Protein AF-F2NRZ7-F1 (afdb_monomer_lite)

Organism: Treponema succinifaciens (strain ATCC 33096 / DSM 2489 / 6091) (NCBI:txid869209)

Structure (mmCIF, N/CA/C/O backbone):
data_AF-F2NRZ7-F1
#
_entry.id   AF-F2NRZ7-F1
#
loop_
_atom_site.group_PDB
_atom_site.id
_atom_site.type_symbol
_atom_site.label_atom_id
_atom_site.label_alt_id
_atom_site.label_comp_id
_atom_site.label_asym_id
_atom_site.label_entity_id
_atom_site.label_seq_id
_atom_site.pdbx_PDB_ins_code
_atom_site.Cartn_x
_atom_site.Cartn_y
_atom_site.Cartn_z
_atom_site.occupancy
_atom_site.B_iso_or_equiv
_atom_site.auth_seq_id
_atom_site.auth_comp_id
_atom_site.auth_asym_id
_atom_site.auth_atom_id
_atom_site.pdbx_PDB_model_num
ATOM 1 N N . MET A 1 1 ? -38.856 -4.569 29.353 1.00 71.75 1 MET A N 1
ATOM 2 C CA . MET A 1 1 ? -38.367 -3.383 28.620 1.00 71.75 1 MET A CA 1
ATOM 3 C C . MET A 1 1 ? -38.237 -2.202 29.564 1.00 71.75 1 MET A C 1
ATOM 5 O O . MET A 1 1 ? -39.229 -1.791 30.155 1.00 71.75 1 MET A O 1
ATOM 9 N N . MET A 1 2 ? -37.025 -1.677 29.712 1.00 82.81 2 MET A N 1
ATOM 10 C CA . MET A 1 2 ? -36.746 -0.445 30.451 1.00 82.81 2 MET A CA 1
ATOM 11 C C . MET A 1 2 ? -36.793 0.750 29.491 1.00 82.81 2 MET A C 1
ATOM 13 O O . MET A 1 2 ? -36.138 0.725 28.452 1.00 82.81 2 MET A O 1
ATOM 17 N N . THR A 1 3 ? -37.536 1.804 29.827 1.00 87.44 3 THR A N 1
ATOM 18 C CA . THR A 1 3 ? -37.587 3.025 29.007 1.00 87.44 3 THR A CA 1
ATOM 19 C C . THR A 1 3 ? -36.494 3.998 29.443 1.00 87.44 3 THR A C 1
ATOM 21 O O . THR A 1 3 ? -36.428 4.378 30.612 1.00 87.44 3 THR A O 1
ATOM 24 N N . VAL A 1 4 ? -35.634 4.412 28.515 1.00 92.44 4 VAL A N 1
ATOM 25 C CA . VAL A 1 4 ? -34.505 5.319 28.765 1.00 92.44 4 VAL A CA 1
ATOM 26 C C . VAL A 1 4 ? -34.384 6.342 27.648 1.00 92.44 4 VAL A C 1
ATOM 28 O O . VAL A 1 4 ? -34.383 5.996 26.479 1.00 92.44 4 VAL A O 1
ATOM 31 N N . LYS A 1 5 ? -34.216 7.620 27.990 1.00 92.00 5 LYS A N 1
ATOM 32 C CA . LYS A 1 5 ? -34.144 8.691 26.985 1.00 92.00 5 LYS A CA 1
ATOM 33 C C . LYS A 1 5 ? -32.967 8.520 26.013 1.00 92.00 5 LYS A C 1
ATOM 35 O O . LYS A 1 5 ? -33.154 8.467 24.803 1.00 92.00 5 LYS A O 1
ATOM 40 N N . ASN A 1 6 ? -31.757 8.389 26.557 1.00 95.38 6 ASN A N 1
ATOM 41 C CA . ASN A 1 6 ? -30.532 8.188 25.787 1.00 95.38 6 ASN A CA 1
ATOM 42 C C . ASN A 1 6 ? -29.869 6.878 26.212 1.00 95.38 6 ASN A C 1
ATOM 44 O O . ASN A 1 6 ? -29.610 6.686 27.407 1.00 95.38 6 ASN A O 1
ATOM 48 N N . ILE A 1 7 ? -29.505 6.043 25.243 1.00 96.94 7 ILE A N 1
ATOM 49 C CA . ILE A 1 7 ? -28.735 4.819 25.466 1.00 96.94 7 ILE A CA 1
ATOM 50 C C . ILE A 1 7 ? -27.406 4.871 24.703 1.00 96.94 7 ILE A C 1
ATOM 52 O O . ILE A 1 7 ? -27.328 5.354 23.571 1.00 96.94 7 ILE A O 1
ATOM 56 N N . SER A 1 8 ? -26.338 4.399 25.343 1.00 96.94 8 SER A N 1
ATOM 57 C CA . SER A 1 8 ? -25.001 4.301 24.756 1.00 96.94 8 SER A CA 1
ATOM 58 C C . SER A 1 8 ? -24.507 2.862 24.823 1.00 96.94 8 SER A C 1
ATOM 60 O O . SER A 1 8 ? -24.247 2.339 25.906 1.00 96.94 8 SER A O 1
ATOM 62 N N . VAL A 1 9 ? -24.334 2.242 23.661 1.00 96.00 9 VAL A N 1
ATOM 63 C CA . VAL A 1 9 ? -23.868 0.863 23.513 1.00 96.00 9 VAL A CA 1
ATOM 64 C C . VAL A 1 9 ? -22.377 0.854 23.198 1.00 96.00 9 VAL A C 1
ATOM 66 O O . VAL A 1 9 ? -21.923 1.516 22.260 1.00 96.00 9 VAL A O 1
ATOM 69 N N . PHE A 1 10 ? -21.614 0.079 23.962 1.00 95.12 10 PHE A N 1
ATOM 70 C CA . PHE A 1 10 ? -20.195 -0.160 23.715 1.00 95.12 10 PHE A CA 1
ATOM 71 C C . PHE A 1 10 ? -19.946 -1.650 23.483 1.00 95.12 10 PHE A C 1
ATOM 73 O O . PHE A 1 10 ? -20.399 -2.492 24.258 1.00 95.12 10 PHE A O 1
ATOM 80 N N . ASP A 1 11 ? -19.188 -1.974 22.438 1.00 92.75 11 ASP A N 1
ATOM 81 C CA . ASP A 1 11 ? -18.600 -3.306 22.306 1.00 92.75 11 ASP A CA 1
ATOM 82 C C . ASP A 1 11 ? -17.385 -3.455 23.242 1.00 92.75 11 ASP A C 1
ATOM 84 O O . ASP A 1 11 ? -16.753 -2.469 23.646 1.00 92.75 11 ASP A O 1
ATOM 88 N N . LEU A 1 12 ? -17.036 -4.693 23.588 1.00 91.31 12 LEU A N 1
ATOM 89 C CA . LEU A 1 12 ? -15.899 -4.994 24.458 1.00 91.31 12 LEU A CA 1
ATOM 90 C C . LEU A 1 12 ? -14.636 -5.248 23.636 1.00 91.31 12 LEU A C 1
ATOM 92 O O . LEU A 1 12 ? -13.702 -4.438 23.639 1.00 91.31 12 LEU A O 1
ATOM 96 N N . ASP A 1 13 ? -14.619 -6.362 22.909 1.00 88.25 13 ASP A N 1
ATOM 97 C CA . ASP A 1 13 ? -13.446 -6.853 22.197 1.00 88.25 13 ASP A CA 1
ATOM 98 C C . ASP A 1 13 ? -13.024 -5.904 21.077 1.00 88.25 13 ASP A C 1
ATOM 100 O O . ASP A 1 13 ? -13.783 -5.594 20.172 1.00 88.25 13 ASP A O 1
ATOM 104 N N . GLY A 1 14 ? -11.774 -5.440 21.117 1.00 81.25 14 GLY A N 1
ATOM 105 C CA . GLY A 1 14 ? -11.239 -4.521 20.112 1.00 81.25 14 GLY A CA 1
ATOM 106 C C . GLY A 1 14 ? -11.711 -3.066 20.232 1.00 81.25 14 GLY A C 1
ATOM 107 O O . GLY A 1 14 ? -11.094 -2.197 19.603 1.00 81.25 14 GLY A O 1
ATOM 108 N N . THR A 1 15 ? -12.713 -2.803 21.074 1.00 87.00 15 THR A N 1
ATOM 109 C CA . THR A 1 15 ? -13.313 -1.488 21.321 1.00 87.00 15 THR A CA 1
ATOM 110 C C . THR A 1 15 ? -12.858 -0.932 22.669 1.00 87.00 15 THR A C 1
ATOM 112 O O . THR A 1 15 ? -11.977 -0.061 22.715 1.00 87.00 15 THR A O 1
ATOM 115 N N . LEU A 1 16 ? -13.421 -1.449 23.767 1.00 88.88 16 LEU A N 1
ATOM 116 C CA . LEU A 1 16 ? -13.014 -1.101 25.128 1.00 88.88 16 LEU A CA 1
ATOM 117 C C . LEU A 1 16 ? -11.698 -1.795 25.497 1.00 88.88 16 LEU A C 1
ATOM 119 O O . LEU A 1 16 ? -10.797 -1.163 26.053 1.00 88.88 16 LEU A O 1
ATOM 123 N N . TRP A 1 17 ? -11.552 -3.065 25.121 1.00 89.19 17 TRP A N 1
ATOM 124 C CA . TRP A 1 17 ? -10.311 -3.822 25.252 1.00 89.19 17 TRP A CA 1
ATOM 125 C C . TRP A 1 17 ? -9.490 -3.765 23.966 1.00 89.19 17 TRP A C 1
ATOM 127 O O . TRP A 1 17 ? -10.008 -3.877 22.858 1.00 89.19 17 TRP A O 1
ATOM 137 N N . GLU A 1 18 ? -8.168 -3.622 24.081 1.00 81.25 18 GLU A N 1
ATOM 138 C CA . GLU A 1 18 ? -7.297 -3.537 22.897 1.00 81.25 18 GLU A CA 1
ATOM 139 C C . GLU A 1 18 ? -7.199 -4.864 22.114 1.00 81.25 18 GLU A C 1
ATOM 141 O O . GLU A 1 18 ? -6.882 -4.870 20.915 1.00 81.25 18 GLU A O 1
ATOM 146 N N . LYS A 1 19 ? -7.431 -5.993 22.790 1.00 80.50 19 LYS A N 1
ATOM 147 C CA . LYS A 1 19 ? -7.312 -7.359 22.259 1.00 80.50 19 LYS A CA 1
ATOM 148 C C . LYS A 1 19 ? -8.657 -8.086 22.344 1.00 80.50 19 LYS A C 1
ATOM 150 O O . LYS A 1 19 ? -9.559 -7.640 23.031 1.00 80.50 19 LYS A O 1
ATOM 155 N N . ASN A 1 20 ? -8.760 -9.193 21.613 1.00 86.00 20 ASN A N 1
ATOM 156 C CA . ASN A 1 20 ? -9.926 -10.069 21.621 1.00 86.00 20 ASN A CA 1
ATOM 157 C C . ASN A 1 20 ? -9.838 -11.052 22.803 1.00 86.00 20 ASN A C 1
ATOM 159 O O . ASN A 1 20 ? -8.793 -11.690 22.988 1.00 86.00 20 ASN A O 1
ATOM 163 N N . SER A 1 21 ? -10.920 -11.152 23.570 1.00 87.75 21 SER A N 1
ATOM 164 C CA . SER A 1 21 ? -11.039 -11.955 24.785 1.00 87.75 21 SER A CA 1
ATOM 165 C C . SER A 1 21 ? -10.859 -13.449 24.531 1.00 87.75 21 SER A C 1
ATOM 167 O O . SER A 1 21 ? -10.072 -14.091 25.225 1.00 87.75 21 SER A O 1
ATOM 169 N N . HIS A 1 22 ? -11.465 -13.987 23.469 1.00 88.06 22 HIS A N 1
ATOM 170 C CA . HIS A 1 22 ? -11.382 -15.406 23.108 1.00 88.06 22 HIS A CA 1
ATOM 171 C C . HIS A 1 22 ? -9.931 -15.874 22.941 1.00 88.06 22 HIS A C 1
ATOM 173 O O . HIS A 1 22 ? -9.544 -16.937 23.426 1.00 88.06 22 HIS A O 1
ATOM 179 N N . LEU A 1 23 ? -9.097 -15.068 22.273 1.00 88.06 23 LEU A N 1
ATOM 180 C CA . LEU A 1 23 ? -7.690 -15.412 22.044 1.00 88.06 23 LEU A CA 1
ATOM 181 C C . LEU A 1 23 ? -6.860 -15.379 23.331 1.00 88.06 23 LEU A C 1
ATOM 183 O O . LEU A 1 23 ? -5.922 -16.162 23.465 1.00 88.06 23 LEU A O 1
ATOM 187 N N . LEU A 1 24 ? -7.171 -14.463 24.249 1.00 87.94 24 LEU A N 1
ATOM 188 C CA . LEU A 1 24 ? -6.462 -14.339 25.523 1.00 87.94 24 LEU A CA 1
ATOM 189 C C . LEU A 1 24 ? -6.814 -15.486 26.468 1.00 87.94 24 LEU A C 1
ATOM 191 O O . LEU A 1 24 ? -5.905 -16.105 27.013 1.00 87.94 24 LEU A O 1
ATOM 195 N N . ILE A 1 25 ? -8.095 -15.842 26.558 1.00 89.75 25 ILE A N 1
ATOM 196 C CA . ILE A 1 25 ? -8.564 -16.986 27.350 1.00 89.75 25 ILE A CA 1
ATOM 197 C C . ILE A 1 25 ? -7.921 -18.280 26.843 1.00 89.75 25 ILE A C 1
ATOM 199 O O . ILE A 1 25 ? -7.378 -19.046 27.632 1.00 89.75 25 ILE A O 1
ATOM 203 N N . LEU A 1 26 ? -7.897 -18.497 25.522 1.00 89.94 26 LEU A N 1
ATOM 204 C CA . LEU A 1 26 ? -7.240 -19.668 24.931 1.00 89.94 26 LEU A CA 1
ATOM 205 C C . LEU A 1 26 ? -5.737 -19.706 25.213 1.00 89.94 26 LEU A C 1
ATOM 207 O O . LEU A 1 26 ? -5.190 -20.765 25.511 1.00 89.94 26 LEU A O 1
ATOM 211 N N . ASN A 1 27 ? -5.052 -18.572 25.090 1.00 89.38 27 ASN A N 1
ATOM 212 C CA . ASN A 1 27 ? -3.631 -18.495 25.405 1.00 89.38 27 ASN A CA 1
ATOM 213 C C . ASN A 1 27 ? -3.357 -18.819 26.878 1.00 89.38 27 ASN A C 1
ATOM 215 O O . ASN A 1 27 ? -2.423 -19.565 27.156 1.00 89.38 27 ASN A O 1
ATOM 219 N N . SER A 1 28 ? -4.163 -18.278 27.793 1.00 87.50 28 SER A N 1
ATOM 220 C CA . SER A 1 28 ? -4.012 -18.503 29.231 1.00 87.50 28 SER A CA 1
ATOM 221 C C . SER A 1 28 ? -4.302 -19.958 29.602 1.00 87.50 28 SER A C 1
ATOM 223 O O . SER A 1 28 ? -3.450 -20.610 30.194 1.00 87.50 28 SER A O 1
ATOM 225 N N . PHE A 1 29 ? -5.426 -20.516 29.137 1.00 90.56 29 PHE A N 1
ATOM 226 C CA . PHE A 1 29 ? -5.820 -21.897 29.431 1.00 90.56 29 PHE A CA 1
ATOM 227 C C . PHE A 1 29 ? -4.834 -22.938 28.887 1.00 90.56 29 PHE A C 1
ATOM 229 O O . PHE A 1 29 ? -4.499 -23.900 29.567 1.00 90.56 29 PHE A O 1
ATOM 236 N N . PHE A 1 30 ? -4.351 -22.759 27.653 1.00 89.00 30 PHE A N 1
ATOM 237 C CA . PHE A 1 30 ? -3.375 -23.680 27.063 1.00 89.00 30 PHE A CA 1
ATOM 238 C C . PHE A 1 30 ? -1.923 -23.338 27.430 1.00 89.00 30 PHE A C 1
ATOM 240 O O . PHE A 1 30 ? -1.016 -24.010 26.945 1.00 89.00 30 PHE A O 1
ATOM 247 N N . HIS A 1 31 ? -1.688 -22.286 28.222 1.00 87.38 31 HIS A N 1
ATOM 248 C CA . HIS A 1 31 ? -0.358 -21.748 28.523 1.00 87.38 31 HIS A CA 1
ATOM 249 C C . HIS A 1 31 ? 0.503 -21.521 27.264 1.00 87.38 31 HIS A C 1
ATOM 251 O O . HIS A 1 31 ? 1.679 -21.878 27.204 1.00 87.38 31 HIS A O 1
ATOM 257 N N . THR A 1 32 ? -0.083 -20.924 26.220 1.00 88.25 32 THR A N 1
ATOM 258 C CA . THR A 1 32 ? 0.611 -20.650 24.950 1.00 88.25 32 THR A CA 1
ATOM 259 C C . THR A 1 32 ? 0.487 -19.193 24.518 1.00 88.25 32 THR A C 1
ATOM 261 O O . THR A 1 32 ? -0.475 -18.510 24.840 1.00 88.25 32 THR A O 1
ATOM 264 N N . GLY A 1 33 ? 1.428 -18.717 23.698 1.00 82.06 33 GLY A N 1
ATOM 265 C CA . GLY A 1 33 ? 1.283 -17.465 22.939 1.00 82.06 33 GLY A CA 1
ATOM 266 C C . GLY A 1 33 ? 0.729 -17.664 21.523 1.00 82.06 33 GLY A C 1
ATOM 267 O O . GLY A 1 33 ? 0.687 -16.708 20.736 1.00 82.06 33 GLY A O 1
ATOM 268 N N . PHE A 1 34 ? 0.356 -18.901 21.170 1.00 85.06 34 PHE A N 1
ATOM 269 C CA . PHE A 1 34 ? 0.097 -19.333 19.797 1.00 85.06 34 PHE A CA 1
ATOM 270 C C . PHE A 1 34 ? -1.033 -18.537 19.144 1.00 85.06 34 PHE A C 1
ATOM 272 O O . PHE A 1 34 ? -0.855 -18.021 18.038 1.00 85.06 34 PHE A O 1
ATOM 279 N N . TYR A 1 35 ? -2.163 -18.369 19.837 1.00 83.06 35 TYR A N 1
ATOM 280 C CA . TYR A 1 35 ? -3.372 -17.760 19.271 1.00 83.06 35 TYR A CA 1
ATOM 281 C C . TYR A 1 35 ? -3.218 -16.255 19.016 1.00 83.06 35 TYR A C 1
ATOM 283 O O . TYR A 1 35 ? -3.890 -15.690 18.153 1.00 83.06 35 TYR A O 1
ATOM 291 N N . THR A 1 36 ? -2.271 -15.605 19.696 1.00 81.56 36 THR A N 1
ATOM 292 C CA . THR A 1 36 ? -1.872 -14.212 19.425 1.00 81.56 36 THR A CA 1
ATOM 293 C C . THR A 1 36 ? -0.624 -14.077 18.547 1.00 81.56 36 THR A C 1
ATOM 295 O O . THR A 1 36 ? -0.237 -12.954 18.196 1.00 81.56 36 THR A O 1
ATOM 298 N N . GLY A 1 37 ? 0.008 -15.198 18.196 1.00 78.69 37 GLY A N 1
ATOM 299 C CA . GLY A 1 37 ? 1.261 -15.269 17.453 1.00 78.69 37 GLY A CA 1
ATOM 300 C C . GLY A 1 37 ? 1.143 -14.865 15.981 1.00 78.69 37 GLY A C 1
ATOM 301 O O . GLY A 1 37 ? 0.058 -14.648 15.436 1.00 78.69 37 GLY A O 1
ATOM 302 N N . LEU A 1 38 ? 2.295 -14.754 15.312 1.00 70.38 38 LEU A N 1
ATOM 303 C CA . LEU A 1 38 ? 2.387 -14.387 13.892 1.00 70.38 38 LEU A CA 1
ATOM 304 C C . LEU A 1 38 ? 1.639 -15.374 12.982 1.00 70.38 38 LEU A C 1
ATOM 306 O O . LEU A 1 38 ? 0.881 -14.932 12.122 1.00 70.38 38 LEU A O 1
ATOM 310 N N . PHE A 1 39 ? 1.791 -16.681 13.215 1.00 71.56 39 PHE A N 1
ATOM 311 C CA . PHE A 1 39 ? 1.132 -17.727 12.427 1.00 71.56 39 PHE A CA 1
ATOM 312 C C . PHE A 1 39 ? -0.396 -17.690 12.551 1.00 71.56 39 PHE A C 1
ATOM 314 O O . PHE A 1 39 ? -1.089 -17.664 11.536 1.00 71.56 39 PHE A O 1
ATOM 321 N N . ALA A 1 40 ? -0.930 -17.600 13.772 1.00 77.94 40 ALA A N 1
ATOM 322 C CA . ALA A 1 40 ? -2.370 -17.477 14.003 1.00 77.94 40 ALA A CA 1
ATOM 323 C C . ALA A 1 40 ? -2.956 -16.213 13.354 1.00 77.94 40 ALA A C 1
ATOM 325 O O . ALA A 1 40 ? -4.023 -16.257 12.746 1.00 77.94 40 ALA A O 1
ATOM 326 N N . ARG A 1 41 ? -2.228 -15.090 13.415 1.00 75.06 41 ARG A N 1
ATOM 327 C CA . ARG A 1 41 ? -2.615 -13.834 12.749 1.00 75.06 41 ARG A CA 1
ATOM 328 C C . ARG A 1 41 ? -2.599 -13.928 11.225 1.00 75.06 41 ARG A C 1
ATOM 330 O O . ARG A 1 41 ? -3.413 -13.282 10.573 1.00 75.06 41 ARG A O 1
ATOM 337 N N . PHE A 1 42 ? -1.664 -14.686 10.660 1.00 71.00 42 PHE A N 1
ATOM 338 C CA . PHE A 1 42 ? -1.611 -14.935 9.224 1.00 71.00 42 PHE A CA 1
ATOM 339 C C . PHE A 1 42 ? -2.805 -15.790 8.782 1.00 71.00 42 PHE A C 1
ATOM 341 O O . PHE A 1 42 ? -3.546 -15.390 7.887 1.00 71.00 42 PHE A O 1
ATOM 348 N N . PHE A 1 43 ? -3.058 -16.908 9.467 1.00 71.81 43 PHE A N 1
ATOM 349 C CA . PHE A 1 43 ? -4.197 -17.778 9.168 1.00 71.81 43 PHE A CA 1
ATOM 350 C C . PHE A 1 43 ? -5.539 -17.062 9.327 1.00 71.81 43 PHE A C 1
ATOM 352 O O . PHE A 1 43 ? -6.385 -17.157 8.439 1.00 71.81 43 PHE A O 1
ATOM 359 N N . SER A 1 44 ? -5.723 -16.290 10.400 1.00 75.44 44 SER A N 1
ATOM 360 C CA . SER A 1 44 ? -6.964 -15.540 10.615 1.00 75.44 44 SER A CA 1
ATOM 361 C C . SER A 1 44 ? -7.199 -14.450 9.569 1.00 75.44 44 SER A C 1
ATOM 363 O O . SER A 1 44 ? -8.347 -14.098 9.310 1.00 75.44 44 SER A O 1
ATOM 365 N N . TYR A 1 45 ? -6.147 -13.937 8.922 1.00 71.31 45 TYR A N 1
ATOM 366 C CA . TYR A 1 45 ? -6.283 -12.970 7.835 1.00 71.31 45 TYR A CA 1
ATOM 367 C C . TYR A 1 45 ? -6.862 -13.598 6.559 1.00 71.31 45 TYR A C 1
ATOM 369 O O . TYR A 1 45 ? -7.757 -13.007 5.954 1.00 71.31 45 TYR A O 1
ATOM 377 N N . PHE A 1 46 ? -6.379 -14.782 6.166 1.00 64.12 46 PHE A N 1
ATOM 378 C CA . PHE A 1 46 ? -6.825 -15.474 4.949 1.00 64.12 46 PHE A CA 1
ATOM 379 C C . PHE A 1 46 ? -8.117 -16.276 5.145 1.00 64.12 46 PHE A C 1
ATOM 381 O O . PHE A 1 46 ? -8.940 -16.347 4.239 1.00 64.12 46 PHE A O 1
ATOM 388 N N . PHE A 1 47 ? -8.325 -16.836 6.337 1.00 77.12 47 PHE A N 1
ATOM 389 C CA . PHE A 1 47 ? -9.365 -17.826 6.616 1.00 77.12 47 PHE A CA 1
ATOM 390 C C . PHE A 1 47 ? -10.295 -17.382 7.754 1.00 77.12 47 PHE A C 1
ATOM 392 O O . PHE A 1 47 ? -10.566 -18.155 8.671 1.00 77.12 47 PHE A O 1
ATOM 399 N N . LYS A 1 48 ? -10.779 -16.130 7.717 1.00 72.00 48 LYS A N 1
ATOM 400 C CA . LYS A 1 48 ? -11.517 -15.484 8.826 1.00 72.00 48 LYS A CA 1
ATOM 401 C C . LYS A 1 48 ? -12.636 -16.336 9.437 1.00 72.00 48 LYS A C 1
ATOM 403 O O . LYS A 1 48 ? -12.603 -16.585 10.635 1.00 72.00 48 LYS A O 1
ATOM 408 N N . SER A 1 49 ? -13.602 -16.784 8.628 1.00 72.38 49 SER A N 1
ATOM 409 C CA . SER A 1 49 ? -14.782 -17.524 9.114 1.00 72.38 49 SER A CA 1
ATOM 410 C C . SER A 1 49 ? -14.394 -18.872 9.730 1.00 72.38 49 SER A C 1
ATOM 412 O O . SER A 1 49 ? -14.714 -19.154 10.881 1.00 72.38 49 SER A O 1
ATOM 414 N N . THR A 1 50 ? -13.604 -19.668 9.010 1.00 79.44 50 THR A N 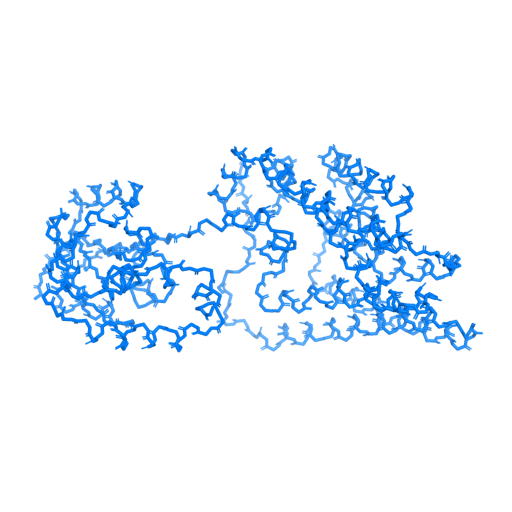1
ATOM 415 C CA . THR A 1 50 ? -13.112 -20.966 9.491 1.00 79.44 50 THR A CA 1
ATOM 416 C C . THR A 1 50 ? -12.194 -20.847 10.706 1.00 79.44 50 THR A C 1
ATOM 418 O O . THR A 1 50 ? -12.166 -21.745 11.545 1.00 79.44 50 THR A O 1
ATOM 421 N N . TRP A 1 51 ? -11.426 -19.758 10.813 1.00 81.75 51 TRP A N 1
ATOM 422 C CA . TRP A 1 51 ? -10.576 -19.501 11.969 1.00 81.75 51 TRP A CA 1
ATOM 423 C C . TRP A 1 51 ? -11.419 -19.194 13.202 1.00 81.75 51 TRP A C 1
ATOM 425 O O . TRP A 1 51 ? -11.204 -19.826 14.231 1.00 81.75 51 TRP A O 1
ATOM 435 N N . GLN A 1 52 ? -12.405 -18.299 13.085 1.00 80.50 52 GLN A N 1
ATOM 436 C CA . GLN A 1 52 ? -13.305 -17.973 14.191 1.00 80.50 52 GLN A CA 1
ATOM 437 C C . GLN A 1 52 ? -14.043 -19.221 14.687 1.00 80.50 52 GLN A C 1
ATOM 439 O O . GLN A 1 52 ? -13.958 -19.544 15.863 1.00 80.50 52 GLN A O 1
ATOM 444 N N . HIS A 1 53 ? -14.599 -20.027 13.778 1.00 82.88 53 HIS A N 1
ATOM 445 C CA . HIS A 1 53 ? -15.287 -21.263 14.157 1.00 82.88 53 HIS A CA 1
ATOM 446 C C . HIS A 1 53 ? -14.374 -22.264 14.899 1.00 82.88 53 HIS A C 1
ATOM 448 O O . HIS A 1 53 ? -14.797 -22.943 15.834 1.00 82.88 53 HIS A O 1
ATOM 454 N N . LYS A 1 54 ? -13.086 -22.345 14.525 1.00 85.75 54 LYS A N 1
ATOM 455 C CA . LYS A 1 54 ? -12.093 -23.153 15.258 1.00 85.75 54 LYS A CA 1
ATOM 456 C C . LYS A 1 54 ? -11.786 -22.594 16.647 1.00 85.75 54 LYS A C 1
ATOM 458 O O . LYS A 1 54 ? -11.559 -23.385 17.561 1.00 85.75 54 LYS A O 1
ATOM 463 N N . ILE A 1 55 ? -11.725 -21.271 16.788 1.00 86.06 55 ILE A N 1
ATOM 464 C CA . ILE A 1 55 ? -11.526 -20.590 18.072 1.00 86.06 55 ILE A CA 1
ATOM 465 C C . ILE A 1 55 ? -12.715 -20.873 18.989 1.00 86.06 55 ILE A C 1
ATOM 467 O O . ILE A 1 55 ? -12.500 -21.374 20.089 1.00 86.06 55 ILE A O 1
ATOM 471 N N . ASP A 1 56 ? -13.940 -20.682 18.503 1.00 83.38 56 ASP A N 1
ATOM 472 C CA . ASP A 1 56 ? -15.170 -20.888 19.274 1.00 83.38 56 ASP A CA 1
ATOM 473 C C . ASP A 1 56 ? -15.290 -22.346 19.744 1.00 83.38 56 ASP A C 1
ATOM 475 O O . ASP A 1 56 ? -15.483 -22.612 20.929 1.00 83.38 56 ASP A O 1
ATOM 479 N N . ARG A 1 57 ? -15.038 -23.315 18.850 1.00 86.50 57 ARG A N 1
ATOM 480 C CA . ARG A 1 57 ? -15.050 -24.748 19.196 1.00 86.50 57 ARG A CA 1
ATOM 481 C C . ARG A 1 57 ? -14.000 -25.120 20.244 1.00 86.50 57 ARG A C 1
ATOM 483 O O . ARG A 1 57 ? -14.214 -26.038 21.032 1.00 86.50 57 ARG A O 1
ATOM 490 N N . LYS A 1 58 ? -12.835 -24.467 20.234 1.00 88.31 58 LYS A N 1
ATOM 491 C CA . LYS A 1 58 ? -11.813 -24.683 21.266 1.00 88.31 58 LYS A CA 1
ATOM 492 C C . LYS A 1 58 ? -12.197 -24.020 22.581 1.00 88.31 58 LYS A C 1
ATOM 494 O O . LYS A 1 58 ? -11.933 -24.608 23.622 1.00 88.31 58 LYS A O 1
ATOM 499 N N . LEU A 1 59 ? -12.818 -22.846 22.530 1.00 86.25 59 LEU A N 1
ATOM 500 C CA . LEU A 1 59 ? -13.283 -22.139 23.714 1.00 86.25 59 LEU A CA 1
ATOM 501 C C . LEU A 1 59 ? -14.377 -22.932 24.444 1.00 86.25 59 LEU A C 1
ATOM 503 O O . LEU A 1 59 ? -14.313 -23.067 25.655 1.00 86.25 59 LEU A O 1
ATOM 507 N N . GLN A 1 60 ? -15.299 -23.559 23.707 1.00 85.75 60 GLN A N 1
ATOM 508 C CA . GLN A 1 60 ? -16.336 -24.446 24.261 1.00 85.75 60 GLN A CA 1
ATOM 509 C C . GLN A 1 60 ? -15.786 -25.673 25.009 1.00 85.75 60 GLN A C 1
ATOM 511 O O . GLN A 1 60 ? -16.517 -26.313 25.755 1.00 85.75 60 GLN A O 1
ATOM 516 N N . ARG A 1 61 ? -14.512 -26.035 24.804 1.00 88.06 61 ARG A N 1
ATOM 517 C CA . ARG A 1 61 ? -13.852 -27.134 25.532 1.00 88.06 61 ARG A CA 1
ATOM 518 C C . ARG A 1 61 ? -13.219 -26.686 26.849 1.00 88.06 61 ARG A C 1
ATOM 520 O O . ARG A 1 61 ? -12.730 -27.533 27.590 1.00 88.06 61 ARG A O 1
ATOM 527 N N . ILE A 1 62 ? -13.167 -25.382 27.109 1.00 89.38 62 ILE A N 1
ATOM 528 C CA . ILE A 1 62 ? -12.637 -24.830 28.353 1.00 89.38 62 ILE A CA 1
ATOM 529 C C . ILE A 1 62 ? -13.729 -24.937 29.427 1.00 89.38 62 ILE A C 1
ATOM 531 O O . ILE A 1 62 ? -14.868 -24.559 29.154 1.00 89.38 62 ILE A O 1
ATOM 535 N N . PRO A 1 63 ? -13.411 -25.415 30.645 1.00 90.06 63 PRO A N 1
ATOM 536 C CA . PRO A 1 63 ? -14.359 -25.423 31.754 1.00 90.06 63 PRO A CA 1
ATOM 537 C C . PRO A 1 63 ? -14.900 -24.018 32.046 1.00 90.06 63 PRO A C 1
ATOM 539 O O . PRO A 1 63 ? -14.125 -23.063 32.134 1.00 90.06 63 PRO A O 1
ATOM 542 N N . SER A 1 64 ? -16.213 -23.887 32.253 1.00 85.69 64 SER A N 1
ATOM 543 C CA . SER A 1 64 ? -16.848 -22.605 32.601 1.00 85.69 64 SER A CA 1
ATOM 544 C C . SER A 1 64 ? -16.222 -21.976 33.846 1.00 85.69 64 SER A C 1
ATOM 546 O O . SER A 1 64 ? -15.944 -20.780 33.844 1.00 85.69 64 SER A O 1
ATOM 548 N N . SER A 1 65 ? -15.862 -22.794 34.840 1.00 87.88 65 SER A N 1
ATOM 549 C CA . SER A 1 65 ? -15.164 -22.365 36.057 1.00 87.88 65 SER A CA 1
ATOM 550 C C . SER A 1 65 ? -13.826 -21.668 35.788 1.00 87.88 65 SER A C 1
ATOM 552 O O . SER A 1 65 ? -13.426 -20.789 36.548 1.00 87.88 65 SER A O 1
ATOM 554 N N . PHE A 1 66 ? -13.124 -22.007 34.703 1.00 90.50 66 PHE A N 1
ATOM 555 C CA . PHE A 1 66 ? -11.899 -21.304 34.321 1.00 90.50 66 PHE A CA 1
ATOM 556 C C . PHE A 1 66 ? -12.215 -19.909 33.770 1.00 90.50 66 PHE A C 1
ATOM 558 O O . PHE A 1 66 ? -11.585 -18.928 34.157 1.00 90.50 66 PHE A O 1
ATOM 565 N N . ILE A 1 67 ? -13.222 -19.796 32.900 1.00 86.81 67 ILE A N 1
ATOM 566 C CA . ILE A 1 67 ? -13.653 -18.515 32.316 1.00 86.81 67 ILE A CA 1
ATOM 567 C C . ILE A 1 67 ? -14.212 -17.591 33.417 1.00 86.81 67 ILE A C 1
ATOM 569 O O . ILE A 1 67 ? -13.888 -16.401 33.484 1.00 86.81 67 ILE A O 1
ATOM 573 N N . GLU A 1 68 ? -14.979 -18.155 34.348 1.00 85.62 68 GLU A N 1
ATOM 574 C CA . GLU A 1 68 ? -15.507 -17.479 35.538 1.00 85.62 68 GLU A CA 1
ATOM 575 C C . GLU A 1 68 ? -14.435 -17.045 36.533 1.00 85.62 68 GLU A C 1
ATOM 577 O O . GLU A 1 68 ? -14.678 -16.124 37.303 1.00 85.62 68 GLU A O 1
ATOM 582 N N . ASN A 1 69 ? -13.230 -17.607 36.490 1.00 87.62 69 ASN A N 1
ATOM 583 C CA . ASN A 1 69 ? -12.104 -17.170 37.322 1.00 87.62 69 ASN A CA 1
ATOM 584 C C . ASN A 1 69 ? -11.045 -16.383 36.540 1.00 87.62 69 ASN A C 1
ATOM 586 O O . ASN A 1 69 ? -10.101 -15.873 37.134 1.00 87.62 69 ASN A O 1
ATOM 590 N N . PHE A 1 70 ? -11.226 -16.213 35.227 1.00 87.62 70 PHE A N 1
ATOM 591 C CA . PHE A 1 70 ? -10.314 -15.439 34.393 1.00 87.62 70 PHE A CA 1
ATOM 592 C C . PHE A 1 70 ? -10.227 -13.983 34.869 1.00 87.62 70 PHE A C 1
ATOM 594 O O . PHE A 1 70 ? -11.257 -13.312 35.030 1.00 87.62 70 PHE A O 1
ATOM 601 N N . ASP A 1 71 ? -9.010 -13.493 35.084 1.00 85.38 71 ASP A N 1
ATOM 602 C CA . ASP A 1 71 ? -8.779 -12.139 35.568 1.00 85.38 71 ASP A CA 1
ATOM 603 C C . ASP A 1 71 ? -8.951 -11.115 34.435 1.00 85.38 71 ASP A C 1
ATOM 605 O O . ASP A 1 71 ? -8.236 -11.118 33.432 1.00 85.38 71 ASP A O 1
ATOM 609 N N . ILE A 1 72 ? -9.905 -10.197 34.604 1.00 83.50 72 ILE A N 1
ATOM 610 C CA . ILE A 1 72 ? -10.147 -9.115 33.641 1.00 83.50 72 ILE A CA 1
ATOM 611 C C . ILE A 1 72 ? -8.999 -8.114 33.609 1.00 83.50 72 ILE A C 1
ATOM 613 O O . ILE A 1 72 ? -8.827 -7.434 32.595 1.00 83.50 72 ILE A O 1
ATOM 617 N N . SER A 1 73 ? -8.197 -8.021 34.671 1.00 78.81 73 SER A N 1
ATOM 618 C CA . SER A 1 73 ? -7.053 -7.110 34.717 1.00 78.81 73 SER A CA 1
ATOM 619 C C . SER A 1 73 ? -6.015 -7.414 33.624 1.00 78.81 73 SER A C 1
ATOM 621 O O . SER A 1 73 ? -5.307 -6.510 33.169 1.00 78.81 73 SER A O 1
ATOM 623 N N . GLU A 1 74 ? -5.995 -8.648 33.101 1.00 80.69 74 GLU A N 1
ATOM 624 C CA . GLU A 1 74 ? -5.182 -9.028 31.942 1.00 80.69 74 GLU A CA 1
ATOM 625 C C . GLU A 1 74 ? -5.600 -8.303 30.646 1.00 80.69 74 GLU A C 1
ATOM 627 O O . GLU A 1 74 ? -4.802 -8.153 29.705 1.00 80.69 74 GLU A O 1
ATOM 632 N N . PHE A 1 75 ? -6.844 -7.820 30.565 1.00 85.75 75 PHE A N 1
ATOM 633 C CA . PHE A 1 75 ? -7.325 -7.053 29.426 1.00 85.75 75 PHE A CA 1
ATOM 634 C C . PHE A 1 75 ? -6.841 -5.608 29.495 1.00 85.75 75 PHE A C 1
ATOM 636 O O . PHE A 1 75 ? -7.307 -4.776 30.269 1.00 85.75 75 PHE A O 1
ATOM 643 N N . LYS A 1 76 ? -5.941 -5.255 28.575 1.00 86.56 76 LYS A N 1
ATOM 644 C CA . LYS A 1 76 ? -5.513 -3.867 28.413 1.00 86.56 76 LYS A CA 1
ATOM 645 C C . LYS A 1 76 ? -6.667 -2.982 27.920 1.00 86.56 76 LYS A C 1
ATOM 647 O O . LYS A 1 76 ? -7.108 -3.112 26.773 1.00 86.56 76 LYS A O 1
ATOM 652 N N . ILE A 1 77 ? -7.094 -2.050 28.772 1.00 88.38 77 ILE A N 1
ATOM 653 C CA . ILE A 1 77 ? -8.180 -1.097 28.509 1.00 88.38 77 ILE A CA 1
ATOM 654 C C . ILE A 1 77 ? -7.698 0.055 27.617 1.00 88.38 77 ILE A C 1
ATOM 656 O O . ILE A 1 77 ? -6.650 0.669 27.846 1.00 88.38 77 ILE A O 1
ATOM 660 N N . ASN A 1 78 ? -8.500 0.402 26.614 1.00 86.56 78 ASN A N 1
ATOM 661 C CA . ASN A 1 78 ? -8.291 1.581 25.787 1.00 86.56 78 ASN A CA 1
ATOM 662 C C . ASN A 1 78 ? -8.689 2.849 26.560 1.00 86.56 78 ASN A C 1
ATOM 664 O O . ASN A 1 78 ? -9.862 3.211 26.638 1.00 86.56 78 ASN A O 1
ATOM 668 N N . THR A 1 79 ? -7.700 3.565 27.096 1.00 87.38 79 THR A N 1
ATOM 669 C CA . THR A 1 79 ? -7.912 4.730 27.975 1.00 87.38 79 THR A CA 1
ATOM 670 C C . THR A 1 79 ? -8.747 5.851 27.353 1.00 87.38 79 THR A C 1
ATOM 672 O O . THR A 1 79 ? -9.458 6.547 28.074 1.00 87.38 79 THR A O 1
ATOM 675 N N . LYS A 1 80 ? -8.707 6.035 26.024 1.00 86.94 80 LYS A N 1
ATOM 676 C CA . LYS A 1 80 ? -9.540 7.039 25.337 1.00 86.94 80 LYS A CA 1
ATOM 677 C C . LYS A 1 80 ? -11.015 6.645 25.339 1.00 86.94 80 LYS A C 1
ATOM 679 O O . LYS A 1 80 ? -11.870 7.499 25.538 1.00 86.94 80 LYS A O 1
ATOM 684 N N . ILE A 1 81 ? -11.295 5.362 25.126 1.00 90.62 81 ILE A N 1
ATOM 685 C CA . ILE A 1 81 ? -12.660 4.829 25.106 1.00 90.62 81 ILE A CA 1
ATOM 686 C C . ILE A 1 81 ? -13.208 4.720 26.517 1.00 90.62 81 ILE A C 1
ATOM 688 O O . ILE A 1 81 ? -14.359 5.068 26.731 1.00 90.62 81 ILE A O 1
ATOM 692 N N . HIS A 1 82 ? -12.370 4.363 27.488 1.00 92.38 82 HIS A N 1
ATOM 693 C CA . HIS A 1 82 ? -12.741 4.411 28.896 1.00 92.38 82 HIS A CA 1
ATOM 694 C C . HIS A 1 82 ? -13.159 5.825 29.332 1.00 92.38 82 HIS A C 1
ATOM 696 O O . HIS A 1 82 ? -14.220 5.995 29.915 1.00 92.38 82 HIS A O 1
ATOM 702 N N . LYS A 1 83 ? -12.394 6.866 28.966 1.00 92.50 83 LYS A N 1
ATOM 703 C CA . LYS A 1 83 ? -12.796 8.261 29.235 1.00 92.50 83 LYS A CA 1
ATOM 704 C C . LYS A 1 83 ? -14.139 8.624 28.594 1.00 92.50 83 LYS A C 1
ATOM 706 O O . LYS A 1 83 ? -14.952 9.277 29.235 1.00 92.50 83 LYS A O 1
ATOM 711 N N . LEU A 1 84 ? -14.371 8.191 27.354 1.00 92.94 84 LEU A N 1
ATOM 712 C CA . LEU A 1 84 ? -15.643 8.410 26.664 1.00 92.94 84 LEU A CA 1
ATOM 713 C C . LEU A 1 84 ? -16.801 7.662 27.340 1.00 92.94 84 LEU A C 1
ATOM 715 O O . LEU A 1 84 ? -17.900 8.193 27.433 1.00 92.94 84 LEU A O 1
ATOM 719 N N . LEU A 1 85 ? -16.562 6.439 27.809 1.00 95.12 85 LEU A N 1
ATOM 720 C CA . LEU A 1 85 ? -17.535 5.650 28.556 1.00 95.12 85 LEU A CA 1
ATOM 721 C C . LEU A 1 85 ? -17.947 6.376 29.842 1.00 95.12 85 LEU A C 1
ATOM 723 O O . LEU A 1 85 ? -19.140 6.554 30.079 1.00 95.12 85 LEU A O 1
ATOM 727 N N . GLU A 1 86 ? -16.978 6.874 30.613 1.00 95.38 86 GLU A N 1
ATOM 728 C CA . GLU A 1 86 ? -17.235 7.663 31.826 1.00 95.38 86 GLU A CA 1
ATOM 729 C C . GLU A 1 86 ? -17.982 8.973 31.539 1.00 95.38 86 GLU A C 1
ATOM 731 O O . GLU A 1 86 ? -18.856 9.381 32.302 1.00 95.38 86 GLU A O 1
ATOM 736 N N . GLU A 1 87 ? -17.691 9.626 30.414 1.00 94.25 87 GLU A N 1
ATOM 737 C CA . GLU A 1 87 ? -18.444 10.797 29.962 1.00 94.25 87 GLU A CA 1
ATOM 738 C C . GLU A 1 87 ? -19.899 10.436 29.617 1.00 94.25 87 GLU A C 1
ATOM 740 O O . GLU A 1 87 ? -20.831 11.129 30.029 1.00 94.25 87 GLU A O 1
ATOM 745 N N . LYS A 1 88 ? -20.116 9.322 28.906 1.00 94.81 88 LYS A N 1
ATOM 746 C CA . LYS A 1 88 ? -21.451 8.866 28.493 1.00 94.81 88 LYS A CA 1
ATOM 747 C C . LYS A 1 88 ? -22.318 8.407 29.661 1.00 94.81 88 LYS A C 1
ATOM 749 O O . LYS A 1 88 ? -23.522 8.663 29.618 1.00 94.81 88 LYS A O 1
ATOM 754 N N . LYS A 1 89 ? -21.734 7.826 30.715 1.00 95.12 89 LYS A N 1
ATOM 755 C CA . LYS A 1 89 ? -22.453 7.456 31.950 1.00 95.12 89 LYS A CA 1
ATOM 756 C C . LYS A 1 89 ? -23.192 8.629 32.593 1.00 95.12 89 LYS A C 1
ATOM 758 O O . LYS A 1 89 ? -24.221 8.423 33.222 1.00 95.12 89 LYS A O 1
ATOM 763 N N . ARG A 1 90 ? -22.695 9.858 32.426 1.00 93.06 90 ARG A N 1
ATOM 764 C CA . ARG A 1 90 ? -23.312 11.059 33.015 1.00 93.06 90 ARG A CA 1
ATOM 765 C C . ARG A 1 90 ? -24.626 11.454 32.338 1.00 93.06 90 ARG A C 1
ATOM 767 O O . ARG A 1 90 ? -25.473 12.056 32.981 1.00 93.06 90 ARG A O 1
ATOM 774 N N . ASN A 1 91 ? -24.788 11.121 31.054 1.00 92.94 91 ASN A N 1
ATOM 775 C CA . ASN A 1 91 ? -25.844 11.683 30.199 1.00 92.94 91 ASN A CA 1
ATOM 776 C C . ASN A 1 91 ? -26.703 10.619 29.486 1.00 92.94 91 ASN A C 1
ATOM 778 O O . ASN A 1 91 ? -27.621 10.961 28.734 1.00 92.94 91 ASN A O 1
ATOM 782 N N . SER A 1 92 ? -26.380 9.336 29.654 1.00 94.62 92 SER A N 1
ATOM 783 C CA . SER A 1 92 ? -27.065 8.215 29.006 1.00 94.62 92 SER A CA 1
ATOM 784 C C . SER A 1 92 ? -26.920 6.934 29.819 1.00 94.62 92 SER A C 1
ATOM 786 O O . SER A 1 92 ? -25.928 6.754 30.527 1.00 94.62 92 SER A O 1
ATOM 788 N N . LYS A 1 93 ? -27.877 6.015 29.668 1.00 96.44 93 LYS A N 1
ATOM 789 C CA . LYS A 1 93 ? -27.726 4.645 30.160 1.00 96.44 93 LYS A CA 1
ATOM 790 C C . LYS A 1 93 ? -26.665 3.953 29.304 1.00 96.44 93 LYS A C 1
ATOM 792 O O . LYS A 1 93 ? -26.824 3.847 28.091 1.00 96.44 93 LYS A O 1
ATOM 797 N N . VAL A 1 94 ? -25.564 3.538 29.921 1.00 97.00 94 VAL A N 1
ATOM 798 C CA . VAL A 1 94 ? -24.481 2.829 29.230 1.00 97.00 94 VAL A CA 1
ATOM 799 C C . VAL A 1 94 ? -24.688 1.330 29.381 1.00 97.00 94 VAL A C 1
ATOM 801 O O . VAL A 1 94 ? -24.951 0.861 30.488 1.00 97.00 94 VAL A O 1
ATOM 804 N N . VAL A 1 95 ? -24.548 0.601 28.276 1.00 97.00 95 VAL A N 1
ATOM 805 C CA . VAL A 1 95 ? -24.649 -0.860 28.243 1.00 97.00 95 VAL A CA 1
ATOM 806 C C . VAL A 1 95 ? -23.543 -1.467 27.383 1.00 97.00 95 VAL A C 1
ATOM 808 O O . VAL A 1 95 ? -23.106 -0.875 26.388 1.00 97.00 95 VAL A O 1
ATOM 811 N N . PHE A 1 96 ? -23.099 -2.663 27.753 1.00 96.31 96 PHE A N 1
ATOM 812 C CA . PHE A 1 96 ? -22.249 -3.499 26.917 1.00 96.31 96 PHE A CA 1
ATOM 813 C C . PHE A 1 96 ? -23.087 -4.502 26.144 1.00 96.31 96 PHE A C 1
ATOM 815 O O . PHE A 1 96 ? -23.895 -5.211 26.732 1.00 96.31 96 PHE A O 1
ATOM 822 N N . ILE A 1 97 ? -22.864 -4.578 24.832 1.00 94.81 97 ILE A N 1
ATOM 823 C CA . ILE A 1 97 ? -23.437 -5.625 23.982 1.00 94.81 97 ILE A CA 1
ATOM 824 C C . ILE A 1 97 ? -22.306 -6.214 23.148 1.00 94.81 97 ILE A C 1
ATOM 826 O O . ILE A 1 97 ? -21.772 -5.559 22.245 1.00 94.81 97 ILE A O 1
ATOM 830 N N . SER A 1 98 ? -21.903 -7.441 23.477 1.00 92.75 98 SER A N 1
ATOM 831 C CA . SER A 1 98 ? -20.722 -8.070 22.885 1.00 92.75 98 SER A CA 1
ATOM 832 C C . SER A 1 98 ? -20.913 -9.562 22.646 1.00 92.75 98 SER A C 1
ATOM 834 O O . SER A 1 98 ? -21.653 -10.234 23.356 1.00 92.75 98 SER A O 1
ATOM 836 N N . ASN A 1 99 ? -20.187 -10.081 21.660 1.00 90.44 99 ASN A N 1
ATOM 837 C CA . ASN A 1 99 ? -20.098 -11.512 21.382 1.00 90.44 99 ASN A CA 1
ATOM 838 C C . ASN A 1 99 ? -19.008 -12.212 22.208 1.00 90.44 99 ASN A C 1
ATOM 840 O O . ASN A 1 99 ? -18.757 -13.396 22.003 1.00 90.44 99 ASN A O 1
ATOM 844 N N . ALA A 1 100 ? -18.323 -11.489 23.102 1.00 89.06 100 ALA A N 1
ATOM 845 C CA . ALA A 1 100 ? -17.427 -12.082 24.089 1.00 89.06 100 ALA A CA 1
ATOM 846 C C . ALA A 1 100 ? -18.170 -13.132 24.943 1.00 89.06 100 ALA A C 1
ATOM 848 O O . ALA A 1 100 ? -19.395 -13.042 25.070 1.00 89.06 100 ALA A O 1
ATOM 849 N N . PRO A 1 101 ? -17.461 -14.104 25.549 1.00 89.56 101 PRO A N 1
ATOM 850 C CA . PRO A 1 101 ? -18.092 -15.111 26.400 1.00 89.56 101 PRO A CA 1
ATOM 851 C C . PRO A 1 101 ? -18.960 -14.453 27.474 1.00 89.56 101 PRO A C 1
ATOM 853 O O . PRO A 1 101 ? -18.535 -13.479 28.094 1.00 89.56 101 PRO A O 1
ATOM 856 N N . GLU A 1 102 ? -20.164 -14.968 27.693 1.00 90.81 102 GLU A N 1
ATOM 857 C CA . GLU A 1 102 ? -21.183 -14.342 28.545 1.00 90.81 102 GLU A CA 1
ATOM 858 C C . GLU A 1 102 ? -20.658 -13.987 29.946 1.00 90.81 102 GLU A C 1
ATOM 860 O O . GLU A 1 102 ? -20.819 -12.859 30.415 1.00 90.81 102 GLU A O 1
ATOM 865 N N . GLN A 1 103 ? -19.904 -14.892 30.572 1.00 90.75 103 GLN A N 1
ATOM 866 C CA . GLN A 1 103 ? -19.307 -14.673 31.894 1.00 90.75 103 GLN A CA 1
ATOM 867 C C . GLN A 1 103 ? -18.328 -13.489 31.895 1.00 90.75 103 GLN A C 1
ATOM 869 O O . GLN A 1 103 ? -18.241 -12.728 32.858 1.00 90.75 103 GLN A O 1
ATOM 874 N N . ILE A 1 104 ? -17.597 -13.311 30.796 1.00 91.88 104 ILE A N 1
ATOM 875 C CA . ILE A 1 104 ? -16.645 -12.215 30.608 1.00 91.88 104 ILE A CA 1
ATOM 876 C C . ILE A 1 104 ? -17.386 -10.894 30.393 1.00 91.88 104 ILE A C 1
ATOM 878 O O . ILE A 1 104 ? -16.966 -9.873 30.939 1.00 91.88 104 ILE A O 1
ATOM 882 N N . VAL A 1 105 ? -18.507 -10.912 29.663 1.00 93.12 105 VAL A N 1
ATOM 883 C CA . VAL A 1 105 ? -19.377 -9.740 29.494 1.00 93.12 105 VAL A CA 1
ATOM 884 C C . VAL A 1 105 ? -19.923 -9.281 30.843 1.00 93.12 105 VAL A C 1
ATOM 886 O O . VAL A 1 105 ? -19.772 -8.108 31.182 1.00 93.12 105 VAL A O 1
ATOM 889 N N . HIS A 1 106 ? -20.489 -10.187 31.642 1.00 93.19 106 HIS A N 1
ATOM 890 C CA . HIS A 1 106 ? -21.050 -9.844 32.953 1.00 93.19 106 HIS A CA 1
ATOM 891 C C . HIS A 1 106 ? -20.003 -9.322 33.924 1.00 93.19 106 HIS A C 1
ATOM 893 O O . HIS A 1 106 ? -20.209 -8.305 34.583 1.00 93.19 106 HIS A O 1
ATOM 899 N N . LYS A 1 107 ? -18.841 -9.970 33.992 1.00 92.25 107 LYS A N 1
ATOM 900 C CA . LYS A 1 107 ? -17.767 -9.471 34.842 1.00 92.25 107 LYS A CA 1
ATOM 901 C C . LYS A 1 107 ? -17.254 -8.100 34.386 1.00 92.25 107 LYS A C 1
ATOM 903 O O . LYS A 1 107 ? -16.959 -7.261 35.233 1.00 92.25 107 LYS A O 1
ATOM 908 N N . ALA A 1 108 ? -17.155 -7.848 33.077 1.00 92.69 108 ALA A N 1
ATOM 909 C CA . ALA A 1 108 ? -16.798 -6.525 32.565 1.00 92.69 108 ALA A CA 1
ATOM 910 C C . ALA A 1 108 ? -17.857 -5.487 32.955 1.00 92.69 108 ALA A C 1
ATOM 912 O O . ALA A 1 108 ? -17.517 -4.405 33.427 1.00 92.69 108 ALA A O 1
ATOM 913 N N . ALA A 1 109 ? -19.133 -5.835 32.811 1.00 94.50 109 ALA A N 1
ATOM 914 C CA . ALA A 1 109 ? -20.259 -5.000 33.200 1.00 94.50 109 ALA A CA 1
ATOM 915 C C . ALA A 1 109 ? -20.193 -4.625 34.689 1.00 94.50 109 ALA A C 1
ATOM 917 O O . ALA A 1 109 ? -20.237 -3.443 35.025 1.00 94.50 109 ALA A O 1
ATOM 918 N N . ASN A 1 110 ? -19.929 -5.604 35.560 1.00 93.94 110 ASN A N 1
ATOM 919 C CA . ASN A 1 110 ? -19.722 -5.387 36.993 1.00 93.94 110 ASN A CA 1
ATOM 920 C C . ASN A 1 110 ? -18.507 -4.494 37.273 1.00 93.94 110 ASN A C 1
ATOM 922 O O . ASN A 1 110 ? -18.613 -3.534 38.031 1.00 93.94 110 ASN A O 1
ATOM 926 N N . TYR A 1 111 ? -17.367 -4.770 36.632 1.00 92.38 111 TYR A N 1
ATOM 927 C CA . TYR A 1 111 ? -16.137 -3.990 36.801 1.00 92.38 111 TYR A CA 1
ATOM 928 C C . TYR A 1 111 ? -16.334 -2.512 36.442 1.00 92.38 111 TYR A C 1
ATOM 930 O O . TYR A 1 111 ? -15.830 -1.626 37.128 1.00 92.38 111 TYR A O 1
ATOM 938 N N . PHE A 1 112 ? -17.091 -2.237 35.378 1.00 93.06 112 PHE A N 1
ATOM 939 C CA . PHE A 1 112 ? -17.395 -0.877 34.942 1.00 93.06 112 PHE A CA 1
ATOM 940 C C . PHE A 1 112 ? -18.713 -0.334 35.507 1.00 93.06 112 PHE A C 1
ATOM 942 O O . PHE A 1 112 ? -19.078 0.775 35.131 1.00 93.06 112 PHE A O 1
ATOM 949 N N . ALA A 1 113 ? -19.416 -1.043 36.392 1.00 95.06 113 ALA A N 1
ATOM 950 C CA . ALA A 1 113 ? -20.723 -0.647 36.927 1.00 95.06 113 ALA A CA 1
ATOM 951 C C . ALA A 1 113 ? -21.735 -0.225 35.834 1.00 95.06 113 ALA A C 1
ATOM 953 O O . ALA A 1 113 ? -22.308 0.867 35.870 1.00 95.06 113 ALA A O 1
ATOM 954 N N . VAL A 1 114 ? -21.911 -1.077 34.824 1.00 95.75 114 VAL A N 1
ATOM 955 C CA . VAL A 1 114 ? -22.894 -0.928 33.735 1.00 95.75 114 VAL A CA 1
ATOM 956 C C . VAL A 1 114 ? -23.643 -2.242 33.525 1.00 95.75 114 VAL A C 1
ATOM 958 O O . VAL A 1 114 ? -23.243 -3.265 34.071 1.00 95.75 114 VAL A O 1
ATOM 961 N N . ASP A 1 115 ? -24.698 -2.237 32.710 1.00 95.69 115 ASP A N 1
ATOM 962 C CA . ASP A 1 115 ? -25.364 -3.486 32.322 1.00 95.69 115 ASP A CA 1
ATOM 963 C C . ASP A 1 115 ? -24.604 -4.130 31.154 1.00 95.69 115 ASP A C 1
ATOM 965 O O . ASP A 1 115 ? -24.076 -3.427 30.287 1.00 95.69 115 ASP A O 1
ATOM 969 N N . GLY A 1 116 ? -24.552 -5.460 31.108 1.00 95.81 116 GLY A N 1
ATOM 970 C CA . GLY A 1 116 ? -23.868 -6.199 30.050 1.00 95.81 116 GLY A CA 1
ATOM 971 C C . GLY A 1 116 ? -24.708 -7.348 29.528 1.00 95.81 116 GLY A C 1
ATOM 972 O O . GLY A 1 116 ? -25.246 -8.124 30.313 1.00 95.81 116 GLY A O 1
ATOM 973 N N . PHE A 1 117 ? -24.771 -7.457 28.205 1.00 95.69 117 PHE A N 1
ATOM 974 C CA . PHE A 1 117 ? -25.544 -8.463 27.494 1.00 95.69 117 PHE A CA 1
ATOM 975 C C . PHE A 1 117 ? -24.667 -9.176 26.469 1.00 95.69 117 PHE A C 1
ATOM 977 O O . PHE A 1 117 ? -23.965 -8.548 25.665 1.00 95.69 117 PHE A O 1
ATOM 984 N N . HIS A 1 118 ? -24.709 -10.503 26.501 1.00 93.69 118 HIS A N 1
ATOM 985 C CA . HIS A 1 118 ? -24.131 -11.320 25.449 1.00 93.69 118 HIS A CA 1
ATOM 986 C C . HIS A 1 118 ? -25.035 -11.293 24.211 1.00 93.69 118 HIS A C 1
ATOM 988 O O . HIS A 1 118 ? -26.259 -11.311 24.328 1.00 93.69 118 HIS A O 1
ATOM 994 N N . ALA A 1 119 ? -24.435 -11.250 23.024 1.00 90.88 119 ALA A N 1
ATOM 995 C CA . ALA A 1 119 ? -25.161 -11.319 21.765 1.00 90.88 119 ALA A CA 1
ATOM 996 C C . ALA A 1 119 ? -24.361 -12.085 20.708 1.00 90.88 119 ALA A C 1
ATOM 998 O O . ALA A 1 119 ? -23.174 -11.816 20.493 1.00 90.88 119 ALA A O 1
ATOM 999 N N . ASP A 1 120 ? -25.040 -12.979 19.989 1.00 86.44 120 ASP A N 1
ATOM 1000 C CA . ASP A 1 120 ? -24.483 -13.609 18.795 1.00 86.44 120 ASP A CA 1
ATOM 1001 C C . ASP A 1 120 ? -24.115 -12.555 17.738 1.00 86.44 120 ASP A C 1
ATOM 1003 O O . ASP A 1 120 ? -24.673 -11.453 17.668 1.00 86.44 120 ASP A O 1
ATOM 1007 N N . VAL A 1 121 ? -23.197 -12.921 16.842 1.00 81.25 121 VAL A N 1
ATOM 1008 C CA . VAL A 1 121 ? -22.808 -12.066 15.715 1.00 81.25 121 VAL A CA 1
ATOM 1009 C C . VAL A 1 121 ? -24.035 -11.721 14.862 1.00 81.25 121 VAL A C 1
ATOM 1011 O O . VAL A 1 121 ? -24.656 -12.602 14.273 1.00 81.25 121 VAL A O 1
ATOM 1014 N N . GLY A 1 122 ? -24.339 -10.424 14.758 1.00 83.31 122 GLY A N 1
ATOM 1015 C CA . GLY A 1 122 ? -25.452 -9.896 13.965 1.00 83.31 122 GLY A CA 1
ATOM 1016 C C . GLY A 1 122 ? -26.812 -9.869 14.670 1.00 83.31 122 GLY A C 1
ATOM 1017 O O . GLY A 1 122 ? -27.789 -9.545 14.004 1.00 83.31 122 GLY A O 1
ATOM 1018 N N . LYS A 1 123 ? -26.873 -10.201 15.970 1.00 89.56 123 LYS A N 1
ATOM 1019 C CA . LYS A 1 123 ? -28.087 -10.116 16.808 1.00 89.56 123 LYS A CA 1
ATOM 1020 C C . LYS A 1 123 ? -27.980 -9.074 17.928 1.00 89.56 123 LYS A C 1
ATOM 1022 O O . LYS A 1 123 ? -28.737 -9.098 18.897 1.00 89.56 123 LYS A O 1
ATOM 1027 N N . LYS A 1 124 ? -27.008 -8.164 17.849 1.00 92.25 124 LYS A N 1
ATOM 1028 C CA . LYS A 1 124 ? -26.785 -7.146 18.881 1.00 92.25 124 LYS A CA 1
ATOM 1029 C C . LYS A 1 124 ? -27.943 -6.141 18.936 1.00 92.25 124 LYS A C 1
ATOM 1031 O O . LYS A 1 124 ? -28.266 -5.660 20.020 1.00 92.25 124 LYS A O 1
ATOM 1036 N N . SER A 1 125 ? -28.570 -5.827 17.796 1.00 92.06 125 SER A N 1
ATOM 1037 C CA . SER A 1 125 ? -29.775 -4.978 17.758 1.00 92.06 125 SER A CA 1
ATOM 1038 C C . SER A 1 125 ? -30.973 -5.616 18.453 1.00 92.06 125 SER A C 1
ATOM 1040 O O . SER A 1 125 ? -31.731 -4.918 19.118 1.00 92.06 125 SER A O 1
ATOM 1042 N N . ASP A 1 126 ? -31.131 -6.930 18.312 1.00 92.44 126 ASP A N 1
ATOM 1043 C CA . ASP A 1 126 ? -32.296 -7.654 18.821 1.00 92.44 126 ASP A CA 1
ATOM 1044 C C . ASP A 1 126 ? -32.273 -7.646 20.350 1.00 92.44 126 ASP A C 1
ATOM 1046 O O . ASP A 1 126 ? -33.219 -7.186 20.984 1.00 92.44 126 ASP A O 1
ATOM 1050 N N . ILE A 1 127 ? -31.118 -7.982 20.933 1.00 93.38 127 ILE A N 1
ATOM 1051 C CA . ILE A 1 127 ? -30.872 -7.897 22.378 1.00 93.38 127 ILE A CA 1
ATOM 1052 C C . ILE A 1 127 ? -31.097 -6.477 22.913 1.00 93.38 127 ILE A C 1
ATOM 1054 O O . ILE A 1 127 ? -31.660 -6.299 23.995 1.00 93.38 127 ILE A O 1
ATOM 1058 N N . LEU A 1 128 ? -30.678 -5.449 22.170 1.00 93.38 128 LEU A N 1
ATOM 1059 C CA . LEU A 1 128 ? -30.905 -4.061 22.568 1.00 93.38 128 LEU A CA 1
ATOM 1060 C C . LEU A 1 128 ? -32.406 -3.743 22.637 1.00 93.38 128 LEU A C 1
ATOM 1062 O O . LEU A 1 128 ? -32.862 -3.175 23.631 1.00 93.38 128 LEU A O 1
ATOM 1066 N N . HIS A 1 129 ? -33.163 -4.122 21.606 1.00 93.12 129 HIS A N 1
ATOM 1067 C CA . HIS A 1 129 ? -34.600 -3.875 21.535 1.00 93.12 129 HIS A CA 1
ATOM 1068 C C . HIS A 1 129 ? -35.392 -4.711 22.541 1.00 93.12 129 HIS A C 1
ATOM 1070 O O . HIS A 1 129 ? -36.331 -4.193 23.125 1.00 93.12 129 HIS A O 1
ATOM 1076 N N . GLU A 1 130 ? -35.012 -5.956 22.822 1.00 93.25 130 GLU A N 1
ATOM 1077 C CA . GLU A 1 130 ? -35.680 -6.786 23.838 1.00 93.25 130 GLU A CA 1
ATOM 1078 C C . GLU A 1 130 ? -35.613 -6.161 25.242 1.00 93.25 130 GLU A C 1
ATOM 1080 O O . GLU A 1 130 ? -36.560 -6.244 26.033 1.00 93.25 130 GLU A O 1
ATOM 1085 N N . ASN A 1 131 ? -34.501 -5.491 25.550 1.00 93.88 131 ASN A N 1
ATOM 1086 C CA . ASN A 1 131 ? -34.232 -4.982 26.889 1.00 93.88 131 ASN A CA 1
ATOM 1087 C C . ASN A 1 131 ? -34.633 -3.511 27.072 1.00 93.88 131 ASN A C 1
ATOM 1089 O O . ASN A 1 131 ? -35.080 -3.137 28.164 1.00 93.88 131 ASN A O 1
ATOM 1093 N N . PHE A 1 132 ? -34.551 -2.684 26.025 1.00 94.75 132 PHE A N 1
ATOM 1094 C CA . PHE A 1 132 ? -34.682 -1.231 26.143 1.00 94.75 132 PHE A CA 1
ATOM 1095 C C . PHE A 1 132 ? -35.637 -0.613 25.124 1.00 94.75 132 PHE A C 1
ATOM 1097 O O . PHE A 1 132 ? -35.669 -0.983 23.954 1.00 94.75 132 PHE A O 1
ATOM 1104 N N . ASN A 1 133 ? -36.348 0.420 25.572 1.00 92.56 133 ASN A N 1
ATOM 1105 C CA . ASN A 1 133 ? -37.033 1.375 24.712 1.00 92.56 133 ASN A CA 1
ATOM 1106 C C . ASN A 1 133 ? -36.356 2.744 24.865 1.00 92.56 133 ASN A C 1
ATOM 1108 O O . ASN A 1 133 ? -36.133 3.184 25.996 1.00 92.56 133 ASN A O 1
ATOM 1112 N N . TYR A 1 134 ? -35.987 3.397 23.764 1.00 94.62 134 TYR A N 1
ATOM 1113 C CA . TYR A 1 134 ? -35.161 4.605 23.806 1.00 94.62 134 TYR A CA 1
ATOM 1114 C C . TYR A 1 134 ? -35.454 5.603 22.690 1.00 94.62 134 TYR A C 1
ATOM 1116 O O . TYR A 1 134 ? -35.919 5.229 21.619 1.00 94.62 134 TYR A O 1
ATOM 1124 N N . GLU A 1 135 ? -35.144 6.879 22.943 1.00 93.25 135 GLU A N 1
ATOM 1125 C CA . GLU A 1 135 ? -35.304 7.956 21.954 1.00 93.25 135 GLU A CA 1
ATOM 1126 C C . GLU A 1 135 ? -34.042 8.158 21.114 1.00 93.25 135 GLU A C 1
ATOM 1128 O O . GLU A 1 135 ? -34.142 8.468 19.931 1.00 93.25 135 GLU A O 1
ATOM 1133 N N . ARG A 1 136 ? -32.854 8.005 21.720 1.00 95.19 136 ARG A N 1
ATOM 1134 C CA . ARG A 1 136 ? -31.570 8.210 21.036 1.00 95.19 136 ARG A CA 1
ATOM 1135 C C . ARG A 1 136 ? -30.547 7.134 21.376 1.00 95.19 136 ARG A C 1
ATOM 1137 O O . ARG A 1 136 ? -30.304 6.851 22.552 1.00 95.19 136 ARG A O 1
ATOM 1144 N N . LEU A 1 137 ? -29.884 6.612 20.348 1.00 96.12 137 LEU A N 1
ATOM 1145 C CA . LEU A 1 137 ? -28.867 5.570 20.420 1.00 96.12 137 LEU A CA 1
ATOM 1146 C C . LEU A 1 137 ? -27.495 6.071 19.953 1.00 96.12 137 LEU A C 1
ATOM 1148 O O . LEU A 1 137 ? -27.302 6.492 18.811 1.00 96.12 137 LEU A O 1
ATOM 1152 N N . PHE A 1 138 ? -26.508 5.933 20.836 1.00 96.06 138 PHE A N 1
ATOM 1153 C CA . PHE A 1 138 ? -25.090 6.047 20.510 1.00 96.06 138 PHE A CA 1
ATOM 1154 C C . PHE A 1 138 ? -24.435 4.660 20.464 1.00 96.06 138 PHE A C 1
ATOM 1156 O O . PHE A 1 138 ? -24.576 3.889 21.409 1.00 96.06 138 PHE A O 1
ATOM 1163 N N . VAL A 1 139 ? -23.661 4.355 19.417 1.00 94.25 139 VAL A N 1
ATOM 1164 C CA . VAL A 1 139 ? -22.921 3.082 19.292 1.00 94.25 139 VAL A CA 1
ATOM 1165 C C . VAL A 1 139 ? -21.419 3.319 19.153 1.00 94.25 139 VAL A C 1
ATOM 1167 O O . VAL A 1 139 ? -20.970 4.078 18.291 1.00 94.25 139 VAL A O 1
ATOM 1170 N N . CYS A 1 140 ? -20.628 2.615 19.961 1.00 91.81 140 CYS A N 1
ATOM 1171 C CA . CYS A 1 140 ? -19.169 2.587 19.897 1.00 91.81 140 CYS A CA 1
ATOM 1172 C C . CYS A 1 140 ? -18.671 1.164 19.607 1.00 91.81 140 CYS A C 1
ATOM 1174 O O . CYS A 1 140 ? -18.852 0.266 20.428 1.00 91.81 140 CYS A O 1
ATOM 1176 N N . THR A 1 141 ? -18.035 0.961 18.450 1.00 89.50 141 THR A N 1
ATOM 1177 C CA . THR A 1 141 ? -17.521 -0.354 18.017 1.00 89.50 141 THR A CA 1
ATOM 1178 C C . THR A 1 141 ? -16.279 -0.214 17.126 1.00 89.50 141 THR A C 1
ATOM 1180 O O . THR A 1 141 ? -16.102 0.793 16.431 1.00 89.50 141 THR A O 1
ATOM 1183 N N . ASP A 1 142 ? -15.393 -1.210 17.130 1.00 82.69 142 ASP A N 1
ATOM 1184 C CA . ASP A 1 142 ? -14.265 -1.352 16.200 1.00 82.69 142 ASP A CA 1
ATOM 1185 C C . ASP A 1 142 ? -14.605 -2.234 14.989 1.00 82.69 142 ASP A C 1
ATOM 1187 O O . ASP A 1 142 ? -13.825 -2.304 14.026 1.00 82.69 142 ASP A O 1
ATOM 1191 N N . ASN A 1 143 ? -15.772 -2.884 15.008 1.00 79.69 143 ASN A N 1
ATOM 1192 C CA . ASN A 1 143 ? -16.119 -3.911 14.050 1.00 79.69 143 ASN A CA 1
ATOM 1193 C C . ASN A 1 143 ? -17.225 -3.465 13.094 1.00 79.69 143 ASN A C 1
ATOM 1195 O O . ASN A 1 143 ? -18.350 -3.152 13.471 1.00 79.69 143 ASN A O 1
ATOM 1199 N N . LYS A 1 144 ? -16.907 -3.460 11.793 1.00 67.69 144 LYS A N 1
ATOM 1200 C CA . LYS A 1 144 ? -17.887 -3.109 10.758 1.00 67.69 144 LYS A CA 1
ATOM 1201 C C . LYS A 1 144 ? -19.007 -4.138 10.643 1.00 67.69 144 LYS A C 1
ATOM 1203 O O . LYS A 1 144 ? -20.000 -3.810 10.009 1.00 67.69 144 LYS A O 1
ATOM 1208 N N . SER A 1 145 ? -18.828 -5.355 11.165 1.00 66.06 145 SER A N 1
ATOM 1209 C CA . SER A 1 145 ? -19.862 -6.393 11.123 1.00 66.06 145 SER A CA 1
ATOM 1210 C C . SER A 1 145 ? -20.990 -6.180 12.127 1.00 66.06 145 SER A C 1
ATOM 1212 O O . SER A 1 145 ? -22.012 -6.833 11.971 1.00 66.06 145 SER A O 1
ATOM 1214 N N . ASP A 1 146 ? -20.866 -5.234 13.064 1.00 77.56 146 ASP A N 1
ATOM 1215 C CA . ASP A 1 146 ? -21.978 -4.768 13.912 1.00 77.56 146 ASP A CA 1
ATOM 1216 C C . ASP A 1 146 ? -22.930 -3.865 13.099 1.00 77.56 146 ASP A C 1
ATOM 1218 O O . ASP A 1 146 ? -23.322 -2.771 13.507 1.00 77.56 146 ASP A O 1
ATOM 1222 N N . THR A 1 147 ? -23.220 -4.268 11.857 1.00 77.19 147 THR A N 1
ATOM 1223 C CA . THR A 1 147 ? -24.042 -3.495 10.922 1.00 77.19 147 THR A CA 1
ATOM 1224 C C . THR A 1 147 ? -25.472 -3.352 11.409 1.00 77.19 147 THR A C 1
ATOM 1226 O O . THR A 1 147 ? -26.123 -2.378 11.058 1.00 77.19 147 THR A O 1
ATOM 1229 N N . ASP A 1 148 ? -25.947 -4.326 12.172 1.00 87.69 148 ASP A N 1
ATOM 1230 C CA . ASP A 1 148 ? -27.250 -4.351 12.820 1.00 87.69 148 ASP A CA 1
ATOM 1231 C C . ASP A 1 148 ? -27.394 -3.168 13.790 1.00 87.69 148 ASP A C 1
ATOM 1233 O O . ASP A 1 148 ? -28.256 -2.319 13.572 1.00 87.69 148 ASP A O 1
ATOM 1237 N N . LEU A 1 149 ? -26.465 -2.998 14.739 1.00 88.25 149 LEU A N 1
ATOM 1238 C CA . LEU A 1 149 ? -26.431 -1.829 15.631 1.00 88.25 149 LEU A CA 1
ATOM 1239 C C . LEU A 1 149 ? -26.142 -0.522 14.882 1.00 88.25 149 LEU A C 1
ATOM 1241 O O . LEU A 1 149 ? -26.773 0.505 15.124 1.00 88.25 149 LEU A O 1
ATOM 1245 N N . LEU A 1 150 ? -25.177 -0.533 13.958 1.00 87.25 150 LEU A N 1
ATOM 1246 C CA . LEU A 1 150 ? -24.744 0.680 13.254 1.00 87.25 150 LEU A CA 1
ATOM 1247 C C . LEU A 1 150 ? -25.801 1.255 12.298 1.00 87.25 150 LEU A C 1
ATOM 1249 O O . LEU A 1 150 ? -25.679 2.422 11.910 1.00 87.25 150 LEU A O 1
ATOM 1253 N N . LYS A 1 151 ? -26.782 0.449 11.874 1.00 88.44 151 LYS A N 1
ATOM 1254 C CA . LYS A 1 151 ? -27.907 0.887 11.032 1.00 88.44 151 LYS A CA 1
ATOM 1255 C C . LYS A 1 151 ? -28.961 1.654 11.822 1.00 88.44 151 LYS A C 1
ATOM 1257 O O . LYS A 1 151 ? -29.538 2.579 11.265 1.00 88.44 151 LYS A O 1
ATOM 1262 N N . ILE A 1 152 ? -29.190 1.268 13.075 1.00 91.62 152 ILE A N 1
ATOM 1263 C CA . ILE A 1 152 ? -30.226 1.850 13.939 1.00 91.62 152 ILE A CA 1
ATOM 1264 C C . ILE A 1 152 ? -29.699 2.977 14.842 1.00 91.62 152 ILE A C 1
ATOM 1266 O O . ILE A 1 152 ? -30.480 3.615 15.533 1.00 91.62 152 ILE A O 1
ATOM 1270 N N . ALA A 1 153 ? -28.384 3.219 14.860 1.00 91.81 153 ALA A N 1
ATOM 1271 C CA . ALA A 1 153 ? -27.755 4.237 15.698 1.00 91.81 153 ALA A CA 1
ATOM 1272 C C . ALA A 1 153 ? -27.891 5.658 15.132 1.00 91.81 153 ALA A C 1
ATOM 1274 O O . ALA A 1 153 ? -27.507 5.907 13.984 1.00 91.81 153 ALA A O 1
ATOM 1275 N N . ASP A 1 154 ? -28.307 6.601 15.979 1.00 94.31 154 ASP A N 1
ATOM 1276 C CA . ASP A 1 154 ? -28.326 8.035 15.665 1.00 94.31 154 ASP A CA 1
ATOM 1277 C C . ASP A 1 154 ? -26.908 8.607 15.609 1.00 94.31 154 ASP A C 1
ATOM 1279 O O . ASP A 1 154 ? -26.533 9.323 14.679 1.00 94.31 154 ASP A O 1
ATOM 1283 N N . ASP A 1 155 ? -26.086 8.234 16.592 1.00 91.56 155 ASP A N 1
ATOM 1284 C CA . ASP A 1 155 ? -24.687 8.625 16.684 1.00 91.56 155 ASP A CA 1
ATOM 1285 C C . ASP A 1 155 ? -23.788 7.388 16.703 1.00 91.56 155 ASP A C 1
ATOM 1287 O O . ASP A 1 155 ? -24.032 6.416 17.417 1.00 91.56 155 ASP A O 1
ATOM 1291 N N . LYS A 1 156 ? -22.680 7.430 15.960 1.00 90.38 156 LYS A N 1
ATOM 1292 C CA . LYS A 1 156 ? -21.744 6.302 15.886 1.00 90.38 156 LYS A CA 1
ATOM 1293 C C . LYS A 1 156 ? -20.292 6.725 15.978 1.00 90.38 156 LYS A C 1
ATOM 1295 O O . LYS A 1 156 ? -19.844 7.632 15.275 1.00 90.38 156 LYS A O 1
ATOM 1300 N N . LEU A 1 157 ? -19.534 5.997 16.791 1.00 87.50 157 LEU A N 1
ATOM 1301 C CA . LEU A 1 157 ? -18.085 6.084 16.860 1.00 87.50 157 LEU A CA 1
ATOM 1302 C C . LEU A 1 157 ? -17.464 4.766 16.403 1.00 87.50 157 LEU A C 1
ATOM 1304 O O . LEU A 1 157 ? -17.563 3.743 17.072 1.00 87.50 157 LEU A O 1
ATOM 1308 N N . PHE A 1 158 ? -16.772 4.821 15.265 1.00 82.38 158 PHE A N 1
ATOM 1309 C CA . PHE A 1 158 ? -16.048 3.677 14.727 1.00 82.38 158 PHE A CA 1
ATOM 1310 C C . PHE A 1 158 ? -14.564 3.732 15.104 1.00 82.38 158 PHE A C 1
ATOM 1312 O O . PHE A 1 158 ? -13.824 4.608 14.633 1.00 82.38 158 PHE A O 1
ATOM 1319 N N . ILE A 1 159 ? -14.095 2.785 15.916 1.00 78.69 159 ILE A N 1
ATOM 1320 C CA . ILE A 1 159 ? -12.690 2.720 16.331 1.00 78.69 159 ILE A CA 1
ATOM 1321 C C . ILE A 1 159 ? -11.879 2.033 15.240 1.00 78.69 159 ILE A C 1
ATOM 1323 O O . ILE A 1 159 ? -11.794 0.813 15.133 1.00 78.69 159 ILE A O 1
ATOM 1327 N N . LYS A 1 160 ? -11.201 2.831 14.419 1.00 69.81 160 LYS A N 1
ATOM 1328 C CA . LYS A 1 160 ? -10.268 2.285 13.436 1.00 69.81 160 LYS A CA 1
ATOM 1329 C C . LYS A 1 160 ? -8.921 1.997 14.100 1.00 69.81 160 LYS A C 1
ATOM 1331 O O . LYS A 1 160 ? -8.202 2.924 14.463 1.00 69.81 160 LYS A O 1
ATOM 1336 N N . LYS A 1 161 ? -8.533 0.721 14.200 1.00 67.81 161 LYS A N 1
ATOM 1337 C CA . LYS A 1 161 ? -7.165 0.347 14.599 1.00 67.81 161 LYS A CA 1
ATOM 1338 C C . LYS A 1 161 ? -6.149 0.992 13.649 1.00 67.81 161 LYS A C 1
ATOM 1340 O O . LYS A 1 161 ? -6.216 0.815 12.433 1.00 67.81 161 LYS A O 1
ATOM 1345 N N . THR A 1 162 ? -5.193 1.737 14.206 1.00 69.31 162 THR A N 1
ATOM 1346 C CA . THR A 1 162 ? -4.098 2.339 13.434 1.00 69.31 162 THR A CA 1
ATOM 1347 C C . THR A 1 162 ? -3.209 1.228 12.863 1.00 69.31 162 THR A C 1
ATOM 1349 O O . THR A 1 162 ? -2.536 0.516 13.615 1.00 69.31 162 THR A O 1
ATOM 1352 N N . GLU A 1 163 ? -3.150 1.070 11.538 1.00 77.88 163 GLU A N 1
ATOM 1353 C CA . GLU A 1 163 ? -2.309 0.051 10.890 1.00 77.88 163 GLU A CA 1
ATOM 1354 C C . GLU A 1 163 ? -0.827 0.483 10.850 1.00 77.88 163 GLU A C 1
ATOM 1356 O O . GLU A 1 163 ? -0.252 0.735 9.794 1.00 77.88 163 GLU A O 1
ATOM 1361 N N . LYS A 1 164 ? -0.166 0.548 12.013 1.00 87.44 164 LYS A N 1
ATOM 1362 C CA . LYS A 1 164 ? 1.233 1.015 12.155 1.00 87.44 164 LYS A CA 1
ATOM 1363 C C . LYS A 1 164 ? 2.237 0.214 11.314 1.00 87.44 164 LYS A C 1
ATOM 1365 O O . LYS A 1 164 ? 3.221 0.763 10.829 1.00 87.44 164 LYS A O 1
ATOM 1370 N N . LYS A 1 165 ? 1.977 -1.082 11.102 1.00 89.00 165 LYS A N 1
ATOM 1371 C CA . LYS A 1 165 ? 2.868 -1.998 10.363 1.00 89.00 165 LYS A CA 1
ATOM 1372 C C . LYS A 1 165 ? 3.152 -1.537 8.932 1.00 89.00 165 LYS A C 1
ATOM 1374 O O . LYS A 1 165 ? 4.258 -1.752 8.443 1.00 89.00 165 LYS A O 1
ATOM 1379 N N . LYS A 1 166 ? 2.188 -0.871 8.281 1.00 92.44 166 LYS A N 1
ATOM 1380 C CA . LYS A 1 166 ? 2.333 -0.410 6.892 1.00 92.44 166 LYS A CA 1
ATOM 1381 C C . LYS A 1 166 ? 3.476 0.591 6.717 1.00 92.44 166 LYS A C 1
ATOM 1383 O O . LYS A 1 166 ? 4.026 0.682 5.633 1.00 92.44 166 LYS A O 1
ATOM 1388 N N . PHE A 1 167 ? 3.861 1.316 7.770 1.00 94.06 167 PHE A N 1
ATOM 1389 C CA . PHE A 1 167 ? 4.975 2.262 7.705 1.00 94.06 167 PHE A CA 1
ATOM 1390 C C . PHE A 1 167 ? 6.339 1.570 7.651 1.00 94.06 167 PHE A C 1
ATOM 1392 O O . PHE A 1 167 ? 7.233 2.085 6.991 1.00 94.06 167 PHE A O 1
ATOM 1399 N N . TYR A 1 168 ? 6.493 0.401 8.276 1.00 92.81 168 TYR A N 1
ATOM 1400 C CA . TYR A 1 168 ? 7.788 -0.277 8.400 1.00 92.81 168 TYR A CA 1
ATOM 1401 C C . TYR A 1 168 ? 8.030 -1.339 7.330 1.00 92.81 168 TYR A C 1
ATOM 1403 O O . TYR A 1 168 ? 9.166 -1.518 6.910 1.00 92.81 168 TYR A O 1
ATOM 1411 N N . ILE A 1 169 ? 6.980 -2.036 6.886 1.00 90.69 169 ILE A N 1
ATOM 1412 C CA . ILE A 1 169 ? 7.113 -3.145 5.936 1.00 90.69 169 ILE A CA 1
ATOM 1413 C C . ILE A 1 169 ? 7.152 -2.593 4.496 1.00 90.69 169 ILE A C 1
ATOM 1415 O O . ILE A 1 169 ? 6.213 -1.891 4.097 1.00 90.69 169 ILE A O 1
ATOM 1419 N N . PRO A 1 170 ? 8.198 -2.903 3.709 1.00 89.69 170 PRO A N 1
ATOM 1420 C CA . PRO A 1 170 ? 8.280 -2.568 2.289 1.00 89.69 170 PRO A CA 1
ATOM 1421 C C . PRO A 1 170 ? 7.076 -3.074 1.490 1.00 89.69 170 PRO A C 1
ATOM 1423 O O . PRO A 1 170 ? 6.522 -4.129 1.791 1.00 89.69 170 PRO A O 1
ATOM 1426 N N . LEU A 1 171 ? 6.666 -2.316 0.474 1.00 91.25 171 LEU A N 1
ATOM 1427 C CA . LEU A 1 171 ? 5.481 -2.513 -0.379 1.00 91.25 171 LEU A CA 1
ATOM 1428 C C . LEU A 1 171 ? 4.127 -2.425 0.343 1.00 91.25 171 LEU A C 1
ATOM 1430 O O . LEU A 1 171 ? 3.125 -2.052 -0.276 1.00 91.25 171 LEU A O 1
ATOM 1434 N N . LEU A 1 172 ? 4.059 -2.724 1.643 1.00 92.06 172 LEU A N 1
ATOM 1435 C CA . LEU A 1 172 ? 2.808 -2.700 2.396 1.00 92.06 172 LEU A CA 1
ATOM 1436 C C . LEU A 1 172 ? 2.226 -1.284 2.477 1.00 92.06 172 LEU A C 1
ATOM 1438 O O . LEU A 1 172 ? 1.005 -1.130 2.416 1.00 92.06 172 LEU A O 1
ATOM 1442 N N . TYR A 1 173 ? 3.071 -0.250 2.568 1.00 94.25 173 TYR A N 1
ATOM 1443 C CA . TYR A 1 173 ? 2.612 1.141 2.553 1.00 94.25 173 TYR A CA 1
ATOM 1444 C C . TYR A 1 173 ? 1.886 1.465 1.245 1.00 94.25 173 TYR A C 1
ATOM 1446 O O . TYR A 1 173 ? 0.770 1.993 1.253 1.00 94.25 173 TYR A O 1
ATOM 1454 N N . THR A 1 174 ? 2.492 1.103 0.117 1.00 92.12 174 THR A N 1
ATOM 1455 C CA . THR A 1 174 ? 1.950 1.306 -1.228 1.00 92.12 174 THR A CA 1
ATOM 1456 C C . THR A 1 174 ? 0.637 0.557 -1.405 1.00 92.12 174 THR A C 1
ATOM 1458 O O . THR A 1 174 ? -0.355 1.151 -1.829 1.00 92.12 174 THR A O 1
ATOM 1461 N N . LEU A 1 175 ? 0.580 -0.715 -1.013 1.00 90.81 175 LEU A N 1
ATOM 1462 C CA . LEU A 1 175 ? -0.639 -1.518 -1.120 1.00 90.81 175 LEU A CA 1
ATOM 1463 C C . LEU A 1 175 ? -1.777 -0.965 -0.252 1.00 90.81 175 LEU A C 1
ATOM 1465 O O . LEU A 1 175 ? -2.916 -0.873 -0.699 1.00 90.81 175 LEU A O 1
ATOM 1469 N N . LYS A 1 176 ? -1.478 -0.517 0.970 1.00 89.19 176 LYS A N 1
ATOM 1470 C CA . LYS A 1 176 ? -2.496 -0.020 1.908 1.00 89.19 176 LYS A CA 1
ATOM 1471 C C . LYS A 1 176 ? -2.932 1.427 1.672 1.00 89.19 176 LYS A C 1
ATOM 1473 O O . LYS A 1 176 ? -3.979 1.813 2.184 1.00 89.19 176 LYS A O 1
ATOM 1478 N N . THR A 1 177 ? -2.160 2.234 0.939 1.00 89.19 177 THR A N 1
ATOM 1479 C CA . THR A 1 177 ? -2.474 3.663 0.716 1.00 89.19 177 THR A CA 1
ATOM 1480 C C . THR A 1 177 ? -2.753 4.032 -0.739 1.00 89.19 177 THR A C 1
ATOM 1482 O O . THR A 1 177 ? -3.454 5.011 -0.985 1.00 89.19 177 THR A O 1
ATOM 1485 N N . ARG A 1 178 ? -2.200 3.294 -1.710 1.00 87.88 178 ARG A N 1
ATOM 1486 C CA . ARG A 1 178 ? -2.327 3.587 -3.149 1.00 87.88 178 ARG A CA 1
ATOM 1487 C C . ARG A 1 178 ? -3.186 2.559 -3.885 1.00 87.88 178 ARG A C 1
ATOM 1489 O O . ARG A 1 178 ? -3.922 2.944 -4.786 1.00 87.88 178 ARG A O 1
ATOM 1496 N N . TYR A 1 179 ? -3.116 1.287 -3.492 1.00 87.31 179 TYR A N 1
ATOM 1497 C CA . TYR A 1 179 ? -3.761 0.163 -4.183 1.00 87.31 179 TYR A CA 1
ATOM 1498 C C . TYR A 1 179 ? -4.720 -0.599 -3.260 1.00 87.31 179 TYR A C 1
ATOM 1500 O O . TYR A 1 179 ? -4.561 -1.788 -2.999 1.00 87.31 179 TYR A O 1
ATOM 1508 N N . ILE A 1 180 ? -5.721 0.117 -2.746 1.00 82.50 180 ILE A N 1
ATOM 1509 C CA . ILE A 1 180 ? -6.629 -0.385 -1.710 1.00 82.50 180 ILE A CA 1
ATOM 1510 C C . ILE A 1 180 ? -7.537 -1.497 -2.263 1.00 82.50 180 ILE A C 1
ATOM 1512 O O . ILE A 1 180 ? -8.194 -1.333 -3.291 1.00 82.50 180 ILE A O 1
ATOM 1516 N N . GLY A 1 181 ? -7.623 -2.608 -1.526 1.00 79.38 181 GLY A N 1
ATOM 1517 C CA . GLY A 1 181 ? -8.505 -3.737 -1.835 1.00 79.38 181 GLY A CA 1
ATOM 1518 C C . GLY A 1 181 ? -7.976 -4.664 -2.934 1.00 79.38 181 GLY A C 1
ATOM 1519 O O . GLY A 1 181 ? -6.905 -4.448 -3.495 1.00 79.38 181 GLY A O 1
ATOM 1520 N N . ILE A 1 182 ? -8.744 -5.714 -3.245 1.00 78.88 182 ILE A N 1
ATOM 1521 C CA . ILE A 1 182 ? -8.335 -6.758 -4.201 1.00 78.88 182 ILE A CA 1
ATOM 1522 C C . ILE A 1 182 ? -8.136 -6.211 -5.621 1.00 78.88 182 ILE A C 1
ATOM 1524 O O . ILE A 1 182 ? -7.124 -6.491 -6.253 1.00 78.88 182 ILE A O 1
ATOM 1528 N N . LEU A 1 183 ? -9.044 -5.352 -6.096 1.00 82.81 183 LEU A N 1
ATOM 1529 C CA . LEU A 1 183 ? -8.925 -4.713 -7.411 1.00 82.81 183 LEU A CA 1
ATOM 1530 C C . LEU A 1 183 ? -7.720 -3.764 -7.472 1.00 82.81 183 LEU A C 1
ATOM 1532 O O . LEU A 1 183 ? -7.038 -3.693 -8.492 1.00 82.81 183 LEU A O 1
ATOM 1536 N N . GLY A 1 184 ? -7.424 -3.070 -6.368 1.00 84.25 184 GLY A N 1
ATOM 1537 C CA . GLY A 1 184 ? -6.215 -2.264 -6.239 1.00 84.25 184 GLY A CA 1
ATOM 1538 C C . GLY A 1 184 ? -4.957 -3.124 -6.344 1.00 84.25 184 GLY A C 1
ATOM 1539 O O . GLY A 1 184 ? -4.059 -2.798 -7.117 1.00 84.25 184 GLY A O 1
ATOM 1540 N N . PHE A 1 185 ? -4.909 -4.250 -5.633 1.00 85.12 185 PHE A N 1
ATOM 1541 C CA . PHE A 1 185 ? -3.796 -5.196 -5.709 1.00 85.12 185 PHE A CA 1
ATOM 1542 C C . PHE A 1 185 ? -3.591 -5.749 -7.129 1.00 85.12 185 PHE A C 1
ATOM 1544 O O . PHE A 1 185 ? -2.471 -5.721 -7.633 1.00 85.12 185 PHE A O 1
ATOM 1551 N N . ILE A 1 186 ? -4.665 -6.146 -7.820 1.00 86.31 186 ILE A N 1
ATOM 1552 C CA . ILE A 1 186 ? -4.602 -6.574 -9.230 1.00 86.31 186 ILE A CA 1
ATOM 1553 C C . ILE A 1 186 ? -4.046 -5.443 -10.107 1.00 86.31 186 ILE A C 1
ATOM 1555 O O . ILE A 1 186 ? -3.145 -5.664 -10.917 1.00 86.31 186 ILE A O 1
ATOM 1559 N N . SER A 1 187 ? -4.508 -4.204 -9.899 1.00 89.44 187 SER A N 1
ATOM 1560 C CA . SER A 1 187 ? -3.962 -3.038 -10.600 1.00 89.44 187 SER A CA 1
ATOM 1561 C C . SER A 1 187 ? -2.466 -2.851 -10.345 1.00 89.44 187 SER A C 1
ATOM 1563 O O . SER A 1 187 ? -1.753 -2.434 -11.258 1.00 89.44 187 SER A O 1
ATOM 1565 N N . PHE A 1 188 ? -1.979 -3.102 -9.129 1.00 90.50 188 PHE A N 1
ATOM 1566 C CA . PHE A 1 188 ? -0.557 -3.000 -8.807 1.00 90.50 188 PHE A CA 1
ATOM 1567 C C . PHE A 1 188 ? 0.263 -4.043 -9.569 1.00 90.50 188 PHE A C 1
ATOM 1569 O O . PHE A 1 188 ? 1.293 -3.693 -10.151 1.00 90.50 188 PHE A O 1
ATOM 1576 N N . LEU A 1 189 ? -0.221 -5.288 -9.623 1.00 91.12 189 LEU A N 1
ATOM 1577 C CA . LEU A 1 189 ? 0.443 -6.359 -10.363 1.00 91.12 189 LEU A CA 1
ATOM 1578 C C . LEU A 1 189 ? 0.579 -6.003 -11.846 1.00 91.12 189 LEU A C 1
ATOM 1580 O O . LEU A 1 189 ? 1.689 -5.965 -12.369 1.00 91.12 189 LEU A O 1
ATOM 1584 N N . ILE A 1 190 ? -0.526 -5.630 -12.492 1.00 91.75 190 ILE A N 1
ATOM 1585 C CA . ILE A 1 190 ? -0.559 -5.365 -13.937 1.00 91.75 190 ILE A CA 1
ATOM 1586 C C . ILE A 1 190 ? 0.211 -4.091 -14.318 1.00 91.75 190 ILE A C 1
ATOM 1588 O O . ILE A 1 190 ? 0.880 -4.052 -15.344 1.00 91.75 190 ILE A O 1
ATOM 1592 N N . THR A 1 191 ? 0.130 -3.023 -13.517 1.00 89.75 191 THR A N 1
ATOM 1593 C CA . THR A 1 191 ? 0.690 -1.705 -13.900 1.00 89.75 191 THR A CA 1
ATOM 1594 C C . THR A 1 191 ? 2.101 -1.433 -13.380 1.00 89.75 191 THR A C 1
ATOM 1596 O O . THR A 1 191 ? 2.658 -0.358 -13.643 1.00 89.75 191 THR A O 1
ATOM 1599 N N . SER A 1 192 ? 2.646 -2.338 -12.564 1.00 89.12 192 SER A N 1
ATOM 1600 C CA . SER A 1 192 ? 3.970 -2.180 -11.955 1.00 89.12 192 SER A CA 1
ATOM 1601 C C . SER A 1 192 ? 4.768 -3.482 -11.953 1.00 89.12 192 SER A C 1
ATOM 1603 O O . SER A 1 192 ? 5.860 -3.492 -12.501 1.00 89.12 192 SER A O 1
ATOM 1605 N N . VAL A 1 193 ? 4.240 -4.574 -11.389 1.00 91.25 193 VAL A N 1
ATOM 1606 C CA . VAL A 1 193 ? 5.028 -5.802 -11.168 1.00 91.25 193 VAL A CA 1
ATOM 1607 C C . VAL A 1 193 ? 5.281 -6.577 -12.463 1.00 91.25 193 VAL A C 1
ATOM 1609 O O . VAL A 1 193 ? 6.435 -6.829 -12.799 1.00 91.25 193 VAL A O 1
ATOM 1612 N N . PHE A 1 194 ? 4.232 -6.934 -13.208 1.00 91.69 194 PHE A N 1
ATOM 1613 C CA . PHE A 1 194 ? 4.364 -7.746 -14.422 1.00 91.69 194 PHE A CA 1
ATOM 1614 C C . PHE A 1 194 ? 5.198 -7.083 -15.516 1.00 91.69 194 PHE A C 1
ATOM 1616 O O . PHE A 1 194 ? 6.089 -7.759 -16.025 1.00 91.69 194 PHE A O 1
ATOM 1623 N N . PRO A 1 195 ? 5.022 -5.785 -15.837 1.00 90.38 195 PRO A N 1
ATOM 1624 C CA . PRO A 1 195 ? 5.905 -5.134 -16.794 1.00 90.38 195 PRO A CA 1
ATOM 1625 C C . PRO A 1 195 ? 7.370 -5.231 -16.358 1.00 90.38 195 PRO A C 1
ATOM 1627 O O . PRO A 1 195 ? 8.227 -5.587 -17.158 1.00 90.38 195 PRO A O 1
ATOM 1630 N N . SER A 1 196 ? 7.665 -5.004 -15.073 1.00 89.50 196 SER A N 1
ATOM 1631 C CA . SER A 1 196 ? 9.035 -5.105 -14.569 1.00 89.50 196 SER A CA 1
ATOM 1632 C C . SER A 1 196 ? 9.616 -6.523 -14.674 1.00 89.50 196 SER A C 1
ATOM 1634 O O . SER A 1 196 ? 10.786 -6.657 -15.020 1.00 89.50 196 SER A O 1
ATOM 1636 N N . ILE A 1 197 ? 8.820 -7.571 -14.434 1.00 90.25 197 ILE A N 1
ATOM 1637 C CA . ILE A 1 197 ? 9.258 -8.969 -14.601 1.00 90.25 197 ILE A CA 1
ATOM 1638 C C . ILE A 1 197 ? 9.502 -9.306 -16.080 1.00 90.25 197 ILE A C 1
ATOM 1640 O O . ILE A 1 197 ? 10.510 -9.930 -16.400 1.00 90.25 197 ILE A O 1
ATOM 1644 N N . LEU A 1 198 ? 8.618 -8.874 -16.987 1.00 89.31 198 LEU A N 1
ATOM 1645 C CA . LEU A 1 198 ? 8.771 -9.129 -18.424 1.00 89.31 198 LEU A CA 1
ATOM 1646 C C . LEU A 1 198 ? 10.043 -8.481 -18.980 1.00 89.31 198 LEU A C 1
ATOM 1648 O O . LEU A 1 198 ? 10.803 -9.126 -19.699 1.00 89.31 198 LEU A O 1
ATOM 1652 N N . TYR A 1 199 ? 10.314 -7.230 -18.601 1.00 85.38 199 TYR A N 1
ATOM 1653 C CA . TYR A 1 199 ? 11.563 -6.573 -18.982 1.00 85.38 199 TYR A CA 1
ATOM 1654 C C . TYR A 1 199 ? 12.783 -7.246 -18.344 1.00 85.38 199 TYR A C 1
ATOM 1656 O O . TYR A 1 199 ? 13.793 -7.408 -19.023 1.00 85.38 199 TYR A O 1
ATOM 1664 N N . PHE A 1 200 ? 12.697 -7.697 -17.087 1.00 86.38 200 PHE A N 1
ATOM 1665 C CA . PHE A 1 200 ? 13.779 -8.459 -16.452 1.00 86.38 200 PHE A CA 1
ATOM 1666 C C . PHE A 1 200 ? 14.146 -9.698 -17.277 1.00 86.38 200 PHE A C 1
ATOM 1668 O O . PHE A 1 200 ? 15.320 -9.893 -17.584 1.00 86.38 200 PHE A O 1
ATOM 1675 N N . TYR A 1 201 ? 13.147 -10.475 -17.697 1.00 84.44 201 TYR A N 1
ATOM 1676 C CA . TYR A 1 201 ? 13.362 -11.715 -18.442 1.00 84.44 201 TYR A CA 1
ATOM 1677 C C . TYR A 1 201 ? 14.012 -11.511 -19.819 1.00 84.44 201 TYR A C 1
ATOM 1679 O O . TYR A 1 201 ? 14.692 -12.404 -20.305 1.00 84.44 201 TYR A O 1
ATOM 1687 N N . ILE A 1 202 ? 13.850 -10.347 -20.456 1.00 80.75 202 ILE A N 1
ATOM 1688 C CA . ILE A 1 202 ? 14.534 -10.067 -21.732 1.00 80.75 202 ILE A CA 1
ATOM 1689 C C . ILE A 1 202 ? 15.913 -9.453 -21.543 1.00 80.75 202 ILE A C 1
ATOM 1691 O O . ILE A 1 202 ? 16.800 -9.664 -22.370 1.00 80.75 202 ILE A O 1
ATOM 1695 N N . PHE A 1 203 ? 16.100 -8.644 -20.502 1.00 73.94 203 PHE A N 1
ATOM 1696 C CA . PHE A 1 203 ? 17.378 -7.968 -20.286 1.00 73.94 203 PHE A CA 1
ATOM 1697 C C . PHE A 1 203 ? 18.424 -8.852 -19.608 1.00 73.94 203 PHE A C 1
ATOM 1699 O O . PHE A 1 203 ? 19.605 -8.501 -19.621 1.00 73.94 203 PHE A O 1
ATOM 1706 N N . ILE A 1 204 ? 18.022 -9.990 -19.048 1.00 76.94 204 ILE A N 1
ATOM 1707 C CA . ILE A 1 204 ? 18.948 -10.983 -18.523 1.00 76.94 204 ILE A CA 1
ATOM 1708 C C . ILE A 1 204 ? 19.650 -11.734 -19.670 1.00 76.94 204 ILE A C 1
ATOM 1710 O O . ILE A 1 204 ? 19.019 -12.255 -20.584 1.00 76.94 204 ILE A O 1
ATOM 1714 N N . LYS A 1 205 ? 20.983 -11.774 -19.614 1.00 66.75 205 LYS A N 1
ATOM 1715 C CA . LYS A 1 205 ? 21.846 -12.620 -20.462 1.00 66.75 205 LYS A CA 1
ATOM 1716 C C . LYS A 1 205 ? 22.577 -13.705 -19.666 1.00 66.75 205 LYS A C 1
ATOM 1718 O O . LYS A 1 205 ? 23.423 -14.398 -20.210 1.00 66.75 205 LYS A O 1
ATOM 1723 N N . ASP A 1 206 ? 22.297 -13.773 -18.374 1.00 67.12 206 ASP A N 1
ATOM 1724 C CA . ASP A 1 206 ? 23.025 -14.585 -17.412 1.00 67.12 206 ASP A CA 1
ATOM 1725 C C . ASP A 1 206 ? 22.562 -16.045 -17.475 1.00 67.12 206 ASP A C 1
ATOM 1727 O O . ASP A 1 206 ? 21.361 -16.317 -17.548 1.00 67.12 206 ASP A O 1
ATOM 1731 N N . GLU A 1 207 ? 23.517 -16.972 -17.439 1.00 65.31 207 GLU A N 1
ATOM 1732 C CA . GLU A 1 207 ? 23.261 -18.415 -17.443 1.00 65.31 207 GLU A CA 1
ATOM 1733 C C . GLU A 1 207 ? 22.615 -18.865 -16.121 1.00 65.31 207 GLU A C 1
ATOM 1735 O O . GLU A 1 207 ? 21.858 -19.839 -16.096 1.00 65.31 207 GLU A O 1
ATOM 1740 N N . ASN A 1 208 ? 22.825 -18.120 -15.025 1.00 82.69 208 ASN A N 1
ATOM 1741 C CA . ASN A 1 208 ? 22.247 -18.435 -13.718 1.00 82.69 208 ASN A CA 1
ATOM 1742 C C . ASN A 1 208 ? 20.981 -17.618 -13.404 1.00 82.69 208 ASN A C 1
ATOM 1744 O O . ASN A 1 208 ? 20.961 -16.736 -12.539 1.00 82.69 208 ASN A O 1
ATOM 1748 N N . ILE A 1 209 ? 19.878 -17.973 -14.068 1.00 83.44 209 ILE A N 1
ATOM 1749 C CA . ILE A 1 209 ? 18.587 -17.278 -13.941 1.00 83.44 209 ILE A CA 1
ATOM 1750 C C . ILE A 1 209 ? 18.062 -17.175 -12.500 1.00 83.44 209 ILE A C 1
ATOM 1752 O O . ILE A 1 209 ? 17.408 -16.189 -12.148 1.00 83.44 209 ILE A O 1
ATOM 1756 N N . ASN A 1 210 ? 18.373 -18.149 -11.641 1.00 85.88 210 ASN A N 1
ATOM 1757 C CA . ASN A 1 210 ? 17.948 -18.145 -10.241 1.00 85.88 210 ASN A CA 1
ATOM 1758 C C . ASN A 1 210 ? 18.640 -17.022 -9.457 1.00 85.88 210 ASN A C 1
ATOM 1760 O O . ASN A 1 210 ? 17.980 -16.226 -8.784 1.00 85.88 210 ASN A O 1
ATOM 1764 N N . GLN A 1 211 ? 19.963 -16.915 -9.585 1.00 86.94 211 GLN A N 1
ATOM 1765 C CA . GLN A 1 211 ? 20.755 -15.875 -8.930 1.00 86.94 211 GLN A CA 1
ATOM 1766 C C . GLN A 1 211 ? 20.374 -14.478 -9.424 1.00 86.94 211 GLN A C 1
ATOM 1768 O O . GLN A 1 211 ? 20.203 -13.545 -8.627 1.00 86.94 211 GLN A O 1
ATOM 1773 N N . SER A 1 212 ? 20.184 -14.323 -10.731 1.00 86.88 212 SER A N 1
ATOM 1774 C CA . SER A 1 212 ? 19.749 -13.057 -11.311 1.00 86.88 212 SER A CA 1
ATOM 1775 C C . SER A 1 212 ? 18.317 -12.704 -10.900 1.00 86.88 212 SER A C 1
ATOM 1777 O O . SER A 1 212 ? 18.034 -11.539 -10.636 1.00 86.88 212 SER A O 1
ATOM 1779 N N . GLY A 1 213 ? 17.421 -13.688 -10.771 1.00 89.06 213 GLY A N 1
ATOM 1780 C CA . GLY A 1 213 ? 16.055 -13.491 -10.278 1.00 89.06 213 GLY A CA 1
ATOM 1781 C C . GLY A 1 213 ? 16.023 -12.965 -8.844 1.00 89.06 213 GLY A C 1
ATOM 1782 O O . GLY A 1 213 ? 15.330 -11.984 -8.557 1.00 89.06 213 GLY A O 1
ATOM 1783 N N . ILE A 1 214 ? 16.837 -13.548 -7.956 1.00 90.56 214 ILE A N 1
ATOM 1784 C CA . ILE A 1 214 ? 17.016 -13.051 -6.581 1.00 90.56 214 ILE A CA 1
ATOM 1785 C C . ILE A 1 214 ? 17.580 -11.627 -6.606 1.00 90.56 214 ILE A C 1
ATOM 1787 O O . ILE A 1 214 ? 17.074 -10.745 -5.910 1.00 90.56 214 ILE A O 1
ATOM 1791 N N . SER A 1 215 ? 18.578 -11.374 -7.454 1.00 90.00 215 SER A N 1
ATOM 1792 C CA . SER A 1 215 ? 19.210 -10.058 -7.570 1.00 90.00 215 SER A CA 1
ATOM 1793 C C . SER A 1 215 ? 18.220 -8.989 -8.053 1.00 90.00 215 SER A C 1
ATOM 1795 O O . SER A 1 215 ? 18.145 -7.897 -7.485 1.00 90.00 215 SER A O 1
ATOM 1797 N N . PHE A 1 216 ? 17.390 -9.314 -9.046 1.00 90.94 216 PHE A N 1
ATOM 1798 C CA . PHE A 1 216 ? 16.311 -8.447 -9.513 1.00 90.94 216 PHE A CA 1
ATOM 1799 C C . PHE A 1 216 ? 15.295 -8.165 -8.408 1.00 90.94 216 PHE A C 1
ATOM 1801 O O . PHE A 1 216 ? 14.932 -7.007 -8.204 1.00 90.94 216 PHE A O 1
ATOM 1808 N N . LEU A 1 217 ? 14.867 -9.188 -7.662 1.00 92.69 217 LEU A N 1
ATOM 1809 C CA . LEU A 1 217 ? 13.924 -9.014 -6.561 1.00 92.69 217 LEU A CA 1
ATOM 1810 C C . LEU A 1 217 ? 14.494 -8.092 -5.473 1.00 92.69 217 LEU A C 1
ATOM 1812 O O . LEU A 1 217 ? 13.805 -7.164 -5.043 1.00 92.69 217 LEU A O 1
ATOM 1816 N N . CYS A 1 218 ? 15.753 -8.290 -5.073 1.00 93.19 218 CYS A N 1
ATOM 1817 C CA . CYS A 1 218 ? 16.445 -7.415 -4.126 1.00 93.19 218 CYS A CA 1
ATOM 1818 C C . CYS A 1 218 ? 16.509 -5.971 -4.640 1.00 93.19 218 CYS A C 1
ATOM 1820 O O . CYS A 1 218 ? 16.090 -5.051 -3.937 1.00 93.19 218 CYS A O 1
ATOM 1822 N N . SER A 1 219 ? 16.951 -5.763 -5.882 1.00 92.31 219 SER A N 1
ATOM 1823 C CA . SER A 1 219 ? 17.034 -4.436 -6.508 1.00 92.31 219 SER A CA 1
ATOM 1824 C C . SER A 1 219 ? 15.661 -3.753 -6.606 1.00 92.31 219 SER A C 1
ATOM 1826 O O . SER A 1 219 ? 15.489 -2.599 -6.203 1.00 92.31 219 SER A O 1
ATOM 1828 N N . TYR A 1 220 ? 14.631 -4.486 -7.033 1.00 92.88 220 TYR A N 1
ATOM 1829 C CA . TYR A 1 220 ? 13.253 -4.005 -7.092 1.00 92.88 220 TYR A CA 1
ATOM 1830 C C . TYR A 1 220 ? 12.731 -3.597 -5.707 1.00 92.88 220 TYR A C 1
ATOM 1832 O O . TYR A 1 220 ? 12.113 -2.536 -5.565 1.00 92.88 220 TYR A O 1
ATOM 1840 N N . LEU A 1 221 ? 12.986 -4.398 -4.670 1.00 94.38 221 LEU A N 1
ATOM 1841 C CA . LEU A 1 221 ? 12.576 -4.092 -3.298 1.00 94.38 221 LEU A CA 1
ATOM 1842 C C . LEU A 1 221 ? 13.344 -2.906 -2.705 1.00 94.38 221 LEU A C 1
ATOM 1844 O O . LEU A 1 221 ? 12.725 -2.096 -2.011 1.00 94.38 221 LEU A O 1
ATOM 1848 N N . ILE A 1 222 ? 14.637 -2.750 -3.004 1.00 94.00 222 ILE A N 1
ATOM 1849 C CA . ILE A 1 222 ? 15.430 -1.573 -2.615 1.00 94.00 222 ILE A CA 1
ATOM 1850 C C . ILE A 1 222 ? 14.803 -0.309 -3.208 1.00 94.00 222 ILE A C 1
ATOM 1852 O O . ILE A 1 222 ? 14.435 0.607 -2.468 1.00 94.00 222 ILE A O 1
ATOM 1856 N N . VAL A 1 223 ? 14.602 -0.280 -4.530 1.00 93.56 223 VAL A N 1
ATOM 1857 C CA . VAL A 1 223 ? 14.052 0.888 -5.233 1.00 93.56 223 VAL A CA 1
ATOM 1858 C C . VAL A 1 223 ? 12.658 1.230 -4.722 1.00 93.56 223 VAL A C 1
ATOM 1860 O O . VAL A 1 223 ? 12.380 2.390 -4.416 1.00 93.56 223 VAL A O 1
ATOM 1863 N N . ASN A 1 224 ? 11.777 0.236 -4.564 1.00 93.06 224 ASN A N 1
ATOM 1864 C CA . ASN A 1 224 ? 10.443 0.483 -4.019 1.00 93.06 224 ASN A CA 1
ATOM 1865 C C . ASN A 1 224 ? 10.487 0.922 -2.546 1.00 93.06 224 ASN A C 1
ATOM 1867 O O . ASN A 1 224 ? 9.652 1.732 -2.152 1.00 93.06 224 ASN A O 1
ATOM 1871 N N . SER A 1 225 ? 11.455 0.466 -1.745 1.00 94.62 225 SER A N 1
ATOM 1872 C CA . SER A 1 225 ? 11.618 0.913 -0.354 1.00 94.62 225 SER A CA 1
ATOM 1873 C C . SER A 1 225 ? 12.016 2.384 -0.272 1.00 94.62 225 SER A C 1
ATOM 1875 O O . SER A 1 225 ? 11.403 3.127 0.494 1.00 94.62 225 SER A O 1
ATOM 1877 N N . ILE A 1 226 ? 12.977 2.824 -1.094 1.00 93.94 226 ILE A N 1
ATOM 1878 C CA . ILE A 1 226 ? 13.368 4.240 -1.215 1.00 93.94 226 ILE A CA 1
ATOM 1879 C C . ILE A 1 226 ? 12.176 5.075 -1.684 1.00 93.94 226 ILE A C 1
ATOM 1881 O O . ILE A 1 226 ? 11.862 6.124 -1.121 1.00 93.94 226 ILE A O 1
ATOM 1885 N N . TYR A 1 227 ? 11.466 4.572 -2.689 1.00 92.44 227 TYR A N 1
ATOM 1886 C CA . TYR A 1 227 ? 10.297 5.234 -3.241 1.00 92.44 227 TYR A CA 1
ATOM 1887 C C . TYR A 1 227 ? 9.162 5.379 -2.211 1.00 92.44 227 TYR A C 1
ATOM 1889 O O . TYR A 1 227 ? 8.512 6.421 -2.133 1.00 92.44 227 TYR A O 1
ATOM 1897 N N . GLU A 1 228 ? 8.957 4.374 -1.357 1.00 94.06 228 GLU A N 1
ATOM 1898 C CA . GLU A 1 228 ? 8.004 4.439 -0.248 1.00 94.06 228 GLU A CA 1
ATOM 1899 C C . GLU A 1 228 ? 8.424 5.391 0.870 1.00 94.06 228 GLU A C 1
ATOM 1901 O O . GLU A 1 228 ? 7.546 6.031 1.446 1.00 94.06 228 GLU A O 1
ATOM 1906 N N . ILE A 1 229 ? 9.723 5.533 1.166 1.00 94.25 229 ILE A N 1
ATOM 1907 C CA . ILE A 1 229 ? 10.204 6.576 2.090 1.00 94.25 229 ILE A CA 1
ATOM 1908 C C . ILE A 1 229 ? 9.749 7.949 1.582 1.00 94.25 229 ILE A C 1
ATOM 1910 O O . ILE A 1 229 ? 9.139 8.712 2.333 1.00 94.25 229 ILE A O 1
ATOM 1914 N N . GLY A 1 230 ? 9.961 8.227 0.292 1.00 92.38 230 GLY A N 1
ATOM 1915 C CA . GLY A 1 230 ? 9.498 9.456 -0.351 1.00 92.38 230 GLY A CA 1
ATOM 1916 C C . GLY A 1 230 ? 7.984 9.662 -0.230 1.00 92.38 230 GLY A C 1
ATOM 1917 O O . GLY A 1 230 ? 7.530 10.751 0.120 1.00 92.38 230 GLY A O 1
ATOM 1918 N N . TYR A 1 231 ? 7.189 8.607 -0.432 1.00 91.75 231 TYR A N 1
ATOM 1919 C CA . TYR A 1 231 ? 5.735 8.651 -0.238 1.00 91.75 231 TYR A CA 1
ATOM 1920 C C . TYR A 1 231 ? 5.306 8.907 1.205 1.00 91.75 231 TYR A C 1
ATOM 1922 O O . TYR A 1 231 ? 4.383 9.693 1.416 1.00 91.75 231 TYR A O 1
ATOM 1930 N N . ILE A 1 232 ? 5.956 8.276 2.184 1.00 93.62 232 ILE A N 1
ATOM 1931 C CA . ILE A 1 232 ? 5.652 8.468 3.605 1.00 93.62 232 ILE A CA 1
ATOM 1932 C C . ILE A 1 232 ? 5.927 9.919 3.998 1.00 93.62 232 ILE A C 1
ATOM 1934 O O . ILE A 1 232 ? 5.053 10.562 4.575 1.00 93.62 232 ILE A O 1
ATOM 1938 N N . ILE A 1 233 ? 7.097 10.454 3.639 1.00 91.75 233 ILE A N 1
ATOM 1939 C CA . ILE A 1 233 ? 7.454 11.854 3.911 1.00 91.75 233 ILE A CA 1
ATOM 1940 C C . ILE A 1 233 ? 6.446 12.795 3.245 1.00 91.75 233 ILE A C 1
ATOM 1942 O O . ILE A 1 233 ? 5.958 13.730 3.884 1.00 91.75 233 ILE A O 1
ATOM 1946 N N . ASN A 1 234 ? 6.086 12.526 1.987 1.00 88.75 234 ASN A N 1
ATOM 1947 C CA . ASN A 1 234 ? 5.122 13.346 1.265 1.00 88.75 234 ASN A CA 1
ATOM 1948 C C . ASN A 1 234 ? 3.740 13.348 1.932 1.00 88.75 234 ASN A C 1
ATOM 1950 O O . ASN A 1 234 ? 3.130 14.403 2.097 1.00 88.75 234 ASN A O 1
ATOM 1954 N N . ASP A 1 235 ? 3.231 12.177 2.311 1.00 90.44 235 ASP A N 1
ATOM 1955 C CA . ASP A 1 235 ? 1.901 12.060 2.902 1.00 90.44 235 ASP A CA 1
ATOM 1956 C C . ASP A 1 235 ? 1.860 12.632 4.334 1.00 90.44 235 ASP A C 1
ATOM 1958 O O . ASP A 1 235 ? 0.832 13.197 4.713 1.00 90.44 235 ASP A O 1
ATOM 1962 N N . VAL A 1 236 ? 2.960 12.550 5.099 1.00 90.62 236 VAL A N 1
ATOM 1963 C CA . VAL A 1 236 ? 3.059 13.093 6.469 1.00 90.62 236 VAL A CA 1
ATOM 1964 C C . VAL A 1 236 ? 3.253 14.616 6.485 1.00 90.62 236 VAL A C 1
ATOM 1966 O O . VAL A 1 236 ? 2.551 15.308 7.225 1.00 90.62 236 VAL A O 1
ATOM 1969 N N . TYR A 1 237 ? 4.165 15.151 5.665 1.00 87.00 237 TYR A N 1
ATOM 1970 C CA . TYR A 1 237 ? 4.575 16.561 5.724 1.00 87.00 237 TYR A CA 1
ATOM 1971 C C . TYR A 1 237 ? 4.180 17.369 4.485 1.00 87.00 237 TYR A C 1
ATOM 1973 O O . TYR A 1 237 ? 3.524 18.405 4.605 1.00 87.00 237 TYR A O 1
ATOM 1981 N N . SER A 1 238 ? 4.576 16.923 3.288 1.00 78.94 238 SER A N 1
ATOM 1982 C CA . SER A 1 238 ? 4.479 17.738 2.063 1.00 78.94 238 SER A CA 1
ATOM 1983 C C . SER A 1 238 ? 3.044 18.001 1.610 1.00 78.94 238 SER A C 1
ATOM 1985 O O . SER A 1 238 ? 2.764 19.059 1.044 1.00 78.94 238 SER A O 1
ATOM 1987 N N . SER A 1 239 ? 2.127 17.068 1.880 1.00 77.31 239 SER A N 1
ATOM 1988 C CA . SER A 1 239 ? 0.712 17.179 1.518 1.00 77.31 239 SER A CA 1
ATOM 1989 C C . SER A 1 239 ? 0.060 18.437 2.107 1.00 77.31 239 SER A C 1
ATOM 1991 O O . SER A 1 239 ? -0.778 19.048 1.456 1.00 77.31 239 SER A O 1
ATOM 1993 N N . ARG A 1 240 ? 0.506 18.913 3.276 1.00 75.19 240 ARG A N 1
ATOM 1994 C CA . ARG A 1 240 ? -0.024 20.124 3.935 1.00 75.19 240 ARG A CA 1
ATOM 1995 C C . ARG A 1 240 ? 0.219 21.413 3.154 1.00 75.19 240 ARG A C 1
ATOM 1997 O O . ARG A 1 240 ? -0.503 22.382 3.345 1.00 75.19 240 ARG A O 1
ATOM 2004 N N . LYS A 1 241 ? 1.234 21.424 2.287 1.00 73.44 241 LYS A N 1
ATOM 2005 C CA . LYS A 1 241 ? 1.606 22.584 1.465 1.00 73.44 241 LYS A CA 1
ATOM 2006 C C . LYS A 1 241 ? 0.854 22.620 0.128 1.00 73.44 241 LYS A C 1
ATOM 2008 O O . LYS A 1 241 ? 1.044 23.542 -0.661 1.00 73.44 241 LYS A O 1
ATOM 2013 N N . GLU A 1 242 ? 0.054 21.598 -0.188 1.00 72.62 242 GLU A N 1
ATOM 2014 C CA . GLU A 1 242 ? -0.686 21.529 -1.449 1.00 72.62 242 GLU A CA 1
ATOM 2015 C C . GLU A 1 242 ? -2.012 22.290 -1.371 1.00 72.62 242 GLU A C 1
ATOM 2017 O O . GLU A 1 242 ? -2.758 22.143 -0.412 1.00 72.62 242 GLU A O 1
ATOM 2022 N N . LYS A 1 243 ? -2.362 23.020 -2.441 1.00 69.69 243 LYS A N 1
ATOM 2023 C CA . LYS A 1 243 ? -3.681 23.666 -2.583 1.00 69.69 243 LYS A CA 1
ATOM 2024 C C . LYS A 1 243 ? -4.842 22.657 -2.562 1.00 69.69 243 LYS A C 1
ATOM 2026 O O . LYS A 1 243 ? -5.938 22.980 -2.129 1.00 69.69 243 LYS A O 1
ATOM 2031 N N . SER A 1 244 ? -4.609 21.439 -3.057 1.00 67.88 244 SER A N 1
ATOM 2032 C CA . SER A 1 244 ? -5.606 20.364 -3.145 1.00 67.88 244 SER A CA 1
ATOM 2033 C C . SER A 1 244 ? -4.979 19.005 -2.787 1.00 67.88 244 SER A C 1
ATOM 2035 O O . SER A 1 244 ? -4.665 18.195 -3.673 1.00 67.88 244 SER A O 1
ATOM 2037 N N . PRO A 1 245 ? -4.738 18.746 -1.487 1.00 74.56 245 PRO A N 1
ATOM 2038 C CA . PRO A 1 245 ? -4.013 17.564 -1.049 1.00 74.56 245 PRO A CA 1
ATOM 2039 C C . PRO A 1 245 ? -4.830 16.291 -1.243 1.00 74.56 245 PRO A C 1
ATOM 2041 O O . PRO A 1 245 ? -6.026 16.231 -0.965 1.00 74.56 245 PRO A O 1
ATOM 2044 N N . THR A 1 246 ? -4.159 15.223 -1.669 1.00 76.81 246 THR A N 1
ATOM 2045 C CA . THR A 1 246 ? -4.741 13.879 -1.600 1.00 76.81 246 THR A CA 1
ATOM 2046 C C . THR A 1 246 ? -4.479 13.301 -0.213 1.00 76.81 246 THR A C 1
ATOM 2048 O O . THR A 1 246 ? -3.388 12.797 0.053 1.00 76.81 246 THR A O 1
ATOM 2051 N N . LEU A 1 247 ? -5.473 13.376 0.673 1.00 82.69 247 LEU A N 1
ATOM 2052 C CA . LEU A 1 247 ? -5.387 12.818 2.023 1.00 82.69 247 LEU A CA 1
ATOM 2053 C C . LEU A 1 247 ? -5.524 11.291 1.976 1.00 82.69 247 LEU A C 1
ATOM 2055 O O . LEU A 1 247 ? -6.538 10.760 1.527 1.00 82.69 247 LEU A O 1
ATOM 2059 N N . ARG A 1 248 ? -4.486 10.582 2.424 1.00 85.38 248 ARG A N 1
ATOM 2060 C CA . ARG A 1 248 ? -4.419 9.105 2.382 1.00 85.38 248 ARG A CA 1
ATOM 2061 C C . ARG A 1 248 ? -4.222 8.454 3.743 1.00 85.38 248 ARG A C 1
ATOM 2063 O O . ARG A 1 248 ? -4.457 7.257 3.893 1.00 85.38 248 ARG A O 1
ATOM 2070 N N . LEU A 1 249 ? -3.774 9.232 4.721 1.00 87.94 249 LEU A N 1
ATOM 2071 C CA . LEU A 1 249 ? -3.599 8.803 6.099 1.00 87.94 249 LEU A CA 1
ATOM 2072 C C . LEU A 1 249 ? -4.772 9.311 6.933 1.00 87.94 249 LEU A C 1
ATOM 2074 O O . LEU A 1 249 ? -5.226 10.442 6.762 1.00 87.94 249 LEU A O 1
ATOM 2078 N N . SER A 1 250 ? -5.254 8.474 7.847 1.00 83.81 250 SER A N 1
ATOM 2079 C CA . SER A 1 250 ? -6.153 8.933 8.908 1.00 83.81 250 SER A CA 1
ATOM 2080 C C . SER A 1 250 ? -5.403 9.818 9.906 1.00 83.81 250 SER A C 1
ATOM 2082 O O . SER A 1 250 ? -4.179 9.741 10.010 1.00 83.81 250 SER A O 1
ATOM 2084 N N . LYS A 1 251 ? -6.131 10.619 10.694 1.00 79.50 251 LYS A N 1
ATOM 2085 C CA . LYS A 1 251 ? -5.536 11.513 11.702 1.00 79.50 251 LYS A CA 1
ATOM 2086 C C . LYS A 1 251 ? -4.580 10.779 12.657 1.00 79.50 251 LYS A C 1
ATOM 2088 O O . LYS A 1 251 ? -3.462 11.224 12.864 1.00 79.50 251 LYS A O 1
ATOM 2093 N N . GLN A 1 252 ? -4.973 9.603 13.150 1.00 80.31 252 GLN A N 1
ATOM 2094 C CA . GLN A 1 252 ? -4.130 8.787 14.034 1.00 80.31 252 GLN A CA 1
ATOM 2095 C C . GLN A 1 252 ? -2.860 8.264 13.343 1.00 80.31 252 GLN A C 1
ATOM 2097 O O . GLN A 1 252 ? -1.810 8.134 13.966 1.00 80.31 252 GLN A O 1
ATOM 2102 N N . GLU A 1 253 ? -2.945 7.928 12.054 1.00 88.69 253 GLU A N 1
ATOM 2103 C CA . GLU A 1 253 ? -1.788 7.474 11.274 1.00 88.69 253 GLU A CA 1
ATOM 2104 C C . GLU A 1 253 ? -0.836 8.624 10.956 1.00 88.69 253 GLU A C 1
ATOM 2106 O O . GLU A 1 253 ? 0.373 8.407 10.910 1.00 88.69 253 GLU A O 1
ATOM 2111 N N . LEU A 1 254 ? -1.377 9.828 10.760 1.00 89.06 254 LEU A N 1
ATOM 2112 C CA . LEU A 1 254 ? -0.607 11.052 10.593 1.00 89.06 254 LEU A CA 1
ATOM 2113 C C . LEU A 1 254 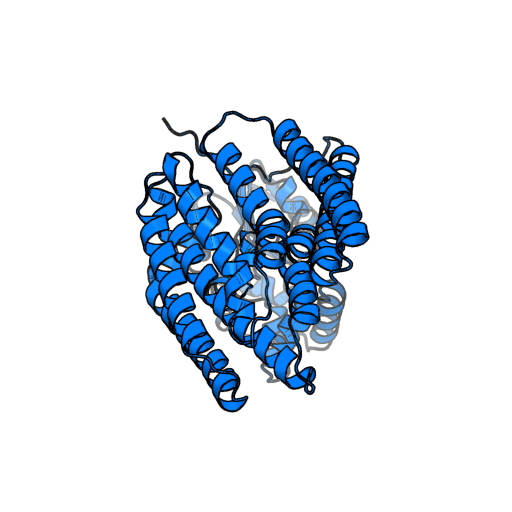? 0.173 11.372 11.875 1.00 89.06 254 LEU A C 1
ATOM 2115 O O . LEU A 1 254 ? 1.395 11.449 11.819 1.00 89.06 254 LEU A O 1
ATOM 2119 N N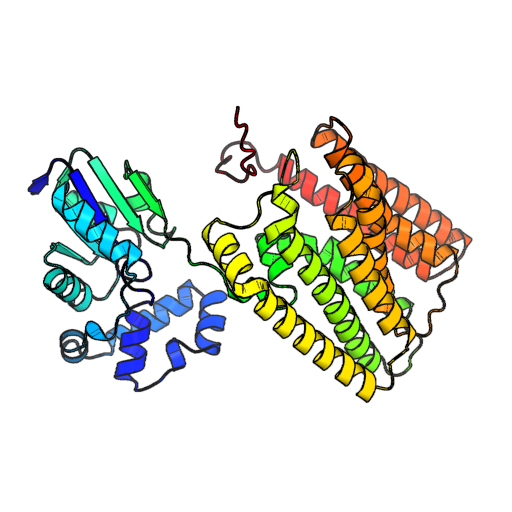 . GLU A 1 255 ? -0.509 11.419 13.026 1.00 88.38 255 GLU A N 1
ATOM 2120 C CA . GLU A 1 255 ? 0.110 11.628 14.347 1.00 88.38 255 GLU A CA 1
ATOM 2121 C C . GLU A 1 255 ? 1.197 10.576 14.637 1.00 88.38 255 GLU A C 1
ATOM 2123 O O . GLU A 1 255 ? 2.283 10.885 15.132 1.00 88.38 255 GLU A O 1
ATOM 2128 N N . PHE A 1 256 ? 0.932 9.308 14.297 1.00 91.62 256 PHE A N 1
ATOM 2129 C CA . PHE A 1 256 ? 1.922 8.241 14.432 1.00 91.62 256 PHE A CA 1
ATOM 2130 C C . PHE A 1 256 ? 3.141 8.461 13.528 1.00 91.62 256 PHE A C 1
ATOM 2132 O O . PHE A 1 256 ? 4.273 8.297 13.993 1.00 91.62 256 PHE A O 1
ATOM 2139 N N . GLY A 1 257 ? 2.911 8.806 12.257 1.00 92.56 257 GLY A N 1
ATOM 2140 C CA . GLY A 1 257 ? 3.956 9.067 11.271 1.00 92.56 257 GLY A CA 1
ATOM 2141 C C . GLY A 1 257 ? 4.855 10.230 11.678 1.00 92.56 257 GLY A C 1
ATOM 2142 O O . GLY A 1 257 ? 6.070 10.077 11.644 1.00 92.56 257 GLY A O 1
ATOM 2143 N N . GLU A 1 258 ? 4.275 11.336 12.148 1.00 92.38 258 GLU A N 1
ATOM 2144 C CA . GLU A 1 258 ? 5.021 12.501 12.643 1.00 92.38 258 GLU A CA 1
ATOM 2145 C C . GLU A 1 258 ? 5.907 12.148 13.835 1.00 92.38 258 GLU A C 1
ATOM 2147 O O . GLU A 1 258 ? 7.100 12.441 13.834 1.00 92.38 258 GLU A O 1
ATOM 2152 N N . LYS A 1 259 ? 5.344 11.459 14.835 1.00 94.31 259 LYS A N 1
ATOM 2153 C CA . LYS A 1 259 ? 6.078 11.100 16.054 1.00 94.31 259 LYS A CA 1
ATOM 2154 C C . LYS A 1 259 ? 7.210 10.097 15.801 1.00 94.31 259 LYS A C 1
ATOM 2156 O O . LYS A 1 259 ? 8.147 10.028 16.589 1.00 94.31 259 LYS A O 1
ATOM 2161 N N . ASN A 1 260 ? 7.120 9.283 14.746 1.00 94.88 260 ASN A N 1
ATOM 2162 C CA . ASN A 1 260 ? 8.025 8.149 14.526 1.00 94.88 260 ASN A CA 1
ATOM 2163 C C . ASN A 1 260 ? 8.791 8.209 13.196 1.00 94.88 260 ASN A C 1
ATOM 2165 O O . ASN A 1 260 ? 9.383 7.195 12.820 1.00 94.88 260 ASN A O 1
ATOM 2169 N N . ILE A 1 261 ? 8.802 9.341 12.480 1.00 94.62 261 ILE A N 1
ATOM 2170 C CA . ILE A 1 261 ? 9.351 9.404 11.116 1.00 94.62 261 ILE A CA 1
ATOM 2171 C C . ILE A 1 261 ? 10.804 8.923 11.041 1.00 94.62 261 ILE A C 1
ATOM 2173 O O . ILE A 1 261 ? 11.124 8.087 10.199 1.00 94.62 261 ILE A O 1
ATOM 2177 N N . LEU A 1 262 ? 11.661 9.363 11.966 1.00 94.50 262 LEU A N 1
ATOM 2178 C CA . LEU A 1 262 ? 13.075 8.979 11.997 1.00 94.50 262 LEU A CA 1
ATOM 2179 C C . LEU A 1 262 ? 13.231 7.471 12.201 1.00 94.50 262 LEU A C 1
ATOM 2181 O O . LEU A 1 262 ? 13.976 6.810 11.484 1.00 94.50 262 LEU A O 1
ATOM 2185 N N . ARG A 1 263 ? 12.444 6.892 13.115 1.00 95.69 263 ARG A N 1
ATOM 2186 C CA . ARG A 1 263 ? 12.427 5.443 13.350 1.00 95.69 263 ARG A CA 1
ATOM 2187 C C . ARG A 1 263 ? 11.952 4.672 12.116 1.00 95.69 263 ARG A C 1
ATOM 2189 O O . ARG A 1 263 ? 12.489 3.607 11.825 1.00 95.69 263 ARG A O 1
ATOM 2196 N N . ILE A 1 264 ? 10.942 5.181 11.408 1.00 95.44 264 ILE A N 1
ATOM 2197 C CA . ILE A 1 264 ? 10.432 4.578 10.169 1.00 95.44 264 ILE A CA 1
ATOM 2198 C C . ILE A 1 264 ? 11.519 4.575 9.091 1.00 95.44 264 ILE A C 1
ATOM 2200 O O . ILE A 1 264 ? 11.756 3.535 8.477 1.00 95.44 264 ILE A O 1
ATOM 2204 N N . ILE A 1 265 ? 12.194 5.709 8.893 1.00 94.06 265 ILE A N 1
ATOM 2205 C CA . ILE A 1 265 ? 13.274 5.845 7.911 1.00 94.06 265 ILE A CA 1
ATOM 2206 C C . ILE A 1 265 ? 14.435 4.909 8.264 1.00 94.06 265 ILE A C 1
ATOM 2208 O O . ILE A 1 265 ? 14.832 4.120 7.413 1.00 94.06 265 ILE A O 1
ATOM 2212 N N . ASN A 1 266 ? 14.904 4.901 9.514 1.00 93.69 266 ASN A N 1
ATOM 2213 C CA . ASN A 1 266 ? 16.030 4.063 9.942 1.00 93.69 266 ASN A CA 1
ATOM 2214 C C . ASN A 1 266 ? 15.764 2.566 9.738 1.00 93.69 266 ASN A C 1
ATOM 2216 O O . ASN A 1 266 ? 16.624 1.855 9.226 1.00 93.69 266 ASN A O 1
ATOM 2220 N N . ILE A 1 267 ? 14.563 2.080 10.073 1.00 93.81 267 ILE A N 1
ATOM 2221 C CA . ILE A 1 267 ? 14.200 0.671 9.847 1.00 93.81 267 ILE A CA 1
ATOM 2222 C C . ILE A 1 267 ? 14.180 0.335 8.349 1.00 93.81 267 ILE A C 1
ATOM 2224 O O . ILE A 1 267 ? 14.627 -0.740 7.952 1.00 93.81 267 ILE A O 1
ATOM 2228 N N . ARG A 1 268 ? 13.697 1.249 7.499 1.00 93.56 268 ARG A N 1
ATOM 2229 C CA . ARG A 1 268 ? 13.698 1.041 6.043 1.00 93.56 268 ARG A CA 1
ATOM 2230 C C . ARG A 1 268 ? 15.100 1.096 5.448 1.00 93.56 268 ARG A C 1
ATOM 2232 O O . ARG A 1 268 ? 15.394 0.304 4.560 1.00 93.56 268 ARG A O 1
ATOM 2239 N N . LEU A 1 269 ? 15.961 1.982 5.943 1.00 92.88 269 LEU A N 1
ATOM 2240 C CA . LEU A 1 269 ? 17.368 2.028 5.550 1.00 92.88 269 LEU A CA 1
ATOM 2241 C C . LEU A 1 269 ? 18.093 0.744 5.956 1.00 92.88 269 LEU A C 1
ATOM 2243 O O . LEU A 1 269 ? 18.798 0.180 5.129 1.00 92.88 269 LEU A O 1
ATOM 2247 N N . LEU A 1 270 ? 17.850 0.221 7.162 1.00 94.31 270 LEU A N 1
ATOM 2248 C CA . LEU A 1 270 ? 18.398 -1.070 7.588 1.00 94.31 270 LEU A CA 1
ATOM 2249 C C . LEU A 1 270 ? 17.958 -2.209 6.657 1.00 94.31 270 LEU A C 1
ATOM 2251 O O . LEU A 1 270 ? 18.776 -3.030 6.255 1.00 94.31 270 LEU A O 1
ATOM 2255 N N . PHE A 1 271 ? 16.681 -2.233 6.266 1.00 94.31 271 PHE A N 1
ATOM 2256 C CA . PHE A 1 271 ? 16.180 -3.201 5.291 1.00 94.31 271 PHE A CA 1
ATOM 2257 C C . PHE A 1 271 ? 16.856 -3.053 3.916 1.00 94.31 271 PHE A C 1
ATOM 2259 O O . PHE A 1 271 ? 17.227 -4.051 3.305 1.00 94.31 271 PHE A O 1
ATOM 2266 N N . ILE A 1 272 ? 17.056 -1.820 3.438 1.00 93.94 272 ILE A N 1
ATOM 2267 C CA . ILE A 1 272 ? 17.779 -1.547 2.186 1.00 93.94 272 ILE A CA 1
ATOM 2268 C C . ILE A 1 272 ? 19.229 -2.037 2.276 1.00 93.94 272 ILE A C 1
ATOM 2270 O O . ILE A 1 272 ? 19.694 -2.684 1.343 1.00 93.94 272 ILE A O 1
ATOM 2274 N N . ILE A 1 273 ? 19.920 -1.776 3.389 1.00 92.31 273 ILE A N 1
ATOM 2275 C CA . ILE A 1 273 ? 21.297 -2.231 3.628 1.00 92.31 273 ILE A CA 1
ATOM 2276 C C . ILE A 1 273 ? 21.366 -3.761 3.607 1.00 92.31 273 ILE A C 1
ATOM 2278 O O . ILE A 1 273 ? 22.246 -4.308 2.950 1.00 92.31 273 ILE A O 1
ATOM 2282 N N . LEU A 1 274 ? 20.417 -4.449 4.249 1.00 94.25 274 LEU A N 1
ATOM 2283 C CA . LEU A 1 274 ? 20.339 -5.913 4.233 1.00 94.25 274 LEU A CA 1
ATOM 2284 C C . LEU A 1 274 ? 20.126 -6.470 2.816 1.00 94.25 274 LEU A C 1
ATOM 2286 O O . LEU A 1 274 ? 20.768 -7.436 2.420 1.00 94.25 274 LEU A O 1
ATOM 2290 N N . LEU A 1 275 ? 19.230 -5.877 2.024 1.00 93.75 275 LEU A N 1
ATOM 2291 C CA . LEU A 1 275 ? 19.047 -6.313 0.636 1.00 93.75 275 LEU A CA 1
ATOM 2292 C C . LEU A 1 275 ? 20.278 -6.027 -0.224 1.00 93.75 275 LEU A C 1
ATOM 2294 O O . LEU A 1 275 ? 20.602 -6.810 -1.115 1.00 93.75 275 LEU A O 1
ATOM 2298 N N . TYR A 1 276 ? 20.954 -4.909 0.032 1.00 91.31 276 TYR A N 1
ATOM 2299 C CA . TYR A 1 276 ? 22.171 -4.546 -0.676 1.00 91.31 276 TYR A CA 1
ATOM 2300 C C . TYR A 1 276 ? 23.333 -5.477 -0.316 1.00 91.31 276 TYR A C 1
ATOM 2302 O O . TYR A 1 276 ? 24.071 -5.878 -1.209 1.00 91.31 276 TYR A O 1
ATOM 2310 N N . SER A 1 277 ? 23.470 -5.899 0.946 1.00 90.31 277 SER A N 1
ATOM 2311 C CA . SER A 1 277 ? 24.492 -6.877 1.337 1.00 90.31 277 SER A CA 1
ATOM 2312 C C . SER A 1 277 ? 24.269 -8.237 0.677 1.00 90.31 277 SER A C 1
ATOM 2314 O O . SER A 1 277 ? 25.233 -8.842 0.218 1.00 90.31 277 SER A O 1
ATOM 2316 N N . ILE A 1 278 ? 23.013 -8.674 0.520 1.00 91.62 278 ILE A N 1
ATOM 2317 C CA . ILE A 1 278 ? 22.687 -9.869 -0.275 1.00 91.62 278 ILE A CA 1
ATOM 2318 C C . ILE A 1 278 ? 23.185 -9.705 -1.716 1.00 91.62 278 ILE A C 1
ATOM 2320 O O . ILE A 1 278 ? 23.817 -10.614 -2.242 1.00 91.62 278 ILE A O 1
ATOM 2324 N N . LEU A 1 279 ? 22.965 -8.545 -2.349 1.00 90.00 279 LEU A N 1
ATOM 2325 C CA . LEU A 1 279 ? 23.484 -8.292 -3.699 1.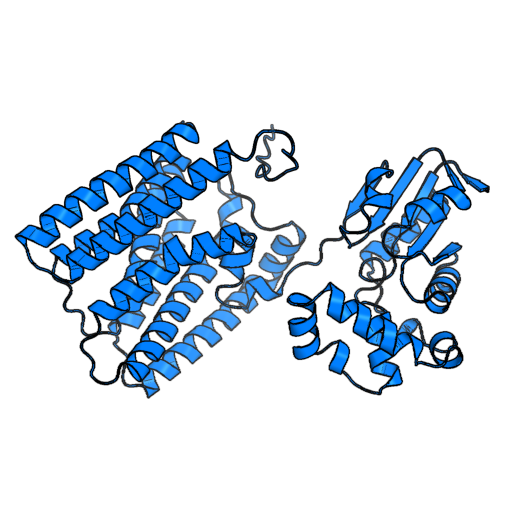00 90.00 279 LEU A CA 1
ATOM 2326 C C . LEU A 1 279 ? 25.016 -8.382 -3.760 1.00 90.00 279 LEU A C 1
ATOM 2328 O O . LEU A 1 279 ? 25.535 -8.907 -4.747 1.00 90.00 279 LEU A O 1
ATOM 2332 N N . ILE A 1 280 ? 25.729 -7.887 -2.733 1.00 88.69 280 ILE A N 1
ATOM 2333 C CA . ILE A 1 280 ? 27.201 -7.983 -2.647 1.00 88.69 280 ILE A CA 1
ATOM 2334 C C . ILE A 1 280 ? 27.616 -9.454 -2.626 1.00 88.69 280 ILE A C 1
ATOM 2336 O O . ILE A 1 280 ? 28.467 -9.851 -3.413 1.00 88.69 280 ILE A O 1
ATOM 2340 N N . CYS A 1 281 ? 26.984 -10.271 -1.778 1.00 88.12 281 CYS A N 1
ATOM 2341 C CA . CYS A 1 281 ? 27.278 -11.703 -1.681 1.00 88.12 281 CYS A CA 1
ATOM 2342 C C . CYS A 1 281 ? 27.021 -12.460 -2.992 1.00 88.12 281 CYS A C 1
ATOM 2344 O O . CYS A 1 281 ? 27.667 -13.470 -3.250 1.00 88.12 281 CYS A O 1
ATOM 2346 N N . LEU A 1 282 ? 26.099 -11.975 -3.827 1.00 85.56 282 LEU A N 1
ATOM 2347 C CA . LEU A 1 282 ? 25.821 -12.537 -5.149 1.00 85.56 282 LEU A CA 1
ATOM 2348 C C . LEU A 1 282 ? 26.766 -12.008 -6.244 1.00 85.56 282 LEU A C 1
ATOM 2350 O O . LEU A 1 282 ? 26.502 -12.261 -7.416 1.00 85.56 282 LEU A O 1
ATOM 2354 N N . ASN A 1 283 ? 27.815 -11.245 -5.902 1.00 76.75 283 ASN A N 1
ATOM 2355 C CA . ASN A 1 283 ? 28.727 -10.569 -6.841 1.00 76.75 283 ASN A CA 1
ATOM 2356 C C . ASN A 1 283 ? 28.020 -9.709 -7.909 1.00 76.75 283 ASN A C 1
ATOM 2358 O O . ASN A 1 283 ? 28.589 -9.389 -8.949 1.00 76.75 283 ASN A O 1
ATOM 2362 N N . ASN A 1 284 ? 26.789 -9.274 -7.629 1.00 70.25 284 ASN A N 1
ATOM 2363 C CA . ASN A 1 284 ? 25.933 -8.546 -8.569 1.00 70.25 284 ASN A CA 1
ATOM 2364 C C . ASN A 1 284 ? 25.810 -7.058 -8.219 1.00 70.25 284 ASN A C 1
ATOM 2366 O O . ASN A 1 284 ? 24.832 -6.391 -8.572 1.00 70.25 284 ASN A O 1
ATOM 2370 N N . VAL A 1 285 ? 26.805 -6.514 -7.513 1.00 67.25 285 VAL A N 1
ATOM 2371 C CA . VAL A 1 285 ? 26.825 -5.100 -7.135 1.00 67.25 285 VAL A CA 1
ATOM 2372 C C . VAL A 1 285 ? 27.587 -4.277 -8.147 1.00 67.25 285 VAL A C 1
ATOM 2374 O O . VAL A 1 285 ? 28.778 -4.456 -8.378 1.00 67.25 285 VAL A O 1
ATOM 2377 N N . LYS A 1 286 ? 26.879 -3.290 -8.689 1.00 73.31 286 LYS A N 1
ATOM 2378 C CA . LYS A 1 286 ? 27.460 -2.208 -9.472 1.00 73.31 286 LYS A CA 1
ATOM 2379 C C . LYS A 1 286 ? 27.348 -0.920 -8.676 1.00 73.31 286 LYS A C 1
ATOM 2381 O O . LYS A 1 286 ? 26.257 -0.574 -8.219 1.00 73.31 286 LYS A O 1
ATOM 2386 N N . SER A 1 287 ? 28.449 -0.176 -8.579 1.00 75.50 287 SER A N 1
ATOM 2387 C CA . SER A 1 287 ? 28.492 1.172 -7.985 1.00 75.50 287 SER A CA 1
ATOM 2388 C C . SER A 1 287 ? 27.413 2.101 -8.563 1.00 75.50 287 SER A C 1
ATOM 2390 O O . SER A 1 287 ? 26.857 2.942 -7.857 1.00 75.50 287 SER A O 1
ATOM 2392 N N . VAL A 1 288 ? 27.035 1.877 -9.824 1.00 78.25 288 VAL A N 1
ATOM 2393 C CA . VAL A 1 288 ? 25.944 2.564 -10.525 1.00 78.25 288 VAL A CA 1
ATOM 2394 C C . VAL A 1 288 ? 24.603 2.459 -9.783 1.00 78.25 288 VAL A C 1
ATOM 2396 O O . VAL A 1 288 ? 23.904 3.464 -9.674 1.00 78.25 288 VAL A O 1
ATOM 2399 N N . LEU A 1 289 ? 24.239 1.299 -9.216 1.00 81.94 289 LEU A N 1
ATOM 2400 C CA . LEU A 1 289 ? 22.969 1.151 -8.487 1.00 81.94 289 LEU A CA 1
ATOM 2401 C C . LEU A 1 289 ? 22.903 2.114 -7.293 1.00 81.94 289 LEU A C 1
ATOM 2403 O O . LEU A 1 289 ? 21.889 2.781 -7.088 1.00 81.94 289 LEU A O 1
ATOM 2407 N N . TYR A 1 290 ? 23.992 2.211 -6.528 1.00 81.38 290 TYR A N 1
ATOM 2408 C CA . TYR A 1 290 ? 24.080 3.095 -5.368 1.00 81.38 290 TYR A CA 1
ATOM 2409 C C . TYR A 1 290 ? 23.907 4.569 -5.762 1.00 81.38 290 TYR A C 1
ATOM 2411 O O . TYR A 1 290 ? 23.086 5.273 -5.171 1.00 81.38 290 TYR A O 1
ATOM 2419 N N . ILE A 1 291 ? 24.598 5.010 -6.818 1.00 84.44 291 ILE A N 1
ATOM 2420 C CA . ILE A 1 291 ? 24.500 6.382 -7.342 1.00 84.44 291 ILE A CA 1
ATOM 2421 C C . ILE A 1 291 ? 23.058 6.710 -7.749 1.00 84.44 291 ILE A C 1
ATOM 2423 O O . ILE A 1 291 ? 22.534 7.766 -7.394 1.00 84.44 291 ILE A O 1
ATOM 2427 N N . PHE A 1 292 ? 22.378 5.799 -8.447 1.00 86.19 292 PHE A N 1
ATOM 2428 C CA . PHE A 1 292 ? 20.996 6.018 -8.879 1.00 86.19 292 PHE A CA 1
ATOM 2429 C C . PHE A 1 292 ? 19.984 5.982 -7.726 1.00 86.19 292 PHE A C 1
ATOM 2431 O O . PHE A 1 292 ? 18.988 6.707 -7.768 1.00 86.19 292 PHE A O 1
ATOM 2438 N N . CYS A 1 293 ? 20.235 5.194 -6.680 1.00 86.06 293 CYS A N 1
ATOM 2439 C CA . CYS A 1 293 ? 19.451 5.222 -5.445 1.00 86.06 293 CYS A CA 1
ATOM 2440 C C . CYS A 1 293 ? 19.593 6.564 -4.708 1.00 86.06 293 CYS A C 1
ATOM 2442 O O . CYS A 1 293 ? 18.582 7.132 -4.285 1.00 86.06 293 CYS A O 1
ATOM 2444 N N . LEU A 1 294 ? 20.814 7.106 -4.610 1.00 87.06 294 LEU A N 1
ATOM 2445 C CA . LEU A 1 294 ? 21.051 8.451 -4.074 1.00 87.06 294 LEU A CA 1
ATOM 2446 C C . LEU A 1 294 ? 20.356 9.518 -4.922 1.00 87.06 294 LEU A C 1
ATOM 2448 O O . LEU A 1 294 ? 19.657 10.377 -4.387 1.00 87.06 294 LEU A O 1
ATOM 2452 N N . LEU A 1 295 ? 20.474 9.427 -6.248 1.00 89.94 295 LEU A N 1
ATOM 2453 C CA . LEU A 1 295 ? 19.812 10.348 -7.165 1.00 89.94 295 LEU A CA 1
ATOM 2454 C C . LEU A 1 295 ? 18.284 10.290 -7.017 1.00 89.94 295 LEU A C 1
ATOM 2456 O O . LEU A 1 295 ? 17.639 11.335 -6.970 1.00 89.94 295 LEU A O 1
ATOM 2460 N N . LEU A 1 296 ? 17.694 9.101 -6.854 1.00 88.94 296 LEU A N 1
ATOM 2461 C CA . LEU A 1 296 ? 16.262 8.946 -6.585 1.00 88.94 296 LEU A CA 1
ATOM 2462 C C . LEU A 1 296 ? 15.839 9.641 -5.280 1.00 88.94 296 LEU A C 1
ATOM 2464 O O . LEU A 1 296 ? 14.795 10.299 -5.255 1.00 88.94 296 LEU A O 1
ATOM 2468 N N . MET A 1 297 ? 16.637 9.534 -4.211 1.00 88.12 297 MET A N 1
ATOM 2469 C CA . MET A 1 297 ? 16.387 10.274 -2.966 1.00 88.12 297 MET A CA 1
ATOM 2470 C C . MET A 1 297 ? 16.464 11.789 -3.182 1.00 88.12 297 MET A C 1
ATOM 2472 O O . MET A 1 297 ? 15.559 12.511 -2.758 1.00 88.12 297 MET A O 1
ATOM 2476 N N . SER A 1 298 ? 17.480 12.269 -3.900 1.00 88.38 298 SER A N 1
ATOM 2477 C CA . SER A 1 298 ? 17.634 13.687 -4.242 1.00 88.38 298 SER A CA 1
ATOM 2478 C C . SER A 1 298 ? 16.452 14.216 -5.059 1.00 88.38 298 SER A C 1
ATOM 2480 O O . SER A 1 298 ? 15.921 15.286 -4.757 1.00 88.38 298 SER A O 1
ATOM 2482 N N . ILE A 1 299 ? 15.960 13.445 -6.037 1.00 90.44 299 ILE A N 1
ATOM 2483 C CA . ILE A 1 299 ? 14.766 13.803 -6.816 1.00 90.44 299 ILE A CA 1
ATOM 2484 C C . ILE A 1 299 ? 13.542 13.922 -5.897 1.00 90.44 299 ILE A C 1
ATOM 2486 O O . ILE A 1 299 ? 12.737 14.832 -6.085 1.00 90.44 299 ILE A O 1
ATOM 2490 N N . TYR A 1 300 ? 13.391 13.057 -4.889 1.00 87.38 300 TYR A N 1
ATOM 2491 C CA . TYR A 1 300 ? 12.300 13.169 -3.914 1.00 87.38 300 TYR A CA 1
ATOM 2492 C C . TYR A 1 300 ? 12.386 14.437 -3.059 1.00 87.38 300 TYR A C 1
ATOM 2494 O O . TYR A 1 300 ? 11.360 15.083 -2.833 1.00 87.38 300 TYR A O 1
ATOM 2502 N N . LEU A 1 301 ? 13.585 14.816 -2.608 1.00 85.81 301 LEU A N 1
ATOM 2503 C CA . LEU A 1 301 ? 13.797 16.065 -1.868 1.00 85.81 301 LEU A CA 1
ATOM 2504 C C . LEU A 1 301 ? 13.384 17.272 -2.714 1.00 85.81 301 LEU A C 1
ATOM 2506 O O . LEU A 1 301 ? 12.619 18.124 -2.261 1.00 85.81 301 LEU A O 1
ATOM 2510 N N . VAL A 1 302 ? 13.815 17.294 -3.974 1.00 86.94 302 VAL A N 1
ATOM 2511 C CA . VAL A 1 302 ? 13.441 18.330 -4.940 1.00 86.94 302 VAL A CA 1
ATOM 2512 C C . VAL A 1 302 ? 11.929 18.313 -5.208 1.00 86.94 302 VAL A C 1
ATOM 2514 O O . VAL A 1 302 ? 11.277 19.353 -5.133 1.00 86.94 302 VAL A O 1
ATOM 2517 N N . HIS A 1 303 ? 11.328 17.143 -5.442 1.00 87.44 303 HIS A N 1
ATOM 2518 C CA . HIS A 1 303 ? 9.889 16.989 -5.687 1.00 87.44 303 HIS A CA 1
ATOM 2519 C C . HIS A 1 303 ? 9.032 17.573 -4.556 1.00 87.44 303 HIS A C 1
ATOM 2521 O O . HIS A 1 303 ? 8.037 18.250 -4.823 1.00 87.44 303 HIS A O 1
ATOM 2527 N N . ASN A 1 304 ? 9.440 17.348 -3.306 1.00 81.50 304 ASN A N 1
ATOM 2528 C CA . ASN A 1 304 ? 8.742 17.839 -2.119 1.00 81.50 304 ASN A CA 1
ATOM 2529 C C . ASN A 1 304 ? 8.809 19.368 -1.960 1.00 81.50 304 ASN A C 1
ATOM 2531 O O . ASN A 1 304 ? 7.920 19.952 -1.337 1.00 81.50 304 ASN A O 1
ATOM 2535 N N . ASN A 1 305 ? 9.822 20.010 -2.546 1.00 82.62 305 ASN A N 1
ATOM 2536 C CA . ASN A 1 305 ? 10.048 21.454 -2.457 1.00 82.62 305 ASN A CA 1
ATOM 2537 C C . ASN A 1 305 ? 9.554 22.236 -3.688 1.00 82.62 305 ASN A C 1
ATOM 2539 O O . ASN A 1 305 ? 9.363 23.446 -3.605 1.00 82.62 305 ASN A O 1
ATOM 2543 N N . ILE A 1 306 ? 9.298 21.571 -4.819 1.00 81.88 306 ILE A N 1
ATOM 2544 C CA . ILE A 1 306 ? 8.817 22.222 -6.045 1.00 81.88 306 ILE A CA 1
ATOM 2545 C C . ILE A 1 306 ? 7.356 22.692 -5.916 1.00 81.88 306 ILE A C 1
ATOM 2547 O O . ILE A 1 306 ? 6.485 22.005 -5.366 1.00 81.88 306 ILE A O 1
ATOM 2551 N N . ASN A 1 307 ? 7.072 23.847 -6.527 1.00 71.81 307 ASN A N 1
ATOM 2552 C CA . ASN A 1 307 ? 5.726 24.384 -6.722 1.00 71.81 307 ASN A CA 1
ATOM 2553 C C . ASN A 1 307 ? 4.805 23.405 -7.460 1.00 71.81 307 ASN A C 1
ATOM 2555 O O . ASN A 1 307 ? 5.172 22.817 -8.476 1.00 71.81 307 ASN A O 1
ATOM 2559 N N . SER A 1 308 ? 3.562 23.290 -6.986 1.00 71.75 308 SER A N 1
ATOM 2560 C CA . SER A 1 308 ? 2.586 22.293 -7.457 1.00 71.75 308 SER A CA 1
ATOM 2561 C C . SER A 1 308 ? 2.430 22.203 -8.986 1.00 71.75 308 SER A C 1
ATOM 2563 O O . SER A 1 308 ? 2.335 21.090 -9.498 1.00 71.75 308 SER A O 1
ATOM 2565 N N . ARG A 1 309 ? 2.505 23.327 -9.719 1.00 74.94 309 ARG A N 1
ATOM 2566 C CA . ARG A 1 309 ? 2.399 23.382 -11.193 1.00 74.94 309 ARG A CA 1
ATOM 2567 C C . ARG A 1 309 ? 3.498 22.603 -11.931 1.00 74.94 309 ARG A C 1
ATOM 2569 O O . ARG A 1 309 ? 3.221 21.981 -12.953 1.00 74.94 309 ARG A O 1
ATOM 2576 N N . TYR A 1 310 ? 4.729 22.600 -11.413 1.00 81.25 310 TYR A N 1
ATOM 2577 C CA . TYR A 1 310 ? 5.897 21.976 -12.060 1.00 81.25 310 TYR A CA 1
ATOM 2578 C C . TYR A 1 310 ? 6.227 20.582 -11.513 1.00 81.25 310 TYR A C 1
ATOM 2580 O O . TYR A 1 310 ? 7.119 19.905 -12.024 1.00 81.25 310 TYR A O 1
ATOM 2588 N N . ARG A 1 311 ? 5.487 20.097 -10.504 1.00 84.69 311 ARG A N 1
ATOM 2589 C CA . ARG A 1 311 ? 5.716 18.771 -9.901 1.00 84.69 311 ARG A CA 1
ATOM 2590 C C . ARG A 1 311 ? 5.552 17.607 -10.873 1.00 84.69 311 ARG A C 1
ATOM 2592 O O . ARG A 1 311 ? 6.040 16.519 -10.585 1.00 84.69 311 ARG A O 1
ATOM 2599 N N . PHE A 1 312 ? 4.895 17.807 -12.017 1.00 83.81 312 PHE A N 1
ATOM 2600 C CA . PHE A 1 312 ? 4.786 16.761 -13.035 1.00 83.81 312 PHE A CA 1
ATOM 2601 C C . PHE A 1 312 ? 6.154 16.377 -13.623 1.00 83.81 312 PHE A C 1
ATOM 2603 O O . PHE A 1 312 ? 6.356 15.202 -13.920 1.00 83.81 312 PHE A O 1
ATOM 2610 N N . LEU A 1 313 ? 7.102 17.321 -13.720 1.00 86.62 313 LEU A N 1
ATOM 2611 C CA . LEU A 1 313 ? 8.459 17.067 -14.220 1.00 86.62 313 LEU A CA 1
ATOM 2612 C C . LEU A 1 313 ? 9.235 16.163 -13.261 1.00 86.62 313 LEU A C 1
ATOM 2614 O O . LEU A 1 313 ? 9.729 15.108 -13.652 1.00 86.62 313 LEU A O 1
ATOM 2618 N N . SER A 1 314 ? 9.268 16.523 -11.976 1.00 89.62 314 SER A N 1
ATOM 2619 C CA . SER A 1 314 ? 9.913 15.695 -10.955 1.00 89.62 314 SER A CA 1
ATOM 2620 C C . SER A 1 314 ? 9.182 14.364 -10.756 1.00 89.62 314 SER A C 1
ATOM 2622 O O . SER A 1 314 ? 9.834 13.338 -10.602 1.00 89.62 314 SER A O 1
ATOM 2624 N N . ASN A 1 315 ? 7.848 14.327 -10.863 1.00 87.56 315 ASN A N 1
ATOM 2625 C CA . ASN A 1 315 ? 7.096 13.069 -10.882 1.00 87.56 315 ASN A CA 1
ATOM 2626 C C . ASN A 1 315 ? 7.487 12.180 -12.076 1.00 87.56 315 ASN A C 1
ATOM 2628 O O . ASN A 1 315 ? 7.600 10.967 -11.910 1.00 87.56 315 ASN A O 1
ATOM 2632 N N . SER A 1 316 ? 7.726 12.760 -13.257 1.00 89.25 316 SER A N 1
ATOM 2633 C CA . SER A 1 316 ? 8.202 12.018 -14.430 1.00 89.25 316 SER A CA 1
ATOM 2634 C C . SER A 1 316 ? 9.531 11.327 -14.149 1.00 89.25 316 SER A C 1
ATOM 2636 O O . SER A 1 316 ? 9.657 10.120 -14.365 1.00 89.25 316 SER A O 1
ATOM 2638 N N . LEU A 1 317 ? 10.492 12.060 -13.580 1.00 91.06 317 LEU A N 1
ATOM 2639 C CA . LEU A 1 317 ? 11.788 11.507 -13.183 1.00 91.06 317 LEU A CA 1
ATOM 2640 C C . LEU A 1 317 ? 11.624 10.402 -12.135 1.00 91.06 317 LEU A C 1
ATOM 2642 O O . LEU A 1 317 ? 12.158 9.311 -12.310 1.00 91.06 317 LEU A O 1
ATOM 2646 N N . LEU A 1 318 ? 10.812 10.630 -11.100 1.00 91.69 318 LEU A N 1
ATOM 2647 C CA . LEU A 1 318 ? 10.531 9.637 -10.060 1.00 91.69 318 LEU A CA 1
ATOM 2648 C C . LEU A 1 318 ? 9.965 8.329 -10.629 1.00 91.69 318 LEU A C 1
ATOM 2650 O O . LEU A 1 318 ? 10.403 7.245 -10.244 1.00 91.69 318 LEU A O 1
ATOM 2654 N N . VAL A 1 319 ? 8.983 8.411 -11.529 1.00 90.31 319 VAL A N 1
ATOM 2655 C CA . VAL A 1 319 ? 8.385 7.223 -12.155 1.00 90.31 319 VAL A CA 1
ATOM 2656 C C . VAL A 1 319 ? 9.395 6.527 -13.066 1.00 90.31 319 VAL A C 1
ATOM 2658 O O . VAL A 1 319 ? 9.505 5.305 -13.021 1.00 90.31 319 VAL A O 1
ATOM 2661 N N . THR A 1 320 ? 10.149 7.292 -13.850 1.00 89.75 320 THR A N 1
ATOM 2662 C CA . THR A 1 320 ? 11.176 6.776 -14.764 1.00 89.75 320 THR A CA 1
ATOM 2663 C C . THR A 1 320 ? 12.243 5.995 -14.008 1.00 89.75 320 THR A C 1
ATOM 2665 O O . THR A 1 320 ? 12.480 4.825 -14.298 1.00 89.75 320 THR A O 1
ATOM 2668 N N . PHE A 1 321 ? 12.803 6.587 -12.955 1.00 89.19 321 PHE A N 1
ATOM 2669 C CA . PHE A 1 321 ? 13.814 5.944 -12.121 1.00 89.19 321 PHE A CA 1
ATOM 2670 C C . PHE A 1 321 ? 13.263 4.714 -11.402 1.00 89.19 321 PHE A C 1
ATOM 2672 O O . PHE A 1 321 ? 13.929 3.684 -11.355 1.00 89.19 321 PHE A O 1
ATOM 2679 N N . ARG A 1 322 ? 12.023 4.766 -10.903 1.00 89.50 322 ARG A N 1
ATOM 2680 C CA . ARG A 1 322 ? 11.393 3.598 -10.272 1.00 89.50 322 ARG A CA 1
ATOM 2681 C C . ARG A 1 322 ? 11.379 2.372 -11.189 1.00 89.50 322 ARG A C 1
ATOM 2683 O O . ARG A 1 322 ? 11.536 1.261 -10.694 1.00 89.50 322 ARG A O 1
ATOM 2690 N N . PHE A 1 323 ? 11.157 2.570 -12.487 1.00 87.00 323 PHE A N 1
ATOM 2691 C CA . PHE A 1 323 ? 11.139 1.475 -13.454 1.00 87.00 323 PHE A CA 1
ATOM 2692 C C . PHE A 1 323 ? 12.530 1.096 -13.953 1.00 87.00 323 PHE A C 1
ATOM 2694 O O . PHE A 1 323 ? 12.771 -0.084 -14.142 1.00 87.00 323 PHE A O 1
ATOM 2701 N N . LEU A 1 324 ? 13.444 2.048 -14.137 1.00 85.94 324 LEU A N 1
ATOM 2702 C CA . LEU A 1 324 ? 14.762 1.777 -14.720 1.00 85.94 324 LEU A CA 1
ATOM 2703 C C . LEU A 1 324 ? 15.782 1.233 -13.723 1.00 85.94 324 LEU A C 1
ATOM 2705 O O . LEU A 1 324 ? 16.528 0.311 -14.044 1.00 85.94 324 LEU A O 1
ATOM 2709 N N . VAL A 1 325 ? 15.825 1.805 -12.517 1.00 87.12 325 VAL A N 1
ATOM 2710 C CA . VAL A 1 325 ? 16.870 1.514 -11.526 1.00 87.12 325 VAL A CA 1
ATOM 2711 C C . VAL A 1 325 ? 16.945 0.028 -11.150 1.00 87.12 325 VAL A C 1
ATOM 2713 O O . VAL A 1 325 ? 18.067 -0.472 -11.061 1.00 87.12 325 VAL A O 1
ATOM 2716 N N . PRO A 1 326 ? 15.826 -0.722 -11.021 1.00 87.81 326 PRO A N 1
ATOM 2717 C CA . PRO A 1 326 ? 15.885 -2.155 -10.745 1.00 87.81 326 PRO A CA 1
ATOM 2718 C C . PRO A 1 326 ? 16.738 -2.959 -11.738 1.00 87.81 326 PRO A C 1
ATOM 2720 O O . PRO A 1 326 ? 17.306 -3.978 -11.353 1.00 87.81 326 PRO A O 1
ATOM 2723 N N . PHE A 1 327 ? 16.863 -2.494 -12.987 1.00 83.44 327 PHE A N 1
ATOM 2724 C CA . PHE A 1 327 ? 17.602 -3.175 -14.054 1.00 83.44 327 PHE A CA 1
ATOM 2725 C C . PHE A 1 327 ? 19.089 -2.800 -14.126 1.00 83.44 327 PHE A C 1
ATOM 2727 O O . PHE A 1 327 ? 19.848 -3.488 -14.804 1.00 83.44 327 PHE A O 1
ATOM 2734 N N . LEU A 1 328 ? 19.532 -1.756 -13.412 1.00 80.62 328 LEU A N 1
ATOM 2735 C CA . LEU A 1 328 ? 20.919 -1.262 -13.457 1.00 80.62 328 LEU A CA 1
ATOM 2736 C C . LEU A 1 328 ? 21.956 -2.252 -12.907 1.00 80.62 328 LEU A C 1
ATOM 2738 O O . LEU A 1 328 ? 23.146 -2.079 -13.159 1.00 80.62 328 LEU A O 1
ATOM 2742 N N . ILE A 1 329 ? 21.524 -3.285 -12.180 1.00 77.81 329 ILE A N 1
ATOM 2743 C CA . ILE A 1 329 ? 22.406 -4.359 -11.696 1.00 77.81 329 ILE A CA 1
ATOM 2744 C C . ILE A 1 329 ? 22.885 -5.278 -12.825 1.00 77.81 329 ILE A C 1
ATOM 2746 O O . ILE A 1 329 ? 23.982 -5.824 -12.751 1.00 77.81 329 ILE A O 1
ATOM 2750 N N . PHE A 1 330 ? 22.117 -5.405 -13.908 1.00 77.69 330 PHE A N 1
ATOM 2751 C CA . PHE A 1 330 ? 22.469 -6.278 -15.022 1.00 77.69 330 PHE A CA 1
ATOM 2752 C C . PHE A 1 330 ? 23.392 -5.555 -16.008 1.00 77.69 330 PHE A C 1
ATOM 2754 O O . PHE A 1 330 ? 23.451 -4.321 -16.038 1.00 77.69 330 PHE A O 1
ATOM 2761 N N . PRO A 1 331 ? 24.219 -6.268 -16.787 1.00 68.38 331 PRO A N 1
ATOM 2762 C CA . PRO A 1 331 ? 24.873 -5.687 -17.954 1.00 68.38 331 PRO A CA 1
ATOM 2763 C C . PRO A 1 331 ? 23.793 -5.289 -18.966 1.00 68.38 331 PRO A C 1
ATOM 2765 O O . PRO A 1 331 ? 23.303 -6.101 -19.745 1.00 68.38 331 PRO A O 1
ATOM 2768 N N . ILE A 1 332 ? 23.368 -4.029 -18.900 1.00 64.19 332 ILE A N 1
ATOM 2769 C CA . ILE A 1 332 ? 22.280 -3.511 -19.720 1.00 64.19 332 ILE A CA 1
ATOM 2770 C C . ILE A 1 332 ? 22.734 -3.455 -21.180 1.00 64.19 332 ILE A C 1
ATOM 2772 O O . ILE A 1 332 ? 23.504 -2.584 -21.568 1.00 64.19 332 ILE A O 1
ATOM 2776 N N . GLN A 1 333 ? 22.192 -4.341 -22.014 1.00 65.00 333 GLN A N 1
ATOM 2777 C CA . GLN A 1 333 ? 22.212 -4.189 -23.472 1.00 65.00 333 GLN A CA 1
ATOM 2778 C C . GLN A 1 333 ? 20.932 -3.502 -23.951 1.00 65.00 333 GLN A C 1
ATOM 2780 O O . GLN A 1 333 ? 20.214 -4.005 -24.814 1.00 65.00 333 GLN A O 1
ATOM 2785 N N . MET A 1 334 ? 20.577 -2.373 -23.352 1.00 70.81 334 MET A N 1
ATOM 2786 C CA . MET A 1 334 ? 19.428 -1.596 -23.800 1.00 70.81 334 MET A CA 1
ATOM 2787 C C . MET A 1 334 ? 19.914 -0.613 -24.856 1.00 70.81 334 MET A C 1
ATOM 2789 O O . MET A 1 334 ? 20.583 0.367 -24.542 1.00 70.81 334 MET A O 1
ATOM 2793 N N . ASN A 1 335 ? 19.593 -0.899 -26.118 1.00 77.31 335 ASN A N 1
ATOM 2794 C CA . ASN A 1 335 ? 19.745 0.091 -27.175 1.00 77.31 335 ASN A CA 1
ATOM 2795 C C . ASN A 1 335 ? 18.775 1.260 -26.914 1.00 77.31 335 ASN A C 1
ATOM 2797 O O . ASN A 1 335 ? 17.801 1.138 -26.159 1.00 77.31 335 ASN A O 1
ATOM 2801 N N . LEU A 1 336 ? 19.042 2.404 -27.544 1.00 82.88 336 LEU A N 1
ATOM 2802 C CA . LEU A 1 336 ? 18.233 3.611 -27.371 1.00 82.88 336 LEU A CA 1
ATOM 2803 C C . LEU A 1 336 ? 16.744 3.358 -27.676 1.00 82.88 336 LEU A C 1
ATOM 2805 O O . LEU A 1 336 ? 15.876 3.840 -26.954 1.00 82.88 336 LEU A O 1
ATOM 2809 N N . ILE A 1 337 ? 16.447 2.538 -28.688 1.00 84.75 337 ILE A N 1
ATOM 2810 C CA . ILE A 1 337 ? 15.078 2.185 -29.094 1.00 84.75 337 ILE A CA 1
ATOM 2811 C C . ILE A 1 337 ? 14.343 1.436 -27.974 1.00 84.75 337 ILE A C 1
ATOM 2813 O O . ILE A 1 337 ? 13.217 1.786 -27.625 1.00 84.75 337 ILE A O 1
ATOM 2817 N N . SER A 1 338 ? 14.988 0.449 -27.354 1.00 79.94 338 SER A N 1
ATOM 2818 C CA . SER A 1 338 ? 14.419 -0.319 -26.244 1.00 79.94 338 SER A CA 1
ATOM 2819 C C . SER A 1 338 ? 14.160 0.565 -25.029 1.00 79.94 338 SER A C 1
ATOM 2821 O O . SER A 1 338 ? 13.097 0.462 -24.416 1.00 79.94 338 SER A O 1
ATOM 2823 N N . PHE A 1 339 ? 15.079 1.485 -24.725 1.00 83.81 339 PHE A N 1
ATOM 2824 C CA . PHE A 1 339 ? 14.892 2.470 -23.660 1.00 83.81 339 PHE A CA 1
ATOM 2825 C C . PHE A 1 339 ? 13.683 3.371 -23.915 1.00 83.81 339 PHE A C 1
ATOM 2827 O O . PHE A 1 339 ? 12.828 3.527 -23.041 1.00 83.81 339 PHE A O 1
ATOM 2834 N N . ILE A 1 340 ? 13.585 3.922 -25.127 1.00 87.88 340 ILE A N 1
ATOM 2835 C CA . ILE A 1 340 ? 12.454 4.754 -25.546 1.00 87.88 340 ILE A CA 1
ATOM 2836 C C . ILE A 1 340 ? 11.153 3.950 -25.455 1.00 87.88 340 ILE A C 1
ATOM 2838 O O . ILE A 1 340 ? 10.166 4.448 -24.915 1.00 87.88 340 ILE A O 1
ATOM 2842 N N . SER A 1 341 ? 11.152 2.691 -25.899 1.00 88.06 341 SER A N 1
ATOM 2843 C CA . SER A 1 341 ? 9.966 1.832 -25.846 1.00 88.06 341 SER A CA 1
ATOM 2844 C C . SER A 1 341 ? 9.483 1.595 -24.408 1.00 88.06 341 SER A C 1
ATOM 2846 O O . SER A 1 341 ? 8.292 1.750 -24.128 1.00 88.06 341 SER A O 1
ATOM 2848 N N . LEU A 1 342 ? 10.398 1.333 -23.467 1.00 86.75 342 LEU A N 1
ATOM 2849 C CA . LEU A 1 342 ? 10.097 1.198 -22.040 1.00 86.75 342 LEU A CA 1
ATOM 2850 C C . LEU A 1 342 ? 9.553 2.510 -21.455 1.00 86.75 342 LEU A C 1
ATOM 2852 O O . LEU A 1 342 ? 8.541 2.508 -20.746 1.00 86.75 342 LEU A O 1
ATOM 2856 N N . PHE A 1 343 ? 10.209 3.633 -21.764 1.00 89.38 343 PHE A N 1
ATOM 2857 C CA . PHE A 1 343 ? 9.826 4.958 -21.279 1.00 89.38 343 PHE A CA 1
ATOM 2858 C C . PHE A 1 343 ? 8.423 5.366 -21.748 1.00 89.38 343 PHE A C 1
ATOM 2860 O O . PHE A 1 343 ? 7.615 5.835 -20.942 1.00 89.38 343 PHE A O 1
ATOM 2867 N N . ILE A 1 344 ? 8.114 5.150 -23.028 1.00 92.00 344 ILE A N 1
ATOM 2868 C CA . ILE A 1 344 ? 6.800 5.446 -23.608 1.00 92.00 344 ILE A CA 1
ATOM 2869 C C . ILE A 1 344 ? 5.737 4.525 -22.990 1.00 92.00 344 ILE A C 1
ATOM 2871 O O . ILE A 1 344 ? 4.705 5.002 -22.527 1.00 92.00 344 ILE A O 1
ATOM 2875 N N . THR A 1 345 ? 6.005 3.224 -22.866 1.00 90.19 345 THR A N 1
ATOM 2876 C CA . THR A 1 345 ? 5.020 2.259 -22.340 1.00 90.19 345 THR A CA 1
ATOM 2877 C C . THR A 1 345 ? 4.580 2.555 -20.904 1.00 90.19 345 THR A C 1
ATOM 2879 O O . THR A 1 345 ? 3.399 2.413 -20.566 1.00 90.19 345 THR A O 1
ATOM 2882 N N . LEU A 1 346 ? 5.513 2.955 -20.034 1.00 87.62 346 LEU A N 1
ATOM 2883 C CA . LEU A 1 346 ? 5.278 3.012 -18.588 1.00 87.62 346 LEU A CA 1
ATOM 2884 C C . LEU A 1 346 ? 5.359 4.446 -18.013 1.00 87.62 346 LEU A C 1
ATOM 2886 O O . LEU A 1 346 ? 4.313 4.966 -17.599 1.00 87.62 346 LEU A O 1
ATOM 2890 N N . PRO A 1 347 ? 6.534 5.109 -17.935 1.00 90.81 347 PRO A N 1
ATOM 2891 C CA . PRO A 1 347 ? 6.639 6.477 -17.429 1.00 90.81 347 PRO A CA 1
ATOM 2892 C C . PRO A 1 347 ? 5.789 7.523 -18.147 1.00 90.81 347 PRO A C 1
ATOM 2894 O O . PRO A 1 347 ? 5.092 8.283 -17.471 1.00 90.81 347 PRO A O 1
ATOM 2897 N N . LEU A 1 348 ? 5.810 7.567 -19.482 1.00 91.81 348 LEU A N 1
ATOM 2898 C CA . LEU A 1 348 ? 5.241 8.685 -20.238 1.00 91.81 348 LEU A CA 1
ATOM 2899 C C . LEU A 1 348 ? 3.741 8.853 -19.982 1.00 91.81 348 LEU A C 1
ATOM 2901 O O . LEU A 1 348 ? 3.290 9.955 -19.661 1.00 91.81 348 LEU A O 1
ATOM 2905 N N . LEU A 1 349 ? 2.966 7.763 -20.024 1.00 90.88 349 LEU A N 1
ATOM 2906 C CA . LEU A 1 349 ? 1.534 7.843 -19.736 1.00 90.88 349 LEU A CA 1
ATOM 2907 C C . LEU A 1 349 ? 1.253 8.272 -18.291 1.00 90.88 349 LEU A C 1
ATOM 2909 O O . LEU A 1 349 ? 0.313 9.034 -18.040 1.00 90.88 349 LEU A O 1
ATOM 2913 N N . LYS A 1 350 ? 2.045 7.788 -17.323 1.00 88.62 350 LYS A N 1
ATOM 2914 C CA . LYS A 1 350 ? 1.901 8.181 -15.911 1.00 88.62 350 LYS A CA 1
ATOM 2915 C C . LYS A 1 350 ? 2.184 9.673 -15.733 1.00 88.62 350 LYS A C 1
ATOM 2917 O O . LYS A 1 350 ? 1.441 10.334 -15.005 1.00 88.62 350 LYS A O 1
ATOM 2922 N N . THR A 1 351 ? 3.181 10.207 -16.431 1.00 90.31 351 THR A N 1
ATOM 2923 C CA . THR A 1 351 ? 3.495 11.640 -16.455 1.00 90.31 351 THR A CA 1
ATOM 2924 C C . THR A 1 351 ?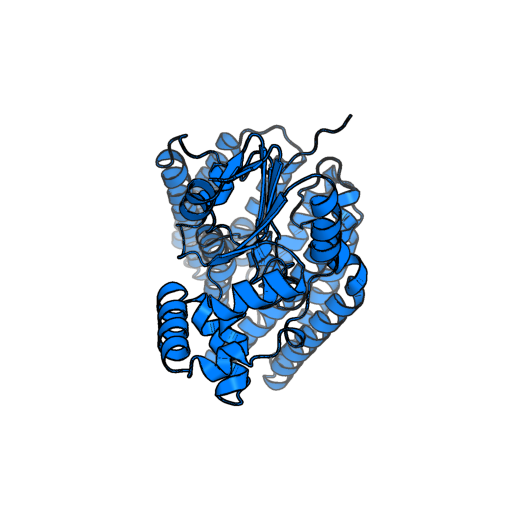 2.377 12.455 -17.090 1.00 90.31 351 THR A C 1
ATOM 2926 O O . THR A 1 351 ? 1.894 13.394 -16.459 1.00 90.31 351 THR A O 1
ATOM 2929 N N . ALA A 1 352 ? 1.896 12.065 -18.274 1.00 90.25 352 ALA A N 1
ATOM 2930 C CA . ALA A 1 352 ? 0.784 12.739 -18.949 1.00 90.25 352 ALA A CA 1
ATOM 2931 C C . ALA A 1 352 ? -0.485 12.741 -18.079 1.00 90.25 352 ALA A C 1
ATOM 2933 O O . ALA A 1 352 ? -1.116 13.774 -17.871 1.00 90.25 352 ALA A O 1
ATOM 2934 N N . THR A 1 353 ? -0.810 11.597 -17.471 1.00 88.56 353 THR A N 1
ATOM 2935 C CA . THR A 1 353 ? -1.936 11.470 -16.537 1.00 88.56 353 THR A CA 1
ATOM 2936 C C . THR A 1 353 ? -1.775 12.402 -15.336 1.00 88.56 353 THR A C 1
ATOM 2938 O O . THR A 1 353 ? -2.739 13.039 -14.921 1.00 88.56 353 THR A O 1
ATOM 2941 N N . TYR A 1 354 ? -0.578 12.482 -14.748 1.00 87.19 354 TYR A N 1
ATOM 2942 C CA . TYR A 1 354 ? -0.320 13.377 -13.621 1.00 87.19 354 TYR A CA 1
ATOM 2943 C C . TYR A 1 354 ? -0.456 14.849 -14.025 1.00 87.19 354 TYR A C 1
ATOM 2945 O O . TYR A 1 354 ? -1.051 15.627 -13.281 1.00 87.19 354 TYR A O 1
ATOM 2953 N N . PHE A 1 355 ? 0.052 15.212 -15.205 1.00 88.00 355 PHE A N 1
ATOM 2954 C CA . PHE A 1 355 ? -0.067 16.555 -15.761 1.00 88.00 355 PHE A CA 1
ATOM 2955 C C . PHE A 1 355 ? -1.536 16.972 -15.889 1.00 88.00 355 PHE A C 1
ATOM 2957 O O . PHE A 1 355 ? -1.929 17.956 -15.263 1.00 88.00 355 PHE A O 1
ATOM 2964 N N . PHE A 1 356 ? -2.367 16.179 -16.579 1.00 87.56 356 PHE A N 1
ATOM 2965 C CA . PHE A 1 356 ? -3.802 16.468 -16.701 1.00 87.56 356 PHE A CA 1
ATOM 2966 C C . PHE A 1 356 ? -4.472 16.602 -15.331 1.00 87.56 356 PHE A C 1
ATOM 2968 O O . PHE A 1 356 ? -5.244 17.526 -15.112 1.00 87.56 356 PHE A O 1
ATOM 2975 N N . LYS A 1 357 ? -4.119 15.735 -14.373 1.00 84.12 357 LYS A N 1
ATOM 2976 C CA . LYS A 1 357 ? -4.703 15.748 -13.025 1.00 84.12 357 LYS A CA 1
ATOM 2977 C C . LYS A 1 357 ? -4.421 17.003 -12.205 1.00 84.12 357 LYS A C 1
ATOM 2979 O O . LYS A 1 357 ? -5.198 17.294 -11.295 1.00 84.12 357 LYS A O 1
ATOM 2984 N N . LYS A 1 358 ? -3.286 17.664 -12.431 1.00 81.62 358 LYS A N 1
ATOM 2985 C CA . LYS A 1 358 ? -2.822 18.781 -11.595 1.00 81.62 358 LYS A CA 1
ATOM 2986 C C . LYS A 1 358 ? -2.876 20.136 -12.298 1.00 81.62 358 LYS A C 1
ATOM 2988 O O . LYS A 1 358 ? -2.933 21.136 -11.591 1.00 81.62 358 LYS A O 1
ATOM 2993 N N . ASN A 1 359 ? -2.868 20.166 -13.631 1.00 80.88 359 ASN A N 1
ATOM 2994 C CA . ASN A 1 359 ? -2.733 21.399 -14.410 1.00 80.88 359 ASN A CA 1
ATOM 2995 C C . ASN A 1 359 ? -3.911 21.695 -15.349 1.00 80.88 359 ASN A C 1
ATOM 2997 O O . ASN A 1 359 ? -3.945 22.787 -15.908 1.00 80.88 359 ASN A O 1
ATOM 3001 N N . CYS A 1 360 ? -4.848 20.764 -15.542 1.00 82.56 360 CYS A N 1
ATOM 3002 C CA . CYS A 1 360 ? -5.977 20.945 -16.453 1.00 82.56 360 CYS A CA 1
ATOM 3003 C C . CYS A 1 360 ? -7.301 20.650 -15.749 1.00 82.56 360 CYS A C 1
ATOM 3005 O O . CYS A 1 360 ? -7.363 19.776 -14.882 1.00 82.56 360 CYS A O 1
ATOM 3007 N N . ASP A 1 361 ? -8.368 21.311 -16.189 1.00 82.00 361 ASP A N 1
ATOM 3008 C CA . ASP A 1 361 ? -9.725 20.852 -15.919 1.00 82.00 361 ASP A CA 1
ATOM 3009 C C . ASP A 1 361 ? -10.060 19.730 -16.902 1.00 82.00 361 ASP A C 1
ATOM 3011 O O . ASP A 1 361 ? -9.976 19.888 -18.120 1.00 82.00 361 ASP A O 1
ATOM 3015 N N . TYR A 1 362 ? -10.374 18.550 -16.373 1.00 85.56 362 TYR A N 1
ATOM 3016 C CA . TYR A 1 362 ? -10.630 17.355 -17.170 1.00 85.56 362 TYR A CA 1
ATOM 3017 C C . TYR A 1 362 ? -11.796 16.565 -16.580 1.00 85.56 362 TYR A C 1
ATOM 3019 O O . TYR A 1 362 ? -12.013 16.547 -15.367 1.00 85.56 362 TYR A O 1
ATOM 3027 N N . SER A 1 363 ? -12.523 15.847 -17.437 1.00 87.69 363 SER A N 1
ATOM 3028 C CA . SER A 1 363 ? -13.498 14.854 -16.985 1.00 87.69 363 SER A CA 1
ATOM 3029 C C . SER A 1 363 ? -12.826 13.494 -16.781 1.00 87.69 363 SER A C 1
ATOM 3031 O O . SER A 1 363 ? -11.935 13.100 -17.539 1.00 87.69 363 SER A O 1
ATOM 3033 N N . GLU A 1 364 ? -13.275 12.714 -15.792 1.00 84.06 364 GLU A N 1
ATOM 3034 C CA . GLU A 1 364 ? -12.761 11.348 -15.606 1.00 84.06 364 GLU A CA 1
ATOM 3035 C C . GLU A 1 364 ? -12.955 10.476 -16.856 1.00 84.06 364 GLU A C 1
ATOM 3037 O O . GLU A 1 364 ? -12.111 9.632 -17.166 1.00 84.06 364 GLU A O 1
ATOM 3042 N N . LYS A 1 365 ? -14.048 10.712 -17.595 1.00 86.50 365 LYS A N 1
ATOM 3043 C CA . LYS A 1 365 ? -14.346 10.048 -18.868 1.00 86.50 365 LYS A CA 1
ATOM 3044 C C . LYS A 1 365 ? -13.277 10.355 -19.918 1.00 86.50 365 LYS A C 1
ATOM 3046 O O . LYS A 1 365 ? -12.784 9.425 -20.552 1.00 86.50 365 LYS A O 1
ATOM 3051 N N . PHE A 1 366 ? -12.882 11.624 -20.059 1.00 90.62 366 PHE A N 1
ATOM 3052 C CA . PHE A 1 366 ? -11.807 12.027 -20.968 1.00 90.62 366 PHE A CA 1
ATOM 3053 C C . PHE A 1 366 ? -10.498 11.310 -20.632 1.00 90.62 366 PHE A C 1
ATOM 3055 O O . PHE A 1 366 ? -9.909 10.669 -21.498 1.00 90.62 366 PHE A O 1
ATOM 3062 N N . LEU A 1 367 ? -10.074 11.341 -19.365 1.00 88.69 367 LEU A N 1
ATOM 3063 C CA . LEU A 1 367 ? -8.801 10.743 -18.958 1.00 88.69 367 LEU A CA 1
ATOM 3064 C C . LEU A 1 367 ? -8.773 9.222 -19.170 1.00 88.69 367 LEU A C 1
ATOM 3066 O O . LEU A 1 367 ? -7.748 8.669 -19.567 1.00 88.69 367 LEU A O 1
ATOM 3070 N N . ASN A 1 368 ? -9.894 8.543 -18.921 1.00 88.50 368 ASN A N 1
ATOM 3071 C CA . ASN A 1 368 ? -10.015 7.111 -19.170 1.00 88.50 368 ASN A CA 1
ATOM 3072 C C . ASN A 1 368 ? -9.934 6.779 -20.669 1.00 88.50 368 ASN A C 1
ATOM 3074 O O . ASN A 1 368 ? -9.206 5.865 -21.052 1.00 88.50 368 ASN A O 1
ATOM 3078 N N . ASN A 1 369 ? -10.625 7.550 -21.514 1.00 91.06 369 ASN A N 1
ATOM 3079 C CA . ASN A 1 369 ? -10.571 7.389 -22.969 1.00 91.06 369 ASN A CA 1
ATOM 3080 C C . ASN A 1 369 ? -9.170 7.675 -23.520 1.00 91.06 369 ASN A C 1
ATOM 3082 O O . ASN A 1 369 ? -8.673 6.905 -24.335 1.00 91.06 369 ASN A O 1
ATOM 3086 N N . PHE A 1 370 ? -8.505 8.722 -23.028 1.00 93.56 370 PHE A N 1
ATOM 3087 C CA . PHE A 1 370 ? -7.121 9.031 -23.384 1.00 93.56 370 PHE A CA 1
ATOM 3088 C C . PHE A 1 370 ? -6.190 7.846 -23.097 1.00 93.56 370 PHE A C 1
ATOM 3090 O O . PHE A 1 370 ? -5.435 7.434 -23.968 1.00 93.56 370 PHE A O 1
ATOM 3097 N N . GLN A 1 371 ? -6.283 7.243 -21.906 1.00 93.12 371 GLN A N 1
ATOM 3098 C CA . GLN A 1 371 ? -5.458 6.086 -21.534 1.00 93.12 371 GLN A CA 1
ATOM 3099 C C . GLN A 1 371 ? -5.749 4.841 -22.386 1.00 93.12 371 GLN A C 1
ATOM 3101 O O . GLN A 1 371 ? -4.822 4.096 -22.699 1.00 93.12 371 GLN A O 1
ATOM 3106 N N . LEU A 1 372 ? -7.014 4.608 -22.753 1.00 94.06 372 LEU A N 1
ATOM 3107 C CA . LEU A 1 372 ? -7.415 3.519 -23.649 1.00 94.06 372 LEU A CA 1
ATOM 3108 C C . LEU A 1 372 ? -6.826 3.697 -25.049 1.00 94.06 372 LEU A C 1
ATOM 3110 O O . LEU A 1 372 ? -6.137 2.805 -25.538 1.00 94.06 372 LEU A O 1
ATOM 3114 N N . ILE A 1 373 ? -7.074 4.858 -25.661 1.00 95.75 373 ILE A N 1
ATOM 3115 C CA . ILE A 1 373 ? -6.594 5.190 -27.008 1.00 95.75 373 ILE A CA 1
ATOM 3116 C C . ILE A 1 373 ? -5.069 5.132 -27.038 1.00 95.75 373 ILE A C 1
ATOM 3118 O O . ILE A 1 373 ? -4.499 4.547 -27.952 1.00 95.75 373 ILE A O 1
ATOM 3122 N N . TYR A 1 374 ? -4.411 5.666 -26.008 1.00 96.38 374 TYR A N 1
ATOM 3123 C CA . TYR A 1 374 ? -2.960 5.639 -25.891 1.00 96.38 374 TYR A CA 1
ATOM 3124 C C . TYR A 1 374 ? -2.392 4.221 -25.984 1.00 96.38 374 TYR A C 1
ATOM 3126 O O . TYR A 1 374 ? -1.529 3.963 -26.817 1.00 96.38 374 TYR A O 1
ATOM 3134 N N . TYR A 1 375 ? -2.876 3.289 -25.155 1.00 96.12 375 TYR A N 1
ATOM 3135 C CA . TYR A 1 375 ? -2.350 1.923 -25.168 1.00 96.12 375 TYR A CA 1
ATOM 3136 C C . TYR A 1 375 ? -2.752 1.140 -26.415 1.00 96.12 375 TYR A C 1
ATOM 3138 O O . TYR A 1 375 ? -1.959 0.328 -26.883 1.00 96.12 375 TYR A O 1
ATOM 3146 N N . PHE A 1 376 ? -3.925 1.417 -26.987 1.00 96.62 376 PHE A N 1
ATOM 3147 C CA . PHE A 1 376 ? -4.328 0.842 -28.267 1.00 96.62 376 PHE A CA 1
ATOM 3148 C C . PHE A 1 376 ? -3.368 1.255 -29.388 1.00 96.62 376 PHE A C 1
ATOM 3150 O O . PHE A 1 376 ? -2.741 0.398 -30.009 1.00 96.62 376 PHE A O 1
ATOM 3157 N N . VAL A 1 377 ? -3.170 2.563 -29.583 1.00 96.81 377 VAL A N 1
ATOM 3158 C CA . VAL A 1 377 ? -2.247 3.098 -30.595 1.00 96.81 377 VAL A CA 1
ATOM 3159 C C . VAL A 1 377 ? -0.830 2.586 -30.353 1.00 96.81 377 VAL A C 1
ATOM 3161 O O . VAL A 1 377 ? -0.170 2.140 -31.286 1.00 96.81 377 VAL A O 1
ATOM 3164 N N . LEU A 1 378 ? -0.373 2.572 -29.099 1.00 96.00 378 LEU A N 1
ATOM 3165 C CA . LEU A 1 378 ? 0.959 2.082 -28.762 1.00 96.00 378 LEU A CA 1
ATOM 3166 C C . LEU A 1 378 ? 1.130 0.582 -29.055 1.00 96.00 378 LEU A C 1
ATOM 3168 O O . LEU A 1 378 ? 2.200 0.164 -29.491 1.00 96.00 378 LEU A O 1
ATOM 3172 N N . SER A 1 379 ? 0.091 -0.231 -28.845 1.00 95.50 379 SER A N 1
ATOM 3173 C CA . SER A 1 379 ? 0.116 -1.655 -29.201 1.00 95.50 379 SER A CA 1
ATOM 3174 C C . SER A 1 379 ? 0.206 -1.874 -30.712 1.00 95.50 379 SER A C 1
ATOM 3176 O O . SER A 1 379 ? 1.016 -2.687 -31.153 1.00 95.50 379 SER A O 1
ATOM 3178 N N . LEU A 1 380 ? -0.519 -1.087 -31.516 1.00 95.75 380 LEU A N 1
ATOM 3179 C CA . LEU A 1 380 ? -0.406 -1.125 -32.977 1.00 95.75 380 LEU A CA 1
ATOM 3180 C C . LEU A 1 380 ? 0.993 -0.707 -33.442 1.00 95.75 380 LEU A C 1
ATOM 3182 O O . LEU A 1 380 ? 1.612 -1.408 -34.240 1.00 95.75 380 LEU A O 1
ATOM 3186 N N . LEU A 1 381 ? 1.523 0.388 -32.890 1.00 95.12 381 LEU A N 1
ATOM 3187 C CA . LEU A 1 381 ? 2.866 0.872 -33.212 1.00 95.12 381 LEU A CA 1
ATOM 3188 C C . LEU A 1 381 ? 3.938 -0.167 -32.882 1.00 95.12 381 LEU A C 1
ATOM 3190 O O . LEU A 1 381 ? 4.789 -0.439 -33.721 1.00 95.12 381 LEU A O 1
ATOM 3194 N N . PHE A 1 382 ? 3.899 -0.790 -31.701 1.00 94.69 382 PHE A N 1
ATOM 3195 C CA . PHE A 1 382 ? 4.883 -1.823 -31.375 1.00 94.69 382 PHE A CA 1
ATOM 3196 C C . PHE A 1 382 ? 4.692 -3.111 -32.167 1.00 94.69 382 PHE A C 1
ATOM 3198 O O . PHE A 1 382 ? 5.692 -3.764 -32.435 1.00 94.69 382 PHE A O 1
ATOM 3205 N N . THR A 1 383 ? 3.473 -3.446 -32.597 1.00 92.94 383 THR A N 1
ATOM 3206 C CA . THR A 1 383 ? 3.254 -4.560 -33.534 1.00 92.94 383 THR A CA 1
ATOM 3207 C C . THR A 1 383 ? 4.002 -4.295 -34.841 1.00 92.94 383 THR A C 1
ATOM 3209 O O . THR A 1 383 ? 4.829 -5.109 -35.249 1.00 92.94 383 THR A O 1
ATOM 3212 N N . LEU A 1 384 ? 3.805 -3.115 -35.439 1.00 93.00 384 LEU A N 1
ATOM 3213 C CA . LEU A 1 384 ? 4.496 -2.705 -36.667 1.00 93.00 384 LEU A CA 1
ATOM 3214 C C . LEU A 1 384 ? 6.018 -2.654 -36.477 1.00 93.00 384 LEU A C 1
ATOM 3216 O O . LEU A 1 384 ? 6.756 -3.253 -37.253 1.00 93.00 384 LEU A O 1
ATOM 3220 N N . CYS A 1 385 ? 6.500 -2.002 -35.415 1.00 91.31 385 CYS A N 1
ATOM 3221 C CA . CYS A 1 385 ? 7.932 -1.930 -35.122 1.00 91.31 385 CYS A CA 1
ATOM 3222 C C . CYS A 1 385 ? 8.543 -3.313 -34.870 1.00 91.31 385 CYS A C 1
ATOM 3224 O O . CYS A 1 385 ? 9.673 -3.550 -35.281 1.00 91.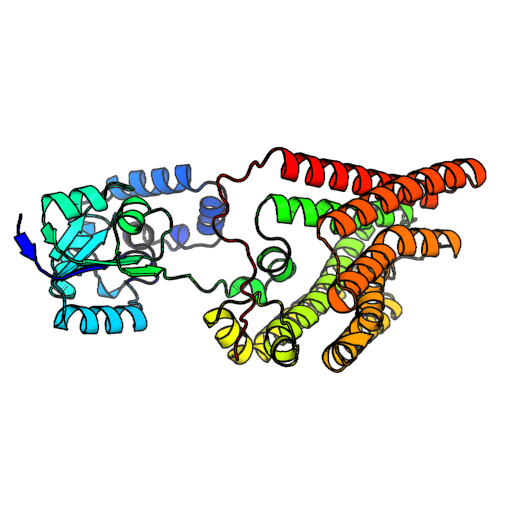31 385 CYS A O 1
ATOM 3226 N N . SER A 1 386 ? 7.820 -4.222 -34.207 1.00 88.75 386 SER A N 1
ATOM 3227 C CA . SER A 1 386 ? 8.303 -5.584 -33.964 1.00 88.75 386 SER A CA 1
ATOM 3228 C C . SER A 1 386 ? 8.427 -6.391 -35.252 1.00 88.75 386 SER A C 1
ATOM 3230 O O . SER A 1 386 ? 9.378 -7.150 -35.382 1.00 88.75 386 SER A O 1
ATOM 3232 N N . PHE A 1 387 ? 7.523 -6.177 -36.213 1.00 89.12 387 PHE A N 1
ATOM 3233 C CA . PHE A 1 387 ? 7.575 -6.819 -37.524 1.00 89.12 387 PHE A CA 1
ATOM 3234 C C . PHE A 1 387 ? 8.737 -6.294 -38.379 1.00 89.12 387 PHE A C 1
ATOM 3236 O O . PHE A 1 387 ? 9.382 -7.064 -39.078 1.00 89.12 387 PHE A O 1
ATOM 3243 N N . ILE A 1 388 ? 9.026 -4.989 -38.303 1.00 90.56 388 ILE A N 1
ATOM 3244 C CA . ILE A 1 388 ? 10.094 -4.349 -39.089 1.00 90.56 388 ILE A CA 1
ATOM 3245 C C . ILE A 1 388 ? 11.487 -4.634 -38.510 1.00 90.56 388 ILE A C 1
ATOM 3247 O O . ILE A 1 388 ? 12.429 -4.856 -39.263 1.00 90.56 388 ILE A O 1
ATOM 3251 N N . LEU A 1 389 ? 11.639 -4.561 -37.184 1.00 87.75 389 LEU A N 1
ATOM 3252 C CA . LEU A 1 389 ? 12.951 -4.584 -36.524 1.00 87.75 389 LEU A CA 1
ATOM 3253 C C . LEU A 1 389 ? 13.355 -5.963 -35.987 1.00 87.75 389 LEU A C 1
ATOM 3255 O O . LEU A 1 389 ? 14.514 -6.129 -35.621 1.00 87.75 389 LEU A O 1
ATOM 3259 N N . ASP A 1 390 ? 12.409 -6.901 -35.867 1.00 84.50 390 ASP A N 1
ATOM 3260 C CA . ASP A 1 390 ? 12.584 -8.229 -35.250 1.00 84.50 390 ASP A CA 1
ATOM 3261 C C . ASP A 1 390 ? 13.305 -8.203 -33.877 1.00 84.50 390 ASP A C 1
ATOM 3263 O O . ASP A 1 390 ? 14.019 -9.121 -33.471 1.00 84.50 390 ASP A O 1
ATOM 3267 N N . ASP A 1 391 ? 13.130 -7.114 -33.115 1.00 84.00 391 ASP A N 1
ATOM 3268 C CA . ASP A 1 391 ? 13.748 -6.947 -31.796 1.00 84.00 391 ASP A CA 1
ATOM 3269 C C . ASP A 1 391 ? 12.813 -7.479 -30.697 1.00 84.00 391 ASP A C 1
ATOM 3271 O O . ASP A 1 391 ? 11.754 -6.906 -30.404 1.00 84.00 391 ASP A O 1
ATOM 3275 N N . LYS A 1 392 ? 13.243 -8.549 -30.016 1.00 85.62 392 LYS A N 1
ATOM 3276 C CA . LYS A 1 392 ? 12.536 -9.158 -28.872 1.00 85.62 392 LYS A CA 1
ATOM 3277 C C . LYS A 1 392 ? 12.178 -8.143 -27.777 1.00 85.62 392 LYS A C 1
ATOM 3279 O O . LYS A 1 392 ? 11.145 -8.280 -27.120 1.00 85.62 392 LYS A O 1
ATOM 3284 N N . LYS A 1 393 ? 12.983 -7.094 -27.576 1.00 85.06 393 LYS A N 1
ATOM 3285 C CA . LYS A 1 393 ? 12.706 -6.043 -26.575 1.00 85.06 393 LYS A CA 1
ATOM 3286 C C . LYS A 1 393 ? 11.481 -5.216 -26.955 1.00 85.06 393 LYS A C 1
ATOM 3288 O O . LYS A 1 393 ? 10.688 -4.859 -26.085 1.00 85.06 393 LYS A O 1
ATOM 3293 N N . ILE A 1 394 ? 11.293 -4.959 -28.249 1.00 86.88 394 ILE A N 1
ATOM 3294 C CA . ILE A 1 394 ? 10.112 -4.266 -28.777 1.00 86.88 394 ILE A CA 1
ATOM 3295 C C . ILE A 1 394 ? 8.881 -5.168 -28.670 1.00 86.88 394 ILE A C 1
ATOM 3297 O O . ILE A 1 394 ? 7.815 -4.685 -28.286 1.00 86.88 394 ILE A O 1
ATOM 3301 N N . GLN A 1 395 ? 9.031 -6.476 -28.903 1.00 89.44 395 GLN A N 1
ATOM 3302 C CA . GLN A 1 395 ? 7.949 -7.449 -28.705 1.00 89.44 395 GLN A CA 1
ATOM 3303 C C . GLN A 1 395 ? 7.422 -7.444 -27.259 1.00 89.44 395 GLN A C 1
ATOM 3305 O O . GLN A 1 395 ? 6.213 -7.503 -27.047 1.00 89.44 395 GLN A O 1
ATOM 3310 N N . VAL A 1 396 ? 8.274 -7.284 -26.238 1.00 89.38 396 VAL A N 1
ATOM 3311 C CA . VAL A 1 396 ? 7.768 -7.131 -24.858 1.00 89.38 396 VAL A CA 1
ATOM 3312 C C . VAL A 1 396 ? 7.152 -5.778 -24.576 1.00 89.38 396 VAL A C 1
ATOM 3314 O O . VAL A 1 396 ? 6.183 -5.720 -23.818 1.00 89.38 396 VAL A O 1
ATOM 3317 N N . SER A 1 397 ? 7.630 -4.703 -25.197 1.00 91.25 397 SER A N 1
ATOM 3318 C CA . SER A 1 397 ? 6.927 -3.418 -25.143 1.00 91.25 397 SER A CA 1
ATOM 3319 C C . SER A 1 397 ? 5.522 -3.527 -25.754 1.00 91.25 397 SER A C 1
ATOM 3321 O O . SER A 1 397 ? 4.576 -2.981 -25.182 1.00 91.25 397 SER A O 1
ATOM 3323 N N . PHE A 1 398 ? 5.348 -4.311 -26.829 1.00 93.31 398 PHE A N 1
ATOM 3324 C CA . PHE A 1 398 ? 4.036 -4.693 -27.367 1.00 93.31 398 PHE A CA 1
ATOM 3325 C C . PHE A 1 398 ? 3.198 -5.492 -26.357 1.00 93.31 398 PHE A C 1
ATOM 3327 O O . PHE A 1 398 ? 2.072 -5.099 -26.057 1.00 93.31 398 PHE A O 1
ATOM 3334 N N . ILE A 1 399 ? 3.734 -6.572 -25.778 1.00 93.38 399 ILE A N 1
ATOM 3335 C CA . ILE A 1 399 ? 3.002 -7.386 -24.789 1.00 93.38 399 ILE A CA 1
ATOM 3336 C C . ILE A 1 399 ? 2.566 -6.522 -23.597 1.00 93.38 399 ILE A C 1
ATOM 3338 O O . ILE A 1 399 ? 1.420 -6.600 -23.149 1.00 93.38 399 ILE A O 1
ATOM 3342 N N . CYS A 1 400 ? 3.452 -5.654 -23.103 1.00 93.38 400 CYS A N 1
ATOM 3343 C CA . CYS A 1 400 ? 3.148 -4.732 -22.016 1.00 93.38 400 CYS A CA 1
ATOM 3344 C C . CYS A 1 400 ? 2.043 -3.740 -22.398 1.00 93.38 400 CYS A C 1
ATOM 3346 O O . CYS A 1 400 ? 1.116 -3.539 -21.609 1.00 93.38 400 CYS A O 1
ATOM 3348 N N . SER A 1 401 ? 2.115 -3.116 -23.578 1.00 95.56 401 SER A N 1
ATOM 3349 C CA . SER A 1 401 ? 1.104 -2.146 -24.014 1.00 95.56 401 SER A CA 1
ATOM 3350 C C . SER A 1 401 ? -0.254 -2.809 -24.260 1.00 95.56 401 SER A C 1
ATOM 3352 O O . SER A 1 401 ? -1.269 -2.269 -23.814 1.00 95.56 401 SER A O 1
ATOM 3354 N N . LEU A 1 402 ? -0.284 -4.009 -24.846 1.00 95.88 402 LEU A N 1
ATOM 3355 C CA . LEU A 1 402 ? -1.498 -4.803 -25.039 1.00 95.88 402 LEU A CA 1
ATOM 3356 C C . LEU A 1 402 ? -2.121 -5.221 -23.702 1.00 95.88 402 LEU A C 1
ATOM 3358 O O . LEU A 1 402 ? -3.317 -5.030 -23.485 1.00 95.88 402 LEU A O 1
ATOM 3362 N N . MET A 1 403 ? -1.318 -5.731 -22.765 1.00 96.06 403 MET A N 1
ATOM 3363 C CA . MET A 1 403 ? -1.787 -6.083 -21.422 1.00 96.06 403 MET A CA 1
ATOM 3364 C C . MET A 1 403 ? -2.405 -4.868 -20.711 1.00 96.06 403 MET A C 1
ATOM 3366 O O . MET A 1 403 ? -3.465 -4.972 -20.087 1.00 96.06 403 MET A O 1
ATOM 3370 N N . LEU A 1 404 ? -1.767 -3.698 -20.816 1.00 95.00 404 LEU A N 1
ATOM 3371 C CA . LEU A 1 404 ? -2.268 -2.459 -20.222 1.00 95.00 404 LEU A CA 1
ATOM 3372 C C . LEU A 1 404 ? -3.540 -1.962 -20.919 1.00 95.00 404 LEU A C 1
ATOM 3374 O O . LEU A 1 404 ? -4.447 -1.491 -20.231 1.00 95.00 404 LEU A O 1
ATOM 3378 N N . PHE A 1 405 ? -3.652 -2.114 -22.240 1.00 96.44 405 PHE A N 1
ATOM 3379 C CA . PHE A 1 405 ? -4.878 -1.843 -22.990 1.00 96.44 405 PHE A CA 1
ATOM 3380 C C . PHE A 1 405 ? -6.039 -2.720 -22.502 1.00 96.44 405 PHE A C 1
ATOM 3382 O O . PHE A 1 405 ? -7.067 -2.189 -22.074 1.00 96.44 405 PHE A O 1
ATOM 3389 N N . LEU A 1 406 ? -5.850 -4.043 -22.466 1.00 96.00 406 LEU A N 1
ATOM 3390 C CA . LEU A 1 406 ? -6.861 -4.997 -21.997 1.00 96.00 406 LEU A CA 1
ATOM 3391 C C . LEU A 1 406 ? -7.298 -4.694 -20.562 1.00 96.00 406 LEU A C 1
ATOM 3393 O O . LEU A 1 406 ? -8.491 -4.664 -20.261 1.00 96.00 406 LEU A O 1
ATOM 3397 N N . TYR A 1 407 ? -6.349 -4.369 -19.683 1.00 93.94 407 TYR A N 1
ATOM 3398 C CA . TYR A 1 407 ? -6.661 -3.939 -18.324 1.00 93.94 407 TYR A CA 1
ATOM 3399 C C . TYR A 1 407 ? -7.560 -2.693 -18.290 1.00 93.94 407 TYR A C 1
ATOM 3401 O O . TYR A 1 407 ? -8.529 -2.646 -17.526 1.00 93.94 407 TYR A O 1
ATOM 3409 N N . ARG A 1 408 ? -7.291 -1.684 -19.127 1.00 92.31 408 ARG A N 1
ATOM 3410 C CA . ARG A 1 408 ? -8.134 -0.479 -19.210 1.00 92.31 408 ARG A CA 1
ATOM 3411 C C . ARG A 1 408 ? -9.518 -0.765 -19.782 1.00 92.31 408 ARG A C 1
ATOM 3413 O O . ARG A 1 408 ? -10.489 -0.167 -19.301 1.00 92.31 408 ARG A O 1
ATOM 3420 N N . CYS A 1 409 ? -9.634 -1.687 -20.735 1.00 93.62 409 CYS A N 1
ATOM 3421 C CA . CYS A 1 409 ? -10.924 -2.163 -21.232 1.00 93.62 409 CYS A CA 1
ATOM 3422 C C . CYS A 1 409 ? -11.737 -2.791 -20.095 1.00 93.62 409 CYS A C 1
ATOM 3424 O O . CYS A 1 409 ? -12.871 -2.374 -19.851 1.00 93.62 409 CYS A O 1
ATOM 3426 N N . SER A 1 410 ? -11.123 -3.686 -19.318 1.00 90.50 410 SER A N 1
ATOM 3427 C CA . SER A 1 410 ? -11.757 -4.333 -18.164 1.00 90.50 410 SER A CA 1
ATOM 3428 C C . SER A 1 410 ? -12.212 -3.332 -17.101 1.00 90.50 410 SER A C 1
ATOM 3430 O O . SER A 1 410 ? -13.347 -3.402 -16.632 1.00 90.50 410 SER A O 1
ATOM 3432 N N . VAL A 1 411 ? -11.380 -2.343 -16.751 1.00 88.38 411 VAL A N 1
ATOM 3433 C CA . VAL A 1 411 ? -11.769 -1.276 -15.805 1.00 88.38 411 VAL A CA 1
ATOM 3434 C C . VAL A 1 411 ? -12.969 -0.480 -16.326 1.00 88.38 411 VAL A C 1
ATOM 3436 O O . VAL A 1 411 ? -13.879 -0.156 -15.561 1.00 88.38 411 VAL A O 1
ATOM 3439 N N . SER A 1 412 ? -12.994 -0.176 -17.623 1.00 88.94 412 SER A N 1
ATOM 3440 C CA . SER A 1 412 ? -14.085 0.578 -18.249 1.00 88.94 412 SER A CA 1
ATOM 3441 C C . SER A 1 412 ? -15.391 -0.219 -18.282 1.00 88.94 412 SER A C 1
ATOM 3443 O O . SER A 1 412 ? -16.455 0.341 -18.017 1.00 88.94 412 SER A O 1
ATOM 3445 N N . LEU A 1 413 ? -15.312 -1.525 -18.548 1.00 88.75 413 LEU A N 1
ATOM 3446 C CA . LEU A 1 413 ? -16.452 -2.439 -18.506 1.00 88.75 413 LEU A CA 1
ATOM 3447 C C . LEU A 1 413 ? -17.017 -2.551 -17.085 1.00 88.75 413 LEU A C 1
ATOM 3449 O O . LEU A 1 413 ? -18.214 -2.363 -16.882 1.00 88.75 413 LEU A O 1
ATOM 3453 N N . LEU A 1 414 ? -16.153 -2.768 -16.088 1.00 85.88 414 LEU A N 1
ATOM 3454 C CA . LEU A 1 414 ? -16.554 -2.855 -14.681 1.00 85.88 414 LEU A CA 1
ATOM 3455 C C . LEU A 1 414 ? -17.257 -1.580 -14.205 1.00 85.88 414 LEU A C 1
ATOM 3457 O O . LEU A 1 414 ? -18.254 -1.666 -13.491 1.00 85.88 414 LEU A O 1
ATOM 3461 N N . LYS A 1 415 ? -16.783 -0.401 -14.626 1.00 83.06 415 LYS A N 1
ATOM 3462 C CA . LYS A 1 415 ? -17.455 0.873 -14.328 1.00 83.06 415 LYS A CA 1
ATOM 3463 C C . LYS A 1 415 ? -18.858 0.960 -14.939 1.00 83.06 415 LYS A C 1
ATOM 3465 O O . LYS A 1 415 ? -19.740 1.511 -14.298 1.00 83.06 415 LYS A O 1
ATOM 3470 N N . LYS A 1 416 ? -19.077 0.420 -16.144 1.00 82.19 416 LYS A N 1
ATOM 3471 C CA . LYS A 1 416 ? -20.405 0.394 -16.788 1.00 82.19 416 LYS A CA 1
ATOM 3472 C C . LYS A 1 416 ? -21.363 -0.602 -16.129 1.00 82.19 416 LYS A C 1
ATOM 3474 O O . LYS A 1 416 ? -22.548 -0.308 -16.009 1.00 82.19 416 LYS A O 1
ATOM 3479 N N . LEU A 1 417 ? -20.858 -1.765 -15.711 1.00 78.75 417 LEU A N 1
ATOM 3480 C CA . LEU A 1 417 ? -21.652 -2.808 -15.048 1.00 78.75 417 LEU A CA 1
ATOM 3481 C C . LEU A 1 417 ? -22.083 -2.397 -13.635 1.00 78.75 417 LEU A C 1
ATOM 3483 O O . LEU A 1 417 ? -23.153 -2.778 -13.165 1.00 78.75 417 LEU A O 1
ATOM 3487 N N . ARG A 1 418 ? -21.277 -1.571 -12.965 1.00 71.81 418 ARG A N 1
ATOM 3488 C CA . ARG A 1 418 ? -21.599 -0.986 -11.664 1.00 71.81 418 ARG A CA 1
ATOM 3489 C C . ARG A 1 418 ? -22.547 0.214 -11.850 1.00 71.81 418 ARG A C 1
ATOM 3491 O O . ARG A 1 418 ? -22.124 1.361 -11.775 1.00 71.81 418 ARG A O 1
ATOM 3498 N N . ARG A 1 419 ? -23.830 -0.045 -12.139 1.00 43.72 419 ARG A N 1
ATOM 3499 C CA . ARG A 1 419 ? -24.905 0.976 -12.122 1.00 43.72 419 ARG A CA 1
ATOM 3500 C C . ARG A 1 419 ? -25.041 1.625 -10.721 1.00 43.72 419 ARG A C 1
ATOM 3502 O O . ARG A 1 419 ? -24.661 0.997 -9.728 1.00 43.72 419 ARG A O 1
ATOM 3509 N N . PRO A 1 420 ? -25.558 2.867 -10.618 1.00 42.09 420 PRO A N 1
ATOM 3510 C CA . PRO A 1 420 ? -25.372 3.761 -9.472 1.00 42.09 420 PRO A CA 1
ATOM 3511 C C . PRO A 1 420 ? -26.350 3.457 -8.328 1.00 42.09 420 PRO A C 1
ATOM 3513 O O . PRO A 1 420 ? -27.224 4.256 -8.023 1.00 42.09 420 PRO A O 1
ATOM 3516 N N . HIS A 1 421 ? -26.231 2.290 -7.694 1.00 32.03 421 HIS A N 1
ATOM 3517 C CA . HIS A 1 421 ? -27.034 1.968 -6.505 1.00 32.03 421 HIS A CA 1
ATOM 3518 C C . HIS A 1 421 ? -26.217 1.740 -5.231 1.00 32.03 421 HIS A C 1
ATOM 3520 O O . HIS A 1 421 ? -26.771 1.333 -4.221 1.00 32.03 421 HIS A O 1
ATOM 3526 N N . ASN A 1 422 ? -24.912 2.032 -5.247 1.00 28.34 422 ASN A N 1
ATOM 3527 C CA . ASN A 1 422 ? -24.046 1.906 -4.072 1.00 28.34 422 ASN A CA 1
ATOM 3528 C C . ASN A 1 422 ? -22.881 2.912 -4.099 1.00 28.34 422 ASN A C 1
ATOM 3530 O O . ASN A 1 422 ? -21.720 2.533 -3.925 1.00 28.34 422 ASN A O 1
ATOM 3534 N N . ASP A 1 423 ? -23.178 4.203 -4.267 1.00 28.44 423 ASP A N 1
ATOM 3535 C CA . ASP A 1 423 ? -22.232 5.276 -3.922 1.00 28.44 423 ASP A CA 1
ATOM 3536 C C . ASP A 1 423 ? -22.171 5.464 -2.395 1.00 28.44 423 ASP A C 1
ATOM 3538 O O . ASP A 1 423 ? -22.420 6.532 -1.846 1.00 28.44 423 ASP A O 1
ATOM 3542 N N . PHE A 1 424 ? -21.792 4.402 -1.678 1.00 25.41 424 PHE A N 1
ATOM 3543 C CA . PHE A 1 424 ? -21.269 4.531 -0.324 1.00 25.41 424 PHE A CA 1
ATOM 3544 C C . PHE A 1 424 ? -19.756 4.746 -0.405 1.00 25.41 424 PHE A C 1
ATOM 3546 O O . PHE A 1 424 ? -18.962 3.813 -0.506 1.00 25.41 424 PHE A O 1
ATOM 3553 N N . HIS A 1 425 ? -19.390 6.027 -0.366 1.00 29.64 425 HIS A N 1
ATOM 3554 C CA . HIS A 1 425 ? -18.103 6.570 0.063 1.00 29.64 425 HIS A CA 1
ATOM 3555 C C . HIS A 1 425 ? -16.833 5.853 -0.414 1.00 29.64 425 HIS A C 1
ATOM 3557 O O . HIS A 1 425 ? -16.185 5.102 0.316 1.00 29.64 425 HIS A O 1
ATOM 3563 N N . CYS A 1 426 ? -16.353 6.267 -1.584 1.00 24.77 426 CYS A N 1
ATOM 3564 C CA . CYS A 1 426 ? -14.912 6.387 -1.802 1.00 24.77 426 CYS A CA 1
ATOM 3565 C C . CYS A 1 426 ? -14.546 7.682 -2.546 1.00 24.77 426 CYS A C 1
ATOM 3567 O O . CYS A 1 426 ? -13.547 7.746 -3.259 1.00 24.77 426 CYS A O 1
ATOM 3569 N N . THR A 1 427 ? -15.340 8.737 -2.356 1.00 25.62 427 THR A N 1
ATOM 3570 C CA . THR A 1 427 ? -14.920 10.109 -2.627 1.00 25.62 427 THR A CA 1
ATOM 3571 C C . THR A 1 427 ? -13.845 10.478 -1.614 1.00 25.62 427 THR A C 1
ATOM 3573 O O . THR A 1 427 ? -14.083 10.549 -0.408 1.00 25.62 427 THR A O 1
ATOM 3576 N N . SER A 1 428 ? -12.625 10.689 -2.106 1.00 25.31 428 SER A N 1
ATOM 3577 C CA . SER A 1 428 ? -11.614 11.448 -1.381 1.00 25.31 428 SER A CA 1
ATOM 3578 C C . SER A 1 428 ? -12.269 12.729 -0.877 1.00 25.31 428 SER A C 1
ATOM 3580 O O . SER A 1 428 ? -12.737 13.528 -1.690 1.00 25.31 428 SER A O 1
ATOM 3582 N N . ILE A 1 429 ? -12.330 12.899 0.441 1.00 25.27 429 ILE A N 1
ATOM 3583 C CA . ILE A 1 429 ? -12.813 14.116 1.085 1.00 25.27 429 ILE A CA 1
ATOM 3584 C C . ILE A 1 429 ? -11.917 15.264 0.595 1.00 25.27 429 ILE A C 1
ATOM 3586 O O . ILE A 1 429 ? -10.817 15.474 1.105 1.00 25.27 429 ILE A O 1
ATOM 3590 N N . ARG A 1 430 ? -12.362 15.983 -0.442 1.00 24.53 430 ARG A N 1
ATOM 3591 C CA . ARG A 1 430 ? -11.921 17.350 -0.709 1.00 24.53 430 ARG A CA 1
ATOM 3592 C C . ARG A 1 430 ? -12.587 18.182 0.375 1.00 24.53 430 ARG A C 1
ATOM 3594 O O . ARG A 1 430 ? -13.775 18.470 0.287 1.00 24.53 430 ARG A O 1
ATOM 3601 N N . LEU A 1 431 ? -11.836 18.521 1.418 1.00 25.55 431 LEU A N 1
ATOM 3602 C CA . LEU A 1 431 ? -12.223 19.623 2.287 1.00 25.55 431 LEU A CA 1
ATOM 3603 C C . LEU A 1 431 ? -12.162 20.893 1.432 1.00 25.55 431 LEU A C 1
ATOM 3605 O O . LEU A 1 431 ? -11.100 21.485 1.269 1.00 25.55 431 LEU A O 1
ATOM 3609 N N . GLN A 1 432 ? -13.297 21.285 0.856 1.00 23.30 432 GLN A N 1
ATOM 3610 C CA . GLN A 1 432 ? -13.580 22.702 0.700 1.00 23.30 432 GLN A CA 1
ATOM 3611 C C . GLN A 1 432 ? -13.667 23.263 2.118 1.00 23.30 432 GLN A C 1
ATOM 3613 O O . GLN A 1 432 ? -14.530 22.859 2.899 1.00 23.30 432 GLN A O 1
ATOM 3618 N N . LYS A 1 433 ? -12.757 24.164 2.469 1.00 27.45 433 LYS A N 1
ATOM 3619 C CA . LYS A 1 433 ? -13.013 25.115 3.540 1.00 27.45 433 LYS A CA 1
ATOM 3620 C C . LYS A 1 433 ? -12.721 26.516 3.028 1.00 27.45 433 LYS A C 1
ATOM 3622 O O . LYS A 1 433 ? -11.751 26.714 2.301 1.00 27.45 433 LYS A O 1
ATOM 3627 N N . ARG A 1 434 ? -13.670 27.382 3.389 1.00 28.12 434 ARG A N 1
ATOM 3628 C CA . ARG A 1 434 ? -13.592 28.839 3.430 1.00 28.12 434 ARG A CA 1
ATOM 3629 C C . ARG A 1 434 ? -12.244 29.322 3.940 1.00 28.12 434 ARG A C 1
ATOM 3631 O O . ARG A 1 434 ? -11.698 28.629 4.833 1.00 28.12 434 ARG A O 1
#

Radius of gyration: 27.01 Å; chains: 1; bounding box: 67×56×76 Å

pLDDT: mean 85.14, std 13.12, range [23.3, 97.0]

Secondary structure (DSSP, 8-state):
-EEEEEEEEE-TBTTTBSS-HHHHHHHHHTT-SGGGSHHHHHHHHH-HHHHHHHHHHHHTTS-HHHHHH--GGGS-B-HHHHHHHHHHHTTSEEEEEESS-HHHHHHHHHHTTSEEEE--TT-HHHHHHHHEEEEEEEEEES-TT-HHHHHH-SEEEE-----THHHHSTTHHHHHHTS-HHHHHHHHIIIIIHHHHHHHHHH---S-HHHHHHHHHHHHHHHHHHHHHHHHHHHHTGGGG-SS----S-HHHHHHHHHHHHHHHHHHHHHHHHHHHHHHHTT---HHHHHHHHHHHHHHHHHHHS-GGGHHHHHHHHHHHHHHGGGTTS-----HHHHHHHHIIIIIHHHHHHHHHHHS---HHHHHHHHHHHHHHHHHHHHHHHHHH--HHHHHHHHHHHHHHHHHHHHHHHHHHS-SS---S-S-------

Foldseek 3Di:
DAEWAEEEEEEVACFFFVHGPLLVLLCVVVVHCVCVDPVVVVCCVVPVVVSVVVSVVSSVVDDPVSVLPDDCVVTDGDVVSLVVQVVCVVPTQYEYEYCHDQSSQCVVCVVSVHHGDHDDQQCSLVVDVVVYDYDAYEYTEQDPSVVNNVVPHPHYDHDDDQPQVCLADFPSVCCLQPQDDPNSVVCCCLQPVVLLVLLLVVQDPDPCVVLSVLLLVLQLSLLSLLLVLLVLCCQLPLQVVDPWGQNRDDPVNSVVCVVCVVVSVVSSVVSNVVSVVSCVVSVLDDPVLVVLSVVLNVLSVVLSVDDLLCSLVSQLVNFLSSRPSSSVSGPGPQDPVLSVLSSLLHSPLVSVLSNCVRPHDDDPVVNLVVQLVSLVVSLVVLVVVCVVPVDVSSVSSNVSSVSSNVSSVVVVVVVVVPDPPDPPDPPRPRPPDD

Sequence (434 aa):
MMTVKNISVFDLDGTLWEKNSHLLILNSFFHTGFYTGLFARFFSYFFKSTWQHKIDRKLQRIPSSFIENFDISEFKINTKIHKLLEEKKRNSKVVFISNAPEQIVHKAANYFAVDGFHADVGKKSDILHENFNYERLFVCTDNKSDTDLLKIADDKLFIKKTEKKKFYIPLLYTLKTRYIGILGFISFLITSVFPSILYFYIFIKDENINQSGISFLCSYLIVNSIYEIGYIINDVYSSRKEKSPTLRLSKQELEFGEKNILRIINIRLLFIILLYSILICLNNVKSVLYIFCLLLMSIYLVHNNINSRYRFLSNSLLVTFRFLVPFLIFPIQMNLISFISLFITLPLLKTATYFFKKNCDYSEKFLNNFQLIYYFVLSLLFTLCSFILDDKKIQVSFICSLMLFLYRCSVSLLKKLRRPHNDFHCTSIRLQKR

InterPro domains:
  IPR023214 HAD superfamily [G3DSA:3.40.50.1000] (1-159)
  IPR036412 HAD-like superfamily [SSF56784] (9-154)